Protein 2ARR (pdb70)

Sequence (372 aa):
DLCCVANTLFALNNLFKHLAKASPTQNLLFLLSPWSISSSTMAMVYMGSRGSTEDQMASSVLQFNEVKIHSSFRSLSSSSAINASTGNYLLESVNKLFGEKSASFREEYIRLCQKYYSSEPQAVDFLECAEEARKKINSWVKTQTKGKIPNLLPEGSVDGDTRMVLVNAVVYFKGKWKTPFEKKLFPFRRVNSAQRTPVQMMYLREKLNIGYIEDLKAQILELPYAGDVSMFLLLPDADVSTGLELLESEITYDKLNKWTSKMAEDEVEVYIPQFKLEEEHYELRSILRSMGMEDAFNKGRANFSGMSERNDLFLSSEVFHQAMVDVNEEGTTGRTGHGGPQFVADHPFLFLIMMHKITNCCILFFGRFSSPTEAAAGMGGVMTGR

B-factor: mean 25.98, std 7.97, range [14.58, 66.04]

InterPro domains:
  IPR000215 Serpin family [PTHR11461] (7-415)
  IPR015556 Plasminogen activator inhibitor-2 [cd19562] (2-415)
  IPR023795 Serpin, conserved site [PS00284] (388-398)
  IPR023796 Serpin domain [PF00079] (7-415)
  IPR023796 Serpin domain [SM00093] (13-415)
  IPR036186 Serpin superfamily [SSF56574] (3-415)
  IPR042178 Serpin superfamily, domain 1 [G3DSA:3.30.497.10] (11-364)
  IPR042185 Serpin superfamily, domain 2 [G3DSA:2.30.39.10] (208-410)

Foldseek 3Di:
DLAVLLVQLVLLLLLLVCVVVVAAKDKAFSLFVLLLLVLLLLLFDDPLNVLSCVNSRVVVPVPLVSQQVVQCLQCDDDVQKHKHKAKAKEFAPPDDWDPVSVVSCCVRRVHDYYYDHLQPPVVVVQQVVLCVLCVVAVNPRRRQQDPPNGHNPDGMDIGMHMYIDFFFQAFWAFDFDWFDLFLVDTDTFTKTKDWAWWWKDAQVQQQWIWTWTDTGPQKIKIKTGHPDHRGQNRPSNSVRDGPVSVCVRPLPTDIDGEIEIDGFDKDKDKDKCPVSSVVSRSPQQQPQVRTASCSTPVVRRDHDPIDIGMDMDGDHGGGVDDDDDDPDHYHHNSGKIKMFMARNVSRHTRMIIIHRDD/DDDDDDDDDDDDDD

Structure (mmCIF, N/CA/C/O backbone):
data_2ARR
#
_entry.id   2ARR
#
_cell.length_a   91.952
_cell.length_b   103.802
_cell.length_c   41.406
_cell.angle_alpha   90.00
_cell.angle_beta   90.00
_cell.angle_gamma   90.00
#
_symmetry.space_group_name_H-M   'P 21 21 2'
#
loop_
_entity.id
_entity.type
_entity.pdbx_description
1 polymer 'Plasminogen activator inhibitor-2'
2 polymer '14-mer from Plasminogen activator inhibitor-2'
3 water water
#
loop_
_atom_site.group_PDB
_atom_site.id
_atom_site.type_symbol
_atom_site.label_atom_id
_atom_site.label_alt_id
_atom_site.label_comp_id
_atom_site.label_asym_id
_atom_site.label_entity_id
_atom_site.label_seq_id
_atom_site.pdbx_PDB_ins_code
_atom_site.Cartn_x
_atom_site.Cartn_y
_atom_site.Cartn_z
_atom_site.occupancy
_atom_site.B_iso_or_equiv
_atom_site.auth_seq_id
_atom_site.auth_comp_id
_atom_site.auth_asym_id
_atom_site.auth_atom_id
_atom_site.pdbx_PDB_model_num
ATOM 1 N N . ASP A 1 3 ? 16.495 17.919 -4.801 1.00 37.47 3 ASP A N 1
ATOM 2 C CA . ASP A 1 3 ? 17.350 17.529 -3.639 1.00 36.43 3 ASP A CA 1
ATOM 3 C C . ASP A 1 3 ? 18.177 18.748 -3.215 1.00 35.88 3 ASP A C 1
ATOM 4 O O . ASP A 1 3 ? 19.111 19.191 -3.913 1.00 37.76 3 ASP A O 1
ATOM 9 N N . LEU A 1 4 ? 17.849 19.337 -2.076 1.00 34.28 4 LEU A N 1
ATOM 10 C CA . LEU A 1 4 ? 18.494 20.615 -1.761 1.00 32.12 4 LEU A CA 1
ATOM 11 C C . LEU A 1 4 ? 19.968 20.506 -1.254 1.00 30.56 4 LEU A C 1
ATOM 12 O O . LEU A 1 4 ? 20.563 21.510 -0.926 1.00 31.07 4 LEU A O 1
ATOM 17 N N A CYS A 1 5 ? 20.518 19.286 -1.198 0.50 27.36 5 CYS A N 1
ATOM 18 N N B CYS A 1 5 ? 20.508 19.292 -1.283 0.50 29.35 5 CYS A N 1
ATOM 19 C CA A CYS A 1 5 ? 21.941 19.029 -0.803 0.50 26.11 5 CYS A CA 1
ATOM 20 C CA B CYS A 1 5 ? 21.864 18.985 -0.803 0.50 27.53 5 CYS A CA 1
ATOM 21 C C A CYS A 1 5 ? 22.713 18.268 -1.901 0.50 24.82 5 CYS A C 1
ATOM 22 C C B CYS A 1 5 ? 22.760 18.404 -1.902 0.50 25.70 5 CYS A C 1
ATOM 23 O O A CYS A 1 5 ? 23.676 17.508 -1.632 0.50 25.46 5 CYS A O 1
ATOM 24 O O B CYS A 1 5 ? 23.889 17.993 -1.635 0.50 26.00 5 CYS A O 1
ATOM 29 N N . VAL A 1 6 ? 22.265 18.440 -3.139 1.00 24.30 6 VAL A N 1
ATOM 30 C CA . VAL A 1 6 ? 22.895 17.760 -4.265 1.00 24.39 6 VAL A CA 1
ATOM 31 C C . VAL A 1 6 ? 24.347 18.183 -4.497 1.00 22.24 6 VAL A C 1
ATOM 32 O O . VAL A 1 6 ? 25.189 17.324 -4.731 1.00 22.64 6 VAL A O 1
ATOM 36 N N . ALA A 1 7 ? 24.656 19.475 -4.481 1.00 21.94 7 ALA A N 1
ATOM 37 C CA . ALA A 1 7 ? 26.067 19.905 -4.713 1.00 20.95 7 ALA A CA 1
ATOM 38 C C . ALA A 1 7 ? 26.976 19.238 -3.687 1.00 19.77 7 ALA A C 1
ATOM 39 O O . ALA A 1 7 ? 28.063 18.732 -4.002 1.00 20.42 7 ALA A O 1
ATOM 41 N N . ASN A 1 8 ? 26.539 19.246 -2.427 1.00 20.29 8 ASN A N 1
ATOM 42 C CA . ASN A 1 8 ? 27.354 18.695 -1.372 1.00 19.60 8 ASN A CA 1
ATOM 43 C C . ASN A 1 8 ? 27.630 17.213 -1.532 1.00 19.06 8 ASN A C 1
ATOM 44 O O . ASN A 1 8 ? 28.724 16.730 -1.242 1.00 18.13 8 ASN A O 1
ATOM 49 N N . THR A 1 9 ? 26.599 16.475 -1.986 1.00 20.20 9 THR A N 1
ATOM 50 C CA . THR A 1 9 ? 26.754 15.064 -2.245 1.00 20.00 9 THR A CA 1
ATOM 51 C C . THR A 1 9 ? 27.661 14.780 -3.465 1.00 18.84 9 THR A C 1
ATOM 52 O O . THR A 1 9 ? 28.528 13.923 -3.423 1.00 19.74 9 THR A O 1
ATOM 56 N N . LEU A 1 10 ? 27.455 15.549 -4.509 1.00 18.71 10 LEU A N 1
ATOM 57 C CA . LEU A 1 10 ? 28.338 15.407 -5.662 1.00 17.73 10 LEU A CA 1
ATOM 58 C C . LEU A 1 10 ? 29.817 15.616 -5.292 1.00 18.04 10 LEU A C 1
ATOM 59 O O . LEU A 1 10 ? 30.724 14.869 -5.675 1.00 18.66 10 LEU A O 1
ATOM 64 N N . PHE A 1 11 ? 30.075 16.685 -4.544 1.00 16.86 11 PHE A N 1
ATOM 65 C CA . PHE A 1 11 ? 31.432 16.974 -4.049 1.00 16.89 11 PHE A CA 1
ATOM 66 C C . PHE A 1 11 ? 31.945 15.829 -3.144 1.00 17.78 11 PHE A C 1
ATOM 67 O O . PHE A 1 11 ? 33.072 15.435 -3.245 1.00 18.03 11 PHE A O 1
ATOM 75 N N . ALA A 1 12 ? 31.093 15.403 -2.232 1.00 17.82 12 ALA A N 1
ATOM 76 C CA . ALA A 1 12 ? 31.433 14.310 -1.313 1.00 18.23 12 ALA A CA 1
ATOM 77 C C . ALA A 1 12 ? 31.978 13.078 -2.063 1.00 16.95 12 ALA A C 1
ATOM 78 O O . ALA A 1 12 ? 33.006 12.536 -1.737 1.00 17.25 12 ALA A O 1
ATOM 80 N N . LEU A 1 13 ? 31.219 12.653 -3.049 1.00 16.87 13 LEU A N 1
ATOM 81 C CA . LEU A 1 13 ? 31.621 11.485 -3.827 1.00 18.25 13 LEU A CA 1
ATOM 82 C C . LEU A 1 13 ? 32.905 11.725 -4.630 1.00 18.51 13 LEU A C 1
ATOM 83 O O . LEU A 1 13 ? 33.756 10.835 -4.740 1.00 18.93 13 LEU A O 1
ATOM 88 N N A ASN A 1 14 ? 33.070 12.921 -5.185 0.50 17.36 14 ASN A N 1
ATOM 89 N N B ASN A 1 14 ? 33.070 12.915 -5.220 0.50 17.67 14 ASN A N 1
ATOM 90 C CA A ASN A 1 14 ? 34.260 13.179 -5.974 0.50 17.90 14 ASN A CA 1
ATOM 91 C CA B ASN A 1 14 ? 34.305 13.177 -5.971 0.50 18.37 14 ASN A CA 1
ATOM 92 C C A ASN A 1 14 ? 35.500 13.303 -5.068 0.50 17.81 14 ASN A C 1
ATOM 93 C C B ASN A 1 14 ? 35.487 13.210 -5.021 0.50 18.07 14 ASN A C 1
ATOM 94 O O A ASN A 1 14 ? 36.610 12.869 -5.388 0.50 19.04 14 ASN A O 1
ATOM 95 O O B ASN A 1 14 ? 36.531 12.606 -5.260 0.50 18.86 14 ASN A O 1
ATOM 104 N N . LEU A 1 15 ? 35.291 13.882 -3.890 1.00 17.89 15 LEU A N 1
ATOM 105 C CA . LEU A 1 15 ? 36.318 13.936 -2.902 1.00 18.66 15 LEU A CA 1
ATOM 106 C C . LEU A 1 15 ? 36.722 12.519 -2.418 1.00 19.05 15 LEU A C 1
ATOM 107 O O . LEU A 1 15 ? 37.881 12.221 -2.291 1.00 18.33 15 LEU A O 1
ATOM 112 N N . PHE A 1 16 ? 35.733 11.700 -2.162 1.00 19.93 16 PHE A N 1
ATOM 113 C CA . PHE A 1 16 ? 35.990 10.328 -1.729 1.00 20.37 16 PHE A CA 1
ATOM 114 C C . PHE A 1 16 ? 36.801 9.583 -2.765 1.00 20.41 16 PHE A C 1
ATOM 115 O O . PHE A 1 16 ? 37.754 8.923 -2.418 1.00 21.30 16 PHE A O 1
ATOM 123 N N . LYS A 1 17 ? 36.480 9.776 -4.048 1.00 20.78 17 LYS A N 1
ATOM 124 C CA . LYS A 1 17 ? 37.229 9.087 -5.091 1.00 22.99 17 LYS A CA 1
ATOM 125 C C . LYS A 1 17 ? 38.654 9.554 -5.180 1.00 23.57 17 LYS A C 1
ATOM 126 O O . LYS A 1 17 ? 39.558 8.747 -5.404 1.00 24.28 17 LYS A O 1
ATOM 132 N N . HIS A 1 18 ? 38.874 10.849 -5.007 1.00 22.93 18 HIS A N 1
ATOM 133 C CA . HIS A 1 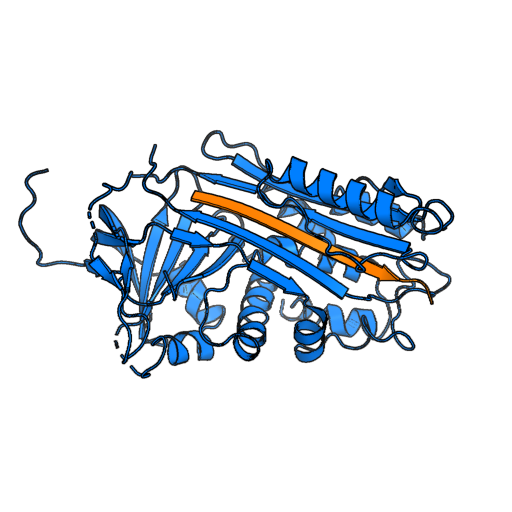18 ? 40.228 11.387 -5.094 1.00 24.21 18 HIS A CA 1
ATOM 134 C C . HIS A 1 18 ? 41.035 10.988 -3.900 1.00 26.27 18 HIS A C 1
ATOM 135 O O . HIS A 1 18 ? 42.215 10.666 -4.021 1.00 28.26 18 HIS A O 1
ATOM 142 N N . LEU A 1 19 ? 40.391 10.962 -2.741 1.00 25.79 19 LEU A N 1
ATOM 143 C CA . LEU A 1 19 ? 41.043 10.574 -1.523 1.00 26.97 19 LEU A CA 1
ATOM 144 C C . LEU A 1 19 ? 41.430 9.098 -1.571 1.00 27.05 19 LEU A C 1
ATOM 145 O O . LEU A 1 19 ? 42.532 8.741 -1.184 1.00 27.50 19 LEU A O 1
ATOM 150 N N . ALA A 1 20 ? 40.571 8.267 -2.168 1.00 26.62 20 ALA A N 1
ATOM 151 C CA . ALA A 1 20 ? 40.845 6.846 -2.364 1.00 27.64 20 ALA A CA 1
ATOM 152 C C . ALA A 1 20 ? 42.077 6.601 -3.259 1.00 27.53 20 ALA A C 1
ATOM 153 O O . ALA A 1 20 ? 42.698 5.538 -3.131 1.00 28.57 20 ALA A O 1
ATOM 155 N N . LYS A 1 21 ? 42.485 7.552 -4.094 1.00 28.66 21 LYS A N 1
ATOM 156 C CA . LYS A 1 21 ? 43.746 7.370 -4.821 1.00 27.61 21 LYS A CA 1
ATOM 157 C C . LYS A 1 21 ? 44.905 7.418 -3.828 1.00 27.36 21 LYS A C 1
ATOM 158 O O . LYS A 1 21 ? 45.877 6.670 -3.964 1.00 26.17 21 LYS A O 1
ATOM 164 N N . ALA A 1 22 ? 44.803 8.303 -2.842 1.00 25.66 22 ALA A N 1
ATOM 165 C CA . ALA A 1 22 ? 45.818 8.451 -1.850 1.00 25.07 22 ALA A CA 1
ATOM 166 C C . ALA A 1 22 ? 45.752 7.285 -0.914 1.00 24.66 22 ALA A C 1
ATOM 167 O O . ALA A 1 22 ? 46.762 6.878 -0.396 1.00 22.56 22 ALA A O 1
ATOM 169 N N . SER A 1 23 ? 44.542 6.776 -0.662 1.00 24.19 23 SER A N 1
ATOM 170 C CA . SER A 1 23 ? 44.360 5.722 0.323 1.00 24.20 23 SER A CA 1
ATOM 171 C C . SER A 1 23 ? 43.367 4.670 -0.189 1.00 23.84 23 SER A C 1
ATOM 172 O O . SER A 1 23 ? 42.173 4.748 0.066 1.00 24.28 23 SER A O 1
ATOM 175 N N . PRO A 1 24 ? 43.857 3.766 -1.009 1.00 24.23 24 PRO A N 1
ATOM 176 C CA . PRO A 1 24 ? 42.970 2.860 -1.735 1.00 25.22 24 PRO A CA 1
ATOM 177 C C . PRO A 1 24 ? 42.330 1.746 -0.929 1.00 25.74 24 PRO A C 1
ATOM 178 O O . PRO A 1 24 ? 41.359 1.161 -1.433 1.00 25.90 24 PRO A O 1
ATOM 182 N N . THR A 1 25 ? 42.865 1.382 0.230 1.00 24.05 25 THR A N 1
ATOM 183 C CA . THR A 1 25 ? 42.364 0.204 0.937 1.00 24.51 25 THR A CA 1
ATOM 184 C C . THR A 1 25 ? 42.098 0.307 2.440 1.00 23.71 25 THR A C 1
ATOM 185 O O . THR A 1 25 ? 41.225 -0.426 2.983 1.00 25.99 25 THR A O 1
ATOM 189 N N . GLN A 1 26 ? 42.780 1.209 3.144 1.00 22.29 26 GLN A N 1
ATOM 190 C CA . GLN A 1 26 ? 42.646 1.306 4.585 1.00 21.86 26 GLN A CA 1
ATOM 191 C C . GLN A 1 26 ? 41.310 1.954 4.986 1.00 18.60 26 GLN A C 1
ATOM 192 O O . GLN A 1 26 ? 40.595 2.469 4.147 1.00 19.39 26 GLN A O 1
ATOM 198 N N . ASN A 1 27 ? 40.971 1.898 6.267 1.00 18.43 27 ASN A N 1
ATOM 199 C CA . ASN A 1 27 ? 39.745 2.571 6.736 1.00 18.97 27 ASN A CA 1
ATOM 200 C C . ASN A 1 27 ? 39.810 4.065 6.330 1.00 18.33 27 ASN A C 1
ATOM 201 O O . ASN A 1 27 ? 40.864 4.683 6.341 1.00 18.15 27 ASN A O 1
ATOM 206 N N A LEU A 1 28 ? 38.646 4.628 6.058 0.50 17.59 28 LEU A N 1
ATOM 207 N N B LEU A 1 28 ? 38.655 4.591 5.921 0.50 17.60 28 LEU A N 1
ATOM 208 C CA A LEU A 1 28 ? 38.536 5.985 5.572 0.50 17.67 28 LEU A CA 1
ATOM 209 C CA B LEU A 1 28 ? 38.468 6.008 5.618 0.50 17.64 28 LEU A CA 1
ATOM 210 C C A LEU A 1 28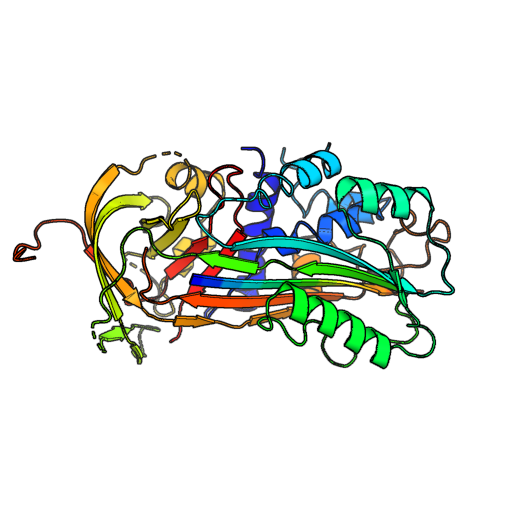 ? 37.250 6.543 6.191 0.50 17.08 28 LEU A C 1
ATOM 211 C C B LEU A 1 28 ? 37.244 6.500 6.340 0.50 16.96 28 LEU A C 1
ATOM 212 O O A LEU A 1 28 ? 36.219 5.856 6.170 0.50 16.83 28 LEU A O 1
ATOM 213 O O B LEU A 1 28 ? 36.238 5.777 6.489 0.50 16.61 28 LEU A O 1
ATOM 222 N N . PHE A 1 29 ? 37.320 7.754 6.779 1.00 16.90 29 PHE A N 1
ATOM 223 C CA . PHE A 1 29 ? 36.167 8.345 7.432 1.00 16.42 29 PHE A CA 1
ATOM 224 C C . PHE A 1 29 ? 36.214 9.848 7.379 1.00 16.45 29 PHE A C 1
ATOM 225 O O . PHE A 1 29 ? 37.216 10.436 7.722 1.00 17.89 29 PHE A O 1
ATOM 233 N N A LEU A 1 30 ? 35.128 10.464 6.935 0.50 16.26 30 LEU A N 1
ATOM 234 N N B LEU A 1 30 ? 35.129 10.432 6.843 0.50 16.19 30 LEU A N 1
ATOM 235 C CA A LEU A 1 30 ? 35.098 11.907 6.846 0.50 16.04 30 LEU A CA 1
ATOM 236 C CA B LEU A 1 30 ? 35.004 11.870 6.559 0.50 16.13 30 LEU A CA 1
ATOM 237 C C A LEU A 1 30 ? 33.649 12.413 6.975 0.50 15.17 30 LEU A C 1
ATOM 238 C C B LEU A 1 30 ? 33.632 12.397 6.987 0.50 15.18 30 LEU A C 1
ATOM 239 O O A LEU A 1 30 ? 32.688 11.648 6.909 0.50 14.89 30 LEU A O 1
ATOM 240 O O B LEU A 1 30 ? 32.686 11.621 7.107 0.50 15.05 30 LEU A O 1
ATOM 249 N N . SER A 1 31 ? 33.535 13.726 7.106 1.00 15.75 31 SER A N 1
ATOM 250 C CA . SER A 1 31 ? 32.244 14.408 7.154 1.00 15.35 31 SER A CA 1
ATOM 251 C C . SER A 1 31 ? 32.174 15.350 5.992 1.00 15.60 31 SER A C 1
ATOM 252 O O . SER A 1 31 ? 32.772 16.433 6.035 1.00 15.83 31 SER A O 1
ATOM 255 N N . PRO A 1 32 ? 31.497 14.920 4.930 1.00 17.87 32 PRO A N 1
ATOM 256 C CA . PRO A 1 32 ? 31.414 15.811 3.797 1.00 19.76 32 PRO A CA 1
ATOM 257 C C . PRO A 1 32 ? 30.720 17.137 4.160 1.00 18.33 32 PRO A C 1
ATOM 258 O O . PRO A 1 32 ? 31.152 18.191 3.659 1.00 18.08 32 PRO A O 1
ATOM 262 N N . TRP A 1 33 ? 29.700 17.079 5.016 1.00 18.64 33 TRP A N 1
ATOM 263 C CA . TRP A 1 33 ? 28.981 18.280 5.469 1.00 18.26 33 TRP A CA 1
ATOM 264 C C . TRP A 1 33 ? 29.991 19.288 6.084 1.00 16.22 33 TRP A C 1
ATOM 265 O O . TRP A 1 33 ? 30.002 20.480 5.777 1.00 16.88 33 TRP A O 1
ATOM 276 N N . SER A 1 34 ? 30.851 18.814 6.964 1.00 15.99 34 SER A N 1
ATOM 277 C CA . SER A 1 34 ? 31.820 19.689 7.622 1.00 15.39 34 SER A CA 1
ATOM 278 C C . SER A 1 34 ? 32.777 20.334 6.616 1.00 15.29 34 SER A C 1
ATOM 279 O O . SER A 1 34 ? 33.089 21.543 6.673 1.00 15.18 34 SER A O 1
ATOM 282 N N . ILE A 1 35 ? 33.247 19.496 5.684 1.00 15.80 35 ILE A N 1
ATOM 283 C CA . ILE A 1 35 ? 34.157 19.986 4.660 1.00 16.49 35 ILE A CA 1
ATOM 284 C C . ILE A 1 35 ? 33.540 21.052 3.822 1.00 15.81 35 ILE A C 1
ATOM 285 O O . ILE A 1 35 ? 34.115 22.103 3.580 1.00 16.37 35 ILE A O 1
ATOM 290 N N . SER A 1 36 ? 32.374 20.754 3.321 1.00 14.64 36 SER A N 1
ATOM 291 C CA . SER A 1 36 ? 31.616 21.676 2.438 1.00 15.79 36 SER A CA 1
ATOM 292 C C . SER A 1 36 ? 31.315 22.994 3.146 1.00 16.63 36 SER A C 1
ATOM 293 O O . SER A 1 36 ? 31.446 24.051 2.536 1.00 17.05 36 SER A O 1
ATOM 296 N N A SER A 1 37 ? 30.995 22.946 4.435 0.50 16.73 37 SER A N 1
ATOM 297 N N B SER A 1 37 ? 30.982 22.940 4.435 0.50 16.68 37 SER A N 1
ATOM 298 C CA A SER A 1 37 ? 30.657 24.185 5.158 0.50 16.89 37 SER A CA 1
ATOM 299 C CA B SER A 1 37 ? 30.682 24.176 5.192 0.50 16.80 37 SER A CA 1
ATOM 300 C C A SER A 1 37 ? 31.856 25.092 5.286 0.50 16.58 37 SER A C 1
ATOM 301 C C B SER A 1 37 ? 31.866 25.083 5.243 0.50 16.54 37 SER A C 1
ATOM 302 O O A SER A 1 37 ? 31.759 26.300 5.074 0.50 16.28 37 SER A O 1
ATOM 303 O O B SER A 1 37 ? 31.767 26.275 4.951 0.50 16.61 37 SER A O 1
ATOM 308 N N . THR A 1 38 ? 33.006 24.535 5.648 1.00 15.79 38 THR A N 1
ATOM 309 C CA . THR A 1 38 ? 34.195 25.335 5.778 1.00 16.35 38 THR A CA 1
ATOM 310 C C . THR A 1 38 ? 34.581 25.861 4.407 1.00 15.80 38 THR A C 1
ATOM 311 O O . THR A 1 38 ? 34.898 27.007 4.243 1.00 16.39 38 THR A O 1
ATOM 315 N N . MET A 1 39 ? 34.574 24.991 3.404 1.00 15.41 39 MET A N 1
ATOM 316 C CA . MET A 1 39 ? 34.978 25.440 2.061 1.00 15.62 39 MET A CA 1
ATOM 317 C C . MET A 1 39 ? 34.042 26.512 1.455 1.00 15.36 39 MET A C 1
ATOM 318 O O . MET A 1 39 ? 34.501 27.381 0.694 1.00 15.40 39 MET A O 1
ATOM 323 N N . ALA A 1 40 ? 32.763 26.472 1.809 1.00 14.65 40 ALA A N 1
ATOM 324 C CA . ALA A 1 40 ? 31.812 27.543 1.371 1.00 15.74 40 ALA A CA 1
ATOM 325 C C . ALA A 1 40 ? 32.200 28.875 2.015 1.00 17.64 40 ALA A C 1
ATOM 326 O O . ALA A 1 40 ? 32.163 29.921 1.349 1.00 16.20 40 ALA A O 1
ATOM 328 N N . MET A 1 41 ? 32.606 28.856 3.277 1.00 15.38 41 MET A N 1
ATOM 329 C CA . MET A 1 41 ? 33.076 30.102 3.941 1.00 16.38 41 MET A CA 1
ATOM 330 C C . MET A 1 41 ? 34.334 30.647 3.239 1.00 15.91 41 MET A C 1
ATOM 331 O O . MET A 1 41 ? 34.515 31.848 3.064 1.00 17.11 41 MET A O 1
ATOM 336 N N . VAL A 1 42 ? 35.272 29.762 2.862 1.00 15.21 42 VAL A N 1
ATOM 337 C CA . VAL A 1 42 ? 36.449 30.134 2.122 1.00 16.26 42 VAL A CA 1
ATOM 338 C C . VAL A 1 42 ? 36.057 30.700 0.736 1.00 15.16 42 VAL A C 1
ATOM 339 O O . VAL A 1 42 ? 36.561 31.748 0.284 1.00 16.46 42 VAL A O 1
ATOM 343 N N . TYR A 1 43 ? 35.141 30.017 0.086 1.00 15.28 43 TYR A N 1
ATOM 344 C CA . TYR A 1 43 ? 34.634 30.468 -1.211 1.00 16.08 43 TYR A CA 1
ATOM 345 C C . TYR A 1 43 ? 34.068 31.872 -1.179 1.00 16.77 43 TYR A C 1
ATOM 346 O O . TYR A 1 43 ? 34.249 32.675 -2.104 1.00 17.60 43 TYR A O 1
ATOM 355 N N . MET A 1 44 ? 33.359 32.185 -0.109 1.00 16.17 44 MET A N 1
ATOM 356 C CA . MET A 1 44 ? 32.749 33.505 0.042 1.00 17.28 44 MET A CA 1
ATOM 357 C C . MET A 1 44 ? 33.824 34.599 -0.069 1.00 16.92 44 MET A C 1
ATOM 358 O O . MET A 1 44 ? 33.534 35.723 -0.534 1.00 20.13 44 MET A O 1
ATOM 363 N N . GLY A 1 45 ? 35.062 34.291 0.317 1.00 16.29 45 GLY A N 1
ATOM 364 C CA . GLY A 1 45 ? 36.197 35.219 0.255 1.00 15.71 45 GLY A CA 1
ATOM 365 C C . GLY A 1 45 ? 36.952 35.286 -1.062 1.00 16.41 45 GLY A C 1
ATOM 366 O O . GLY A 1 45 ? 37.791 36.153 -1.247 1.00 18.06 45 GLY A O 1
ATOM 367 N N . SER A 1 46 ? 36.710 34.312 -1.919 1.00 16.13 46 SER A N 1
ATOM 368 C CA . SER A 1 46 ? 37.475 34.159 -3.187 1.00 15.39 46 SER A CA 1
ATOM 369 C C . SER A 1 46 ? 36.938 35.023 -4.286 1.00 15.82 46 SER A C 1
ATOM 370 O O . SER A 1 46 ? 35.713 35.279 -4.344 1.00 17.10 46 SER A O 1
ATOM 373 N N . ARG A 1 47 ? 37.848 35.386 -5.202 1.00 16.70 47 ARG A N 1
ATOM 374 C CA . ARG A 1 47 ? 37.428 36.113 -6.372 1.00 17.74 47 ARG A CA 1
ATOM 375 C C . ARG A 1 47 ? 38.199 35.601 -7.578 1.00 18.22 47 ARG A C 1
ATOM 376 O O . ARG A 1 47 ? 39.084 34.753 -7.460 1.00 18.49 47 ARG A O 1
ATOM 384 N N . GLY A 1 48 ? 37.879 36.113 -8.737 1.00 20.22 48 GLY A N 1
ATOM 385 C CA . GLY A 1 48 ? 38.634 35.744 -9.938 1.00 19.52 48 GLY A CA 1
ATOM 386 C C . GLY A 1 48 ? 38.678 34.242 -10.228 1.00 20.11 48 GLY A C 1
ATOM 387 O O . GLY A 1 48 ? 37.701 33.519 -10.010 1.00 19.79 48 GLY A O 1
ATOM 388 N N . SER A 1 49 ? 39.806 33.797 -10.790 1.00 21.41 49 SER A N 1
ATOM 389 C CA . SER A 1 49 ? 39.963 32.405 -11.152 1.00 20.67 49 SER A CA 1
ATOM 390 C C . SER A 1 49 ? 39.907 31.481 -9.923 1.00 21.11 49 SER A C 1
ATOM 391 O O . SER A 1 49 ? 39.466 30.319 -10.011 1.00 21.44 49 SER A O 1
ATOM 394 N N . THR A 1 50 ? 40.300 32.021 -8.765 1.00 20.21 50 THR A N 1
ATOM 395 C CA . THR A 1 50 ? 40.243 31.223 -7.512 1.00 18.81 50 THR A CA 1
ATOM 396 C C . THR A 1 50 ? 38.777 30.838 -7.255 1.00 18.33 50 THR A C 1
ATOM 397 O O . THR A 1 50 ? 38.417 29.678 -6.997 1.00 17.17 50 THR A O 1
ATOM 401 N N . GLU A 1 51 ? 37.910 31.837 -7.336 1.00 17.56 51 GLU A N 1
ATOM 402 C CA . GLU A 1 51 ? 36.482 31.667 -7.142 1.00 16.78 51 GLU A CA 1
ATOM 403 C C . GLU A 1 51 ? 35.882 30.705 -8.181 1.00 16.81 51 GLU A C 1
ATOM 404 O O . GLU A 1 51 ? 35.084 29.843 -7.879 1.00 17.34 51 GLU A O 1
ATOM 410 N N . ASP A 1 52 ? 36.237 30.920 -9.454 1.00 16.74 52 ASP A N 1
ATOM 411 C CA . ASP A 1 52 ? 35.623 30.150 -10.494 1.00 19.06 52 ASP A CA 1
ATOM 412 C C . ASP A 1 52 ? 35.975 28.678 -10.283 1.00 18.23 52 ASP A C 1
ATOM 413 O O . ASP A 1 52 ? 35.108 27.830 -10.396 1.00 19.54 52 ASP A O 1
ATOM 418 N N . GLN A 1 53 ? 37.236 28.413 -9.924 1.00 17.54 53 GLN A N 1
ATOM 419 C CA . GLN A 1 53 ? 37.638 26.991 -9.686 1.00 18.01 53 GLN A CA 1
ATOM 420 C C . GLN A 1 53 ? 36.945 26.399 -8.470 1.00 18.52 53 GLN A C 1
ATOM 421 O O . GLN A 1 53 ? 36.516 25.239 -8.431 1.00 18.81 53 GLN A O 1
ATOM 427 N N . MET A 1 54 ? 36.869 27.196 -7.410 1.00 17.86 54 MET A N 1
ATOM 428 C CA . MET A 1 54 ? 36.215 26.670 -6.230 1.00 17.03 54 MET A CA 1
ATOM 429 C C . MET A 1 54 ? 34.749 26.292 -6.493 1.00 16.47 54 MET A C 1
ATOM 430 O O . MET A 1 54 ? 34.238 25.260 -6.031 1.00 17.55 54 MET A O 1
ATOM 435 N N . ALA A 1 55 ? 33.980 27.142 -7.194 1.00 17.06 55 ALA A N 1
ATOM 436 C CA . ALA A 1 55 ? 32.602 26.844 -7.512 1.00 18.04 55 ALA A CA 1
ATOM 437 C C . ALA A 1 55 ? 32.466 25.571 -8.314 1.00 18.38 55 ALA A C 1
ATOM 438 O O . ALA A 1 55 ? 31.554 24.788 -8.093 1.00 19.63 55 ALA A O 1
ATOM 440 N N A SER A 1 56 ? 33.423 25.353 -9.208 0.50 19.09 56 SER A N 1
ATOM 441 N N B SER A 1 56 ? 33.393 25.331 -9.244 0.50 18.76 56 SER A N 1
ATOM 442 C CA A SER A 1 56 ? 33.431 24.138 -9.991 0.50 19.62 56 SER A CA 1
ATOM 443 C CA B SER A 1 56 ? 33.338 24.069 -9.981 0.50 19.02 56 SER A CA 1
ATOM 444 C C A SER A 1 56 ? 33.643 22.903 -9.112 0.50 18.50 56 SER A C 1
ATOM 445 C C B SER A 1 56 ? 33.584 22.889 -9.052 0.50 18.05 56 SER A C 1
ATOM 446 O O A SER A 1 56 ? 32.917 21.933 -9.202 0.50 19.10 56 SER A O 1
ATOM 447 O O B SER A 1 56 ? 32.807 21.941 -9.046 0.50 18.96 56 SER A O 1
ATOM 452 N N . VAL A 1 57 ? 34.667 22.956 -8.270 1.00 18.04 57 VAL A N 1
ATOM 453 C CA . VAL A 1 57 ? 35.053 21.808 -7.460 1.00 17.77 57 VAL A CA 1
ATOM 454 C C . VAL A 1 57 ? 33.994 21.469 -6.425 1.00 17.07 57 VAL A C 1
ATOM 455 O O . VAL A 1 57 ? 33.697 20.293 -6.184 1.00 17.65 57 VAL A O 1
ATOM 459 N N . LEU A 1 58 ? 33.434 22.514 -5.816 1.00 17.14 58 LEU A N 1
ATOM 460 C CA . LEU A 1 58 ? 32.404 22.320 -4.772 1.00 17.52 58 LEU A CA 1
ATOM 461 C C . LEU A 1 58 ? 31.040 21.958 -5.289 1.00 18.83 58 LEU A C 1
ATOM 462 O O . LEU A 1 58 ? 30.150 21.651 -4.523 1.00 18.93 58 LEU A O 1
ATOM 467 N N . GLN A 1 59 ? 30.892 21.980 -6.622 1.00 18.26 59 GLN A N 1
ATOM 468 C CA . GLN A 1 59 ? 29.719 21.491 -7.386 1.00 20.97 59 GLN A CA 1
ATOM 469 C C . GLN A 1 59 ? 28.530 22.444 -7.351 1.00 22.88 59 GLN A C 1
ATOM 470 O O . GLN A 1 59 ? 27.402 22.059 -7.660 1.00 24.96 59 GLN A O 1
ATOM 476 N N . PHE A 1 60 ? 28.844 23.711 -7.120 1.00 23.56 60 PHE A N 1
ATOM 477 C CA . PHE A 1 60 ? 27.832 24.756 -7.165 1.00 26.84 60 PHE A CA 1
ATOM 478 C C . PHE A 1 60 ? 27.325 24.963 -8.615 1.00 29.23 60 PHE A C 1
ATOM 479 O O . PHE A 1 60 ? 26.134 25.134 -8.820 1.00 31.05 60 PHE A O 1
ATOM 487 N N . ASN A 1 61 ? 28.190 24.818 -9.612 1.00 31.56 61 ASN A N 1
ATOM 488 C CA . ASN A 1 61 ? 27.776 24.955 -11.025 1.00 34.00 61 ASN A CA 1
ATOM 489 C C . ASN A 1 61 ? 26.986 23.756 -11.578 1.00 36.75 61 ASN A C 1
ATOM 490 O O . ASN A 1 61 ? 26.333 23.866 -12.630 1.00 38.02 61 ASN A O 1
ATOM 495 N N . GLU A 1 62 ? 27.087 22.605 -10.913 1.00 39.20 62 GLU A N 1
ATOM 496 C CA . GLU A 1 62 ? 26.367 21.401 -11.354 1.00 41.09 62 GLU A CA 1
ATOM 497 C C . GLU A 1 62 ? 24.852 21.494 -11.220 1.00 42.89 62 GLU A C 1
ATOM 498 O O . GLU A 1 62 ? 24.130 20.784 -11.927 1.00 43.51 62 GLU A O 1
ATOM 504 N N . VAL A 1 63 ? 24.388 22.333 -10.301 1.00 44.72 63 VAL A N 1
ATOM 505 C CA . VAL A 1 63 ? 22.972 22.714 -10.198 1.00 45.32 63 VAL A CA 1
ATOM 506 C C . VAL A 1 63 ? 22.750 24.151 -10.704 1.00 46.96 63 VAL A C 1
ATOM 507 O O . VAL A 1 63 ? 23.649 24.777 -11.287 1.00 48.00 63 VAL A O 1
ATOM 511 N N . LYS A 1 69 ? 22.467 32.228 -4.250 1.00 33.66 102 LYS A N 1
ATOM 512 C CA . LYS A 1 69 ? 21.719 31.541 -3.240 1.00 32.96 102 LYS A CA 1
ATOM 513 C C . LYS A 1 69 ? 22.509 30.387 -2.588 1.00 31.33 102 LYS A C 1
ATOM 514 O O . LYS A 1 69 ? 21.940 29.620 -1.836 1.00 32.45 102 LYS A O 1
ATOM 520 N N . ILE A 1 70 ? 23.813 30.305 -2.858 1.00 29.74 103 ILE A N 1
ATOM 521 C CA . ILE A 1 70 ? 24.662 29.294 -2.239 1.00 28.57 103 ILE A CA 1
ATOM 522 C C . ILE A 1 70 ? 24.678 29.508 -0.727 1.00 25.62 103 ILE A C 1
ATOM 523 O O . ILE A 1 70 ? 24.410 28.596 0.072 1.00 25.01 103 ILE A O 1
ATOM 528 N N . HIS A 1 71 ? 25.010 30.719 -0.323 1.00 23.64 104 HIS A N 1
ATOM 529 C CA . HIS A 1 71 ? 25.213 30.972 1.111 1.00 23.79 104 HIS A CA 1
ATOM 530 C C . HIS A 1 71 ? 23.910 30.913 1.857 1.00 23.48 104 HIS A C 1
ATOM 531 O O . HIS A 1 71 ? 23.840 30.380 2.964 1.00 21.34 104 HIS A O 1
ATOM 538 N N . SER A 1 72 ? 22.836 31.405 1.245 1.00 24.21 105 SER A N 1
ATOM 539 C CA . SER A 1 72 ? 21.532 31.215 1.891 1.00 24.97 105 SER A CA 1
ATOM 540 C C . SER A 1 72 ? 21.122 29.721 1.984 1.00 25.04 105 SER A C 1
ATOM 541 O O . SER A 1 72 ? 20.452 29.320 2.928 1.00 26.07 105 SER A O 1
ATOM 544 N N . SER A 1 73 ? 21.545 28.890 1.034 1.00 26.73 106 SER A N 1
ATOM 545 C CA . SER A 1 73 ? 21.237 27.462 1.089 1.00 25.54 106 SER A CA 1
ATOM 546 C C . SER A 1 73 ? 21.987 26.810 2.236 1.00 25.69 106 SER A C 1
ATOM 547 O O . SER A 1 73 ? 21.436 26.003 2.960 1.00 24.19 106 SER A O 1
ATOM 550 N N . PHE A 1 74 ? 23.247 27.177 2.425 1.00 23.34 107 PHE A N 1
ATOM 551 C CA . PHE A 1 74 ? 23.978 26.668 3.593 1.00 22.60 107 PHE A CA 1
ATOM 552 C C . PHE A 1 74 ? 23.308 27.080 4.887 1.00 22.42 107 PHE A C 1
ATOM 553 O O . PHE A 1 74 ? 23.158 26.273 5.772 1.00 22.69 107 PHE A O 1
ATOM 561 N N . ARG A 1 75 ? 22.886 28.340 4.990 1.00 22.99 108 ARG A N 1
ATOM 562 C CA . ARG A 1 75 ? 22.167 28.797 6.185 1.00 23.12 108 ARG A CA 1
ATOM 563 C C . ARG A 1 75 ? 20.908 27.974 6.471 1.00 22.65 108 ARG A C 1
ATOM 564 O O . ARG A 1 75 ? 20.711 27.508 7.583 1.00 21.55 108 ARG A O 1
ATOM 572 N N . SER A 1 76 ? 20.112 27.695 5.458 1.00 24.06 109 SER A N 1
ATOM 573 C CA . SER A 1 76 ? 18.884 26.891 5.692 1.00 25.44 109 SER A CA 1
ATOM 574 C C . SER A 1 76 ? 19.179 25.438 5.981 1.00 25.51 109 SER A C 1
ATOM 575 O O . SER A 1 76 ? 18.512 24.839 6.825 1.00 26.33 109 SER A O 1
ATOM 578 N N . LEU A 1 77 ? 20.179 24.870 5.314 1.00 23.41 110 LEU A N 1
ATOM 579 C CA . LEU A 1 77 ? 20.516 23.477 5.544 1.00 23.43 110 LEU A CA 1
ATOM 580 C C . LEU A 1 77 ? 21.038 23.358 6.961 1.00 22.22 110 LEU A C 1
ATOM 581 O O . LEU A 1 77 ? 20.674 22.436 7.680 1.00 22.60 110 LEU A O 1
ATOM 586 N N A SER A 1 78 ? 21.882 24.287 7.380 0.50 22.10 111 SER A N 1
ATOM 587 N N B SER A 1 78 ? 21.856 24.324 7.377 0.50 21.92 111 SER A N 1
ATOM 588 C CA A SER A 1 78 ? 22.443 24.190 8.709 0.50 22.86 111 SER A CA 1
ATOM 589 C CA B SER A 1 78 ? 22.454 24.340 8.714 0.50 22.51 111 SER A CA 1
ATOM 590 C C A SER A 1 78 ? 21.323 24.289 9.725 0.50 22.95 111 SER A C 1
ATOM 591 C C B SER A 1 78 ? 21.406 24.444 9.804 0.50 22.71 111 SER A C 1
ATOM 592 O O A SER A 1 78 ? 21.267 23.530 10.683 0.50 23.29 111 SER A O 1
ATOM 593 O O B SER A 1 78 ? 21.555 23.891 10.894 0.50 22.65 111 SER A O 1
ATOM 598 N N A SER A 1 79 ? 20.428 25.249 9.527 0.50 23.49 112 SER A N 1
ATOM 599 N N B SER A 1 79 ? 20.375 25.236 9.539 0.50 22.98 112 SER A N 1
ATOM 600 C CA A SER A 1 79 ? 19.301 25.371 10.451 0.50 23.99 112 SER A CA 1
ATOM 601 C CA B SER A 1 79 ? 19.273 25.357 10.495 0.50 23.23 112 SER A CA 1
ATOM 602 C C A SER A 1 79 ? 18.571 24.041 10.651 0.50 23.77 112 SER A C 1
ATOM 603 C C B SER A 1 79 ? 18.518 24.041 10.659 0.50 23.40 112 SER A C 1
ATOM 604 O O A SER A 1 79 ? 18.263 23.665 11.791 0.50 23.34 112 SER A O 1
ATOM 605 O O B SER A 1 79 ? 18.144 23.669 11.783 0.50 23.03 112 SER A O 1
ATOM 610 N N . ALA A 1 80 ? 18.289 23.358 9.544 1.00 23.28 113 ALA A N 1
ATOM 611 C CA . ALA A 1 80 ? 17.605 22.045 9.550 1.00 24.19 113 ALA A CA 1
ATOM 612 C C . ALA A 1 80 ? 18.463 21.001 10.284 1.00 24.32 113 ALA A C 1
ATOM 613 O O . ALA A 1 80 ? 17.976 20.276 11.148 1.00 24.27 113 ALA A O 1
ATOM 615 N N . ILE A 1 81 ? 19.753 20.980 10.012 1.00 24.18 114 ILE A N 1
ATOM 616 C CA . ILE A 1 81 ? 20.614 20.021 10.708 1.00 24.24 114 ILE A CA 1
ATOM 617 C C . ILE A 1 81 ? 20.698 20.277 12.221 1.00 24.87 114 ILE A C 1
ATOM 618 O O . ILE A 1 81 ? 20.762 19.345 13.033 1.00 25.64 114 ILE A O 1
ATOM 623 N N . ASN A 1 82 ? 20.644 21.542 12.606 1.00 24.01 115 ASN A N 1
ATOM 624 C CA . ASN A 1 82 ? 20.729 21.914 14.018 1.00 24.74 115 ASN A CA 1
ATOM 625 C C . ASN A 1 82 ? 19.414 21.897 14.794 1.00 26.25 115 ASN A C 1
ATOM 626 O O . ASN A 1 82 ? 19.447 22.102 15.994 1.00 26.58 115 ASN A O 1
ATOM 631 N N . ALA A 1 83 ? 18.306 21.645 14.108 1.00 28.03 116 ALA A N 1
ATOM 632 C CA . ALA A 1 83 ? 16.993 21.716 14.775 1.00 30.24 116 ALA A CA 1
ATOM 633 C C . ALA A 1 83 ? 16.926 20.778 15.992 1.00 32.26 116 ALA A C 1
ATOM 634 O O . ALA A 1 83 ? 17.342 19.623 15.926 1.00 33.80 116 ALA A O 1
ATOM 636 N N . SER A 1 84 ? 16.437 21.279 17.132 1.00 34.02 117 SER A N 1
ATOM 637 C CA . SER A 1 84 ? 16.313 20.435 18.344 1.00 34.88 117 SER A CA 1
ATOM 638 C C . SER A 1 84 ? 15.322 19.295 18.110 1.00 35.11 117 SER A C 1
ATOM 639 O O . SER A 1 84 ? 14.268 19.500 17.490 1.00 33.79 117 SER A O 1
ATOM 642 N N . THR A 1 85 ? 15.668 18.074 18.521 1.00 35.85 118 THR A N 1
ATOM 643 C CA . THR A 1 85 ? 14.766 16.943 18.224 1.00 36.12 118 THR A CA 1
ATOM 644 C C . THR A 1 85 ? 14.311 16.046 19.367 1.00 35.99 118 THR A C 1
ATOM 645 O O . THR A 1 85 ? 13.246 15.418 19.261 1.00 37.62 118 THR A O 1
ATOM 649 N N . GLY A 1 86 ? 15.104 15.927 20.416 1.00 35.20 119 GLY A N 1
ATOM 650 C CA . GLY A 1 86 ? 14.857 14.891 21.423 1.00 34.04 119 GLY A CA 1
ATOM 651 C C . GLY A 1 86 ? 15.322 13.491 21.042 1.00 33.22 119 GLY A C 1
ATOM 652 O O . GLY A 1 86 ? 15.613 12.679 21.914 1.00 33.39 119 GLY A O 1
ATOM 653 N N . ASN A 1 87 ? 15.416 13.200 19.747 1.00 31.11 120 ASN A N 1
ATOM 654 C CA . ASN A 1 87 ? 15.777 11.840 19.280 1.00 30.04 120 ASN A CA 1
ATOM 655 C C . ASN A 1 87 ? 17.292 11.528 19.246 1.00 29.71 120 ASN A C 1
ATOM 656 O O . ASN A 1 87 ? 17.707 10.372 19.251 1.00 28.78 120 ASN A O 1
ATOM 661 N N . TYR A 1 88 ? 18.103 12.571 19.172 1.00 28.08 121 TYR A N 1
ATOM 662 C CA . TYR A 1 88 ? 19.549 12.448 19.066 1.00 26.74 121 TYR A CA 1
ATOM 663 C C . TYR A 1 88 ? 20.141 13.813 19.279 1.00 26.10 121 TYR A C 1
ATOM 664 O O . TYR A 1 88 ? 19.408 14.801 19.299 1.00 26.08 121 TYR A O 1
ATOM 673 N N . LEU A 1 89 ? 21.461 13.849 19.464 1.00 23.74 122 LEU A N 1
ATOM 674 C CA . LEU A 1 89 ? 22.258 15.046 19.563 1.00 23.83 122 LEU A CA 1
ATOM 675 C C . LEU A 1 89 ? 22.902 15.268 18.193 1.00 22.31 122 LEU A C 1
ATOM 676 O O . LEU A 1 89 ? 23.478 14.328 17.646 1.00 20.66 122 LEU A O 1
ATOM 681 N N . LEU A 1 90 ? 22.732 16.459 17.628 1.00 22.65 123 LEU A N 1
ATOM 682 C CA . LEU A 1 90 ? 23.321 16.789 16.324 1.00 22.76 123 LEU A CA 1
ATOM 683 C C . LEU A 1 90 ? 23.560 18.285 16.280 1.00 23.04 123 LEU A C 1
ATOM 684 O O . LEU A 1 90 ? 22.596 19.064 16.367 1.00 22.82 123 LEU A O 1
ATOM 689 N N . GLU A 1 91 ? 24.817 18.682 16.144 1.00 21.59 124 GLU A N 1
ATOM 690 C CA . GLU A 1 91 ? 25.190 20.061 16.171 1.00 23.23 124 GLU A CA 1
ATOM 691 C C . GLU A 1 91 ? 26.256 20.270 15.114 1.00 23.30 124 GLU A C 1
ATOM 692 O O . GLU A 1 91 ? 27.177 19.444 15.005 1.00 23.28 124 GLU A O 1
ATOM 698 N N . SER A 1 92 ? 26.087 21.355 14.362 1.00 20.79 125 SER A N 1
ATOM 699 C CA . SER A 1 92 ? 27.089 21.851 13.437 1.00 19.82 125 SER A CA 1
ATOM 700 C C . SER A 1 92 ? 27.322 23.321 13.765 1.00 19.57 125 SER A C 1
ATOM 701 O O . SER A 1 92 ? 26.372 24.111 13.895 1.00 20.81 125 SER A O 1
ATOM 704 N N . VAL A 1 93 ? 28.583 23.698 13.923 1.00 18.76 126 VAL A N 1
ATOM 705 C CA . VAL A 1 93 ? 28.929 25.043 14.297 1.00 18.52 126 VAL A CA 1
ATOM 706 C C . VAL A 1 93 ? 30.158 25.486 13.530 1.00 19.06 126 VAL A C 1
ATOM 707 O O . VAL A 1 93 ? 31.133 24.757 13.485 1.00 16.76 126 VAL A O 1
ATOM 711 N N . ASN A 1 94 ? 30.068 26.677 12.935 1.00 18.85 127 ASN A N 1
ATOM 712 C CA . ASN A 1 94 ? 31.192 27.335 12.262 1.00 18.15 127 ASN A CA 1
ATOM 713 C C . ASN A 1 94 ? 31.841 28.384 13.148 1.00 19.29 127 ASN A C 1
ATOM 714 O O . ASN A 1 94 ? 31.160 28.972 13.995 1.00 19.82 127 ASN A O 1
ATOM 719 N N . LYS A 1 95 ? 33.107 28.692 12.882 1.00 19.92 128 LYS A N 1
ATOM 720 C CA . LYS A 1 95 ? 33.834 29.686 13.643 1.00 19.92 128 LYS A C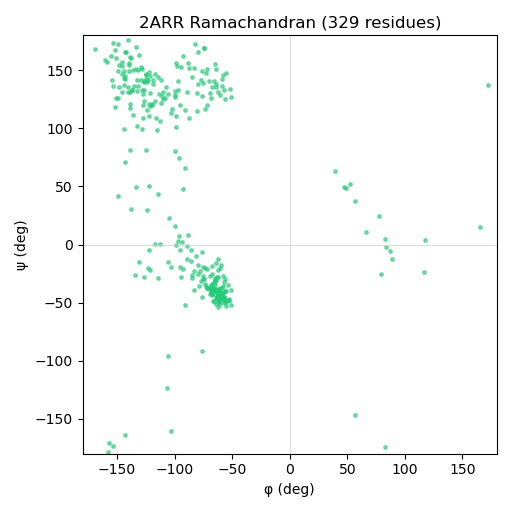A 1
ATOM 721 C C . LYS A 1 95 ? 34.938 30.262 12.791 1.00 20.35 128 LYS A C 1
ATOM 722 O O . LYS A 1 95 ? 35.589 29.552 12.024 1.00 19.80 128 LYS A O 1
ATOM 728 N N . LEU A 1 96 ? 35.163 31.562 12.931 1.00 20.52 129 LEU A N 1
ATOM 729 C CA . LEU A 1 96 ? 36.238 32.290 12.246 1.00 20.29 129 LEU A CA 1
ATOM 730 C C . LEU A 1 96 ? 37.190 32.843 13.295 1.00 21.81 129 LEU A C 1
ATOM 731 O O . LEU A 1 96 ? 36.717 33.537 14.202 1.00 22.54 129 LEU A O 1
ATOM 736 N N . PHE A 1 97 ? 38.465 32.510 13.217 1.00 20.88 130 PHE A N 1
ATOM 737 C CA . PHE A 1 97 ? 39.533 33.079 14.063 1.00 21.64 130 PHE A CA 1
ATOM 738 C C . PHE A 1 97 ? 40.447 33.931 13.212 1.00 22.54 130 PHE A C 1
ATOM 739 O O . PHE A 1 97 ? 41.033 33.445 12.211 1.00 22.84 130 PHE A O 1
ATOM 747 N N . GLY A 1 98 ? 40.584 35.208 13.544 1.00 21.58 131 GLY A N 1
ATOM 748 C CA . GLY A 1 98 ? 41.350 36.102 12.705 1.00 22.68 131 GLY A CA 1
ATOM 749 C C . GLY A 1 98 ? 42.465 36.825 13.435 1.00 23.61 131 GLY A C 1
ATOM 750 O O . GLY A 1 98 ? 42.312 37.185 14.599 1.00 25.82 131 GLY A O 1
ATOM 751 N N . GLU A 1 99 ? 43.552 37.081 12.717 1.00 23.91 132 GLU A N 1
ATOM 752 C CA . GLU A 1 99 ? 44.675 37.863 13.294 1.00 25.22 132 GLU A CA 1
ATOM 753 C C . GLU A 1 99 ? 44.153 39.210 13.786 1.00 26.10 132 GLU A C 1
ATOM 754 O O . GLU A 1 99 ? 43.546 39.972 13.016 1.00 26.06 132 GLU A O 1
ATOM 760 N N . LYS A 1 100 ? 44.414 39.500 15.069 1.00 28.33 133 LYS A N 1
ATOM 761 C CA . LYS A 1 100 ? 43.879 40.702 15.702 1.00 29.82 133 LYS A CA 1
ATOM 762 C C . LYS A 1 100 ? 44.348 42.033 15.095 1.00 30.65 133 LYS A C 1
ATOM 763 O O . LYS A 1 100 ? 43.597 43.004 15.090 1.00 32.18 133 LYS A O 1
ATOM 769 N N . SER A 1 101 ? 45.532 42.054 14.507 1.00 31.09 134 SER A N 1
ATOM 770 C CA . SER A 1 101 ? 46.051 43.256 13.848 1.00 31.97 134 SER A CA 1
ATOM 771 C C . SER A 1 101 ? 45.661 43.365 12.382 1.00 32.83 134 SER A C 1
ATOM 772 O O . SER A 1 101 ? 46.042 44.331 11.689 1.00 33.86 134 SER A O 1
ATOM 775 N N . ALA A 1 102 ? 44.933 42.370 11.872 1.00 32.63 135 ALA A N 1
ATOM 776 C CA . ALA A 1 102 ? 44.561 42.372 10.454 1.00 32.98 135 ALA A CA 1
ATOM 777 C C . ALA A 1 102 ? 43.269 43.131 10.285 1.00 33.57 135 ALA A C 1
ATOM 778 O O . ALA A 1 102 ? 42.446 43.163 11.213 1.00 35.78 135 ALA A O 1
ATOM 780 N N . SER A 1 103 ? 43.067 43.721 9.119 1.00 33.79 136 SER A N 1
ATOM 781 C CA . SER A 1 103 ? 41.779 44.355 8.800 1.00 33.03 136 SER A CA 1
ATOM 782 C C . SER A 1 103 ? 41.139 43.625 7.631 1.00 31.72 136 SER A C 1
ATOM 783 O O . SER A 1 103 ? 41.630 43.704 6.507 1.00 33.55 136 SER A O 1
ATOM 786 N N . PHE A 1 104 ? 40.074 42.895 7.916 1.00 28.90 137 PHE A N 1
ATOM 787 C CA . PHE A 1 104 ? 39.374 42.168 6.865 1.00 26.97 137 PHE A CA 1
ATOM 788 C C . PHE A 1 104 ? 38.237 43.027 6.314 1.00 25.79 137 PHE A C 1
ATOM 789 O O . PHE A 1 104 ? 37.833 44.008 6.945 1.00 25.94 137 PHE A O 1
ATOM 797 N N . ARG A 1 105 ? 37.738 42.680 5.141 1.00 24.28 138 ARG A N 1
ATOM 798 C CA . ARG A 1 105 ? 36.631 43.392 4.512 1.00 23.87 138 ARG A CA 1
ATOM 799 C C . ARG A 1 105 ? 35.415 43.322 5.412 1.00 24.41 138 ARG A C 1
ATOM 800 O O . ARG A 1 105 ? 34.975 42.264 5.875 1.00 22.94 138 ARG A O 1
ATOM 808 N N . GLU A 1 106 ? 34.810 44.468 5.695 1.00 24.12 139 GLU A N 1
ATOM 809 C CA . GLU A 1 106 ? 33.655 44.442 6.582 1.00 24.37 139 GLU A CA 1
ATOM 810 C C . GLU A 1 106 ? 32.501 43.587 6.049 1.00 22.02 139 GLU A C 1
ATOM 811 O O . GLU A 1 106 ? 31.851 42.906 6.838 1.00 22.10 139 GLU A O 1
ATOM 817 N N . GLU A 1 107 ? 32.212 43.643 4.745 1.00 21.99 140 GLU A N 1
ATOM 818 C CA . GLU A 1 107 ? 31.175 42.830 4.107 1.00 20.74 140 GLU A CA 1
ATOM 819 C C . GLU A 1 107 ? 31.461 41.343 4.299 1.00 19.89 140 GLU A C 1
ATOM 820 O O . GLU A 1 107 ? 30.518 40.574 4.476 1.00 19.87 140 GLU A O 1
ATOM 826 N N . TYR A 1 108 ? 32.736 40.937 4.251 1.00 20.15 141 TYR A N 1
ATOM 827 C CA . TYR A 1 108 ? 33.041 39.516 4.428 1.00 20.40 141 TYR A CA 1
ATOM 828 C C . TYR A 1 108 ? 32.695 39.046 5.835 1.00 20.86 141 TYR A C 1
ATOM 829 O O . TYR A 1 108 ? 32.024 38.040 6.024 1.00 21.91 141 TYR A O 1
ATOM 838 N N . ILE A 1 109 ? 33.141 39.794 6.850 1.00 20.57 142 ILE A N 1
ATOM 839 C CA . ILE A 1 109 ? 32.871 39.429 8.238 1.00 20.69 142 ILE A CA 1
ATOM 840 C C . ILE A 1 109 ? 31.376 39.439 8.484 1.00 20.37 142 ILE A C 1
ATOM 841 O O . ILE A 1 109 ? 30.841 38.519 9.050 1.00 20.95 142 ILE A O 1
ATOM 846 N N . ARG A 1 110 ? 30.673 40.440 7.953 1.00 19.53 143 ARG A N 1
ATOM 847 C CA . ARG A 1 110 ? 29.230 40.512 8.108 1.00 20.77 143 ARG A CA 1
ATOM 848 C C . ARG A 1 110 ? 28.499 39.340 7.499 1.00 20.13 143 ARG A C 1
ATOM 849 O O . ARG A 1 110 ? 27.608 38.737 8.107 1.00 20.47 143 ARG A O 1
ATOM 857 N N . LEU A 1 111 ? 28.846 39.031 6.252 1.00 20.87 144 LEU A N 1
ATOM 858 C CA . LEU A 1 111 ? 28.097 38.008 5.539 1.00 20.57 144 LEU A CA 1
ATOM 859 C C . LEU A 1 111 ? 28.456 36.610 6.027 1.00 19.60 144 LEU A C 1
ATOM 860 O O . LEU A 1 111 ? 27.611 35.713 6.019 1.00 20.55 144 LEU A O 1
ATOM 865 N N . CYS A 1 112 ? 29.674 36.435 6.489 1.00 19.98 145 CYS A N 1
ATOM 866 C CA . CYS A 1 112 ? 30.082 35.147 7.009 1.00 21.06 145 CYS A CA 1
ATOM 867 C C . CYS A 1 112 ? 29.312 34.901 8.318 1.00 21.26 145 CYS A C 1
ATOM 868 O O . CYS A 1 112 ? 28.822 33.803 8.571 1.00 22.55 145 CYS A O 1
ATOM 871 N N . GLN A 1 113 ? 29.146 35.926 9.151 1.00 21.04 146 GLN A N 1
ATOM 872 C CA . GLN A 1 113 ? 28.294 35.821 10.333 1.00 21.70 146 GLN A CA 1
ATOM 873 C C . GLN A 1 113 ? 26.835 35.567 9.953 1.00 20.67 146 GLN A C 1
ATOM 874 O O . GLN A 1 113 ? 26.167 34.726 10.517 1.00 21.64 146 GLN A O 1
ATOM 880 N N . LYS A 1 114 ? 26.330 36.331 8.978 1.00 21.22 147 LYS A N 1
ATOM 881 C CA . LYS A 1 114 ? 24.942 36.178 8.550 1.00 22.31 147 LYS A CA 1
ATOM 882 C C . LYS A 1 114 ? 24.587 34.763 8.075 1.00 21.77 147 LYS A C 1
ATOM 883 O O . LYS A 1 114 ? 23.589 34.164 8.491 1.00 24.21 147 LYS A O 1
ATOM 889 N N . TYR A 1 115 ? 25.426 34.215 7.190 1.00 20.53 148 TYR A N 1
ATOM 890 C CA . TYR A 1 115 ? 25.084 32.950 6.573 1.00 20.08 148 TYR A CA 1
ATOM 891 C C . TYR A 1 115 ? 25.680 31.701 7.261 1.00 19.75 148 TYR A C 1
ATOM 892 O O . TYR A 1 115 ? 25.151 30.594 7.071 1.00 22.34 148 TYR A O 1
ATOM 901 N N . TYR A 1 116 ? 26.722 31.878 8.057 1.00 18.28 149 TYR A N 1
ATOM 902 C CA . TYR A 1 116 ? 27.409 30.750 8.684 1.00 19.37 149 TYR A CA 1
ATOM 903 C C . TYR A 1 116 ? 27.426 30.850 10.191 1.00 19.38 149 TYR A C 1
ATOM 904 O O . TYR A 1 116 ? 27.853 29.915 10.879 1.00 18.30 149 TYR A O 1
ATOM 913 N N . SER A 1 117 ? 26.928 31.964 10.753 1.00 20.38 150 SER A N 1
ATOM 914 C CA . SER A 1 117 ? 26.942 32.114 12.208 1.00 20.87 150 SER A CA 1
ATOM 915 C C . SER A 1 117 ? 28.319 31.800 12.849 1.00 20.79 150 SER A C 1
ATOM 916 O O . SER A 1 117 ? 28.419 31.121 13.848 1.00 21.84 150 SER A O 1
ATOM 919 N N . SER A 1 118 ? 29.368 32.381 12.292 1.00 19.55 151 SER A N 1
ATOM 920 C CA . SER A 1 118 ? 30.737 32.019 12.638 1.00 21.27 151 SER A CA 1
ATOM 921 C C . SER A 1 118 ? 31.417 32.829 13.725 1.00 22.73 151 SER A C 1
ATOM 922 O O . SER A 1 118 ? 32.574 32.628 14.026 1.00 22.14 151 SER A O 1
ATOM 925 N N . GLU A 1 119 ? 30.675 33.773 14.295 1.00 22.65 152 GLU A N 1
ATOM 926 C CA . GLU A 1 119 ? 31.083 34.525 15.479 1.00 24.78 152 GLU A CA 1
ATOM 927 C C . GLU A 1 119 ? 32.567 34.881 15.449 1.00 23.44 152 GLU A C 1
ATOM 928 O O . GLU A 1 119 ? 33.344 34.415 16.274 1.00 24.90 152 GLU A O 1
ATOM 934 N N . PRO A 1 120 ? 32.954 35.691 14.448 1.00 24.76 153 PRO A N 1
ATOM 935 C CA . PRO A 1 120 ? 34.349 36.045 14.173 1.00 25.99 153 PRO A CA 1
ATOM 936 C C . PRO A 1 120 ? 35.059 36.542 15.415 1.00 27.40 153 PRO A C 1
ATOM 937 O O . PRO A 1 120 ? 34.536 37.436 16.100 1.00 27.51 153 PRO A O 1
ATOM 941 N N . GLN A 1 121 ? 36.194 35.934 15.726 1.00 26.86 154 GLN A N 1
ATOM 942 C CA . GLN A 1 121 ? 36.967 36.193 16.936 1.00 27.52 154 GLN A CA 1
ATOM 943 C C . GLN A 1 121 ? 38.413 36.521 16.643 1.00 28.27 154 GLN A C 1
ATOM 944 O O . GLN A 1 121 ? 39.093 35.805 15.896 1.00 27.81 154 GLN A O 1
ATOM 950 N N . ALA A 1 122 ? 38.918 37.590 17.280 1.00 28.07 155 ALA A N 1
ATOM 951 C CA . ALA A 1 122 ? 40.331 37.930 17.129 1.00 28.08 155 ALA A CA 1
ATOM 952 C C . ALA A 1 122 ? 41.252 37.086 17.998 1.00 28.61 155 ALA A C 1
ATOM 953 O O . ALA A 1 122 ? 40.977 36.767 19.175 1.00 28.35 155 ALA A O 1
ATOM 955 N N . VAL A 1 123 ? 42.363 36.693 17.391 1.00 27.35 156 VAL A N 1
ATOM 956 C CA . VAL A 1 123 ? 43.446 35.970 18.060 1.00 27.63 156 VAL A CA 1
ATOM 957 C C . VAL A 1 123 ? 44.804 36.517 17.571 1.00 27.49 156 VAL A C 1
ATOM 958 O O . VAL A 1 123 ? 44.876 37.143 16.501 1.00 26.83 156 VAL A O 1
ATOM 962 N N . ASP A 1 124 ? 45.880 36.257 18.329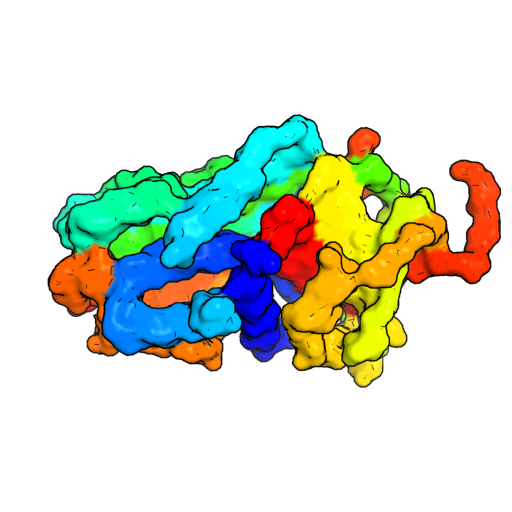 1.00 28.00 157 ASP A N 1
ATOM 963 C CA . ASP A 1 124 ? 47.220 36.776 18.034 1.00 27.85 157 ASP A CA 1
ATOM 964 C C . ASP A 1 124 ? 48.063 35.710 17.347 1.00 27.70 157 ASP A C 1
ATOM 965 O O . ASP A 1 124 ? 48.871 34.990 17.971 1.00 28.88 157 ASP A O 1
ATOM 970 N N . PHE A 1 125 ? 47.852 35.551 16.049 1.00 27.14 158 PHE A N 1
ATOM 971 C CA . PHE A 1 125 ? 48.698 34.655 15.289 1.00 27.13 158 PHE A CA 1
ATOM 972 C C . PHE A 1 125 ? 50.074 35.275 15.103 1.00 27.36 158 PHE A C 1
ATOM 973 O O . PHE A 1 125 ? 51.072 34.582 15.088 1.00 29.05 158 PHE A O 1
ATOM 981 N N . LEU A 1 126 ? 50.099 36.585 14.946 1.00 28.85 159 LEU A N 1
ATOM 982 C CA . LEU A 1 126 ? 51.323 37.302 14.582 1.00 30.35 159 LEU A CA 1
ATOM 983 C C . LEU A 1 126 ? 52.481 37.043 15.542 1.00 31.03 159 LEU A C 1
ATOM 984 O O . LEU A 1 126 ? 53.625 36.913 15.100 1.00 32.34 159 LEU A O 1
ATOM 989 N N . GLU A 1 127 ? 52.156 36.981 16.831 1.00 32.07 160 GLU A N 1
ATOM 990 C CA . GLU A 1 127 ? 53.137 36.855 17.919 1.00 33.20 160 GLU A CA 1
ATOM 991 C C . GLU A 1 127 ? 52.948 35.620 18.792 1.00 32.46 160 GLU A C 1
ATOM 992 O O . GLU A 1 127 ? 53.918 35.142 19.417 1.00 33.65 160 GLU A O 1
ATOM 998 N N . CYS A 1 128 ? 51.731 35.060 18.804 1.00 31.09 161 CYS A N 1
ATOM 999 C CA . CYS A 1 128 ? 51.374 33.991 19.710 1.00 30.82 161 CYS A CA 1
ATOM 1000 C C . CYS A 1 128 ? 50.654 32.863 18.963 1.00 29.84 161 CYS A C 1
ATOM 1001 O O . CYS A 1 128 ? 49.648 32.380 19.420 1.00 28.74 161 CYS A O 1
ATOM 1004 N N . ALA A 1 129 ? 51.247 32.423 17.861 1.00 28.88 162 ALA A N 1
ATOM 1005 C CA . ALA A 1 129 ? 50.611 31.428 16.974 1.00 29.22 162 ALA A CA 1
ATOM 1006 C C . ALA A 1 129 ? 50.333 30.108 17.669 1.00 28.43 162 ALA A C 1
ATOM 1007 O O . ALA A 1 129 ? 49.301 29.429 17.454 1.00 27.46 162 ALA A O 1
ATOM 1009 N N . GLU A 1 130 ? 51.281 29.655 18.458 1.00 28.63 163 GLU A N 1
ATOM 1010 C CA . GLU A 1 130 ? 51.105 28.396 19.095 1.00 29.31 163 GLU A CA 1
ATOM 1011 C C . GLU A 1 130 ? 49.995 28.453 20.160 1.00 29.11 163 GLU A C 1
ATOM 1012 O O . GLU A 1 130 ? 49.232 27.486 20.337 1.00 28.38 163 GLU A O 1
ATOM 1018 N N . GLU A 1 131 ? 49.868 29.583 20.855 1.00 29.78 164 GLU A N 1
ATOM 1019 C CA . GLU A 1 131 ? 48.749 29.752 21.799 1.00 29.77 164 GLU A CA 1
ATOM 1020 C C . GLU A 1 131 ? 47.412 29.780 21.023 1.00 27.76 164 GLU A C 1
ATOM 1021 O O . GLU A 1 131 ? 46.419 29.208 21.460 1.00 26.40 164 GLU A O 1
ATOM 1027 N N . ALA A 1 132 ? 47.420 30.445 19.878 1.00 26.18 165 ALA A N 1
ATOM 1028 C CA . ALA A 1 132 ? 46.225 30.501 18.998 1.00 24.99 165 ALA A CA 1
ATOM 1029 C C . ALA A 1 132 ? 45.843 29.090 18.539 1.00 25.03 165 ALA A C 1
ATOM 1030 O O . ALA A 1 132 ? 44.682 28.701 18.624 1.00 24.79 165 ALA A O 1
ATOM 1032 N N . ARG A 1 133 ? 46.809 28.308 18.074 1.00 23.95 166 ARG A N 1
ATOM 1033 C CA . ARG A 1 133 ? 46.530 26.922 17.697 1.00 24.19 166 ARG A CA 1
ATOM 1034 C C . ARG A 1 133 ? 45.853 26.160 18.794 1.00 25.65 166 ARG A C 1
ATOM 1035 O O . ARG A 1 133 ? 44.879 25.411 18.616 1.00 26.00 166 ARG A O 1
ATOM 1043 N N . LYS A 1 134 ? 46.406 26.312 19.986 1.00 27.36 167 LYS A N 1
ATOM 1044 C CA . LYS A 1 134 ? 45.815 25.643 21.155 1.00 28.33 167 LYS A CA 1
ATOM 1045 C C . LYS A 1 134 ? 44.412 26.093 21.481 1.00 26.60 167 LYS A C 1
ATOM 1046 O O . LYS A 1 134 ? 43.566 25.256 21.836 1.00 26.04 167 LYS A O 1
ATOM 1052 N N . LYS A 1 135 ? 44.163 27.394 21.349 1.00 25.37 168 LYS A N 1
ATOM 1053 C CA . LYS A 1 135 ? 42.850 27.986 21.578 1.00 27.12 168 LYS A CA 1
ATOM 1054 C C . LYS A 1 135 ? 41.821 27.429 20.560 1.00 24.05 168 LYS A C 1
ATOM 1055 O O . LYS A 1 135 ? 40.728 26.993 20.933 1.00 23.90 168 LYS A O 1
ATOM 1061 N N . ILE A 1 136 ? 42.232 27.382 19.293 1.00 23.23 169 ILE A N 1
ATOM 1062 C CA . ILE A 1 136 ? 41.344 26.828 18.236 1.00 22.66 169 ILE A CA 1
ATOM 1063 C C . ILE A 1 136 ? 41.028 25.359 18.478 1.00 21.07 169 ILE A C 1
ATOM 1064 O O . ILE A 1 136 ? 39.874 24.921 18.448 1.00 20.74 169 ILE A O 1
ATOM 1069 N N . ASN A 1 137 ? 42.069 24.569 18.735 1.00 20.66 170 ASN A N 1
ATOM 1070 C CA . ASN A 1 137 ? 41.924 23.153 19.026 1.00 21.59 170 ASN A CA 1
ATOM 1071 C C . ASN A 1 137 ? 40.999 22.902 20.216 1.00 22.04 170 ASN A C 1
ATOM 1072 O O . ASN A 1 137 ? 40.176 21.978 20.226 1.00 22.27 170 ASN A O 1
ATOM 1077 N N . SER A 1 138 ? 41.151 23.746 21.233 1.00 23.75 171 SER A N 1
ATOM 1078 C CA . SER A 1 138 ? 40.320 23.631 22.422 1.00 23.91 171 SER A CA 1
ATOM 1079 C C . SER A 1 138 ? 38.838 23.908 22.139 1.00 22.69 171 SER A C 1
ATOM 1080 O O . SER A 1 138 ? 37.931 23.241 22.666 1.00 23.04 171 SER A O 1
ATOM 1083 N N . TRP A 1 139 ? 38.577 24.886 21.265 1.00 20.97 172 TRP A N 1
ATOM 1084 C CA . TRP A 1 139 ? 37.209 25.238 20.847 1.00 21.40 172 TRP A CA 1
ATOM 1085 C C . TRP A 1 139 ? 36.598 24.042 20.108 1.00 20.30 172 TRP A C 1
ATOM 1086 O O . TRP A 1 139 ? 35.489 23.601 20.380 1.00 19.55 172 TRP A O 1
ATOM 1097 N N . VAL A 1 140 ? 37.371 23.457 19.203 1.00 20.73 173 VAL A N 1
ATOM 1098 C CA . VAL A 1 140 ? 36.845 22.301 18.493 1.00 20.35 173 VAL A CA 1
ATOM 1099 C C . VAL A 1 140 ? 36.643 21.107 19.413 1.00 20.46 173 VAL A C 1
ATOM 1100 O O . VAL A 1 140 ? 35.667 20.397 19.303 1.00 19.88 173 VAL A O 1
ATOM 1104 N N . LYS A 1 141 ? 37.575 20.916 20.360 1.00 20.81 174 LYS A N 1
ATOM 1105 C CA . LYS A 1 141 ? 37.403 19.855 21.312 1.00 22.46 174 LYS A CA 1
ATOM 1106 C C . LYS A 1 141 ? 36.081 20.015 22.061 1.00 22.94 174 LYS A C 1
ATOM 1107 O O . LYS A 1 141 ? 35.316 19.073 22.202 1.00 22.11 174 LYS A O 1
ATOM 1113 N N . THR A 1 142 ? 35.816 21.215 22.549 1.00 22.83 175 THR A N 1
ATOM 1114 C CA . THR A 1 142 ? 34.567 21.473 23.258 1.00 22.76 175 THR A CA 1
ATOM 1115 C C . THR A 1 142 ? 33.324 21.201 22.422 1.00 21.97 175 THR A C 1
ATOM 1116 O O . THR A 1 142 ? 32.399 20.559 22.847 1.00 22.45 175 THR A O 1
ATOM 1120 N N . GLN A 1 143 ? 33.346 21.636 21.155 1.00 20.62 176 GLN A N 1
ATOM 1121 C CA . GLN A 1 143 ? 32.172 21.496 20.316 1.00 21.00 176 GLN A CA 1
ATOM 1122 C C . GLN A 1 143 ? 31.911 20.042 19.975 1.00 20.54 176 GLN A C 1
ATOM 1123 O O . GLN A 1 143 ? 30.771 19.666 19.705 1.00 22.49 176 GLN A O 1
ATOM 1129 N N . THR A 1 144 ? 32.957 19.229 19.965 1.00 20.34 177 THR A N 1
ATOM 1130 C CA . THR A 1 144 ? 32.854 17.796 19.667 1.00 21.10 177 THR A CA 1
ATOM 1131 C C . THR A 1 144 ? 32.851 16.894 20.908 1.00 22.24 177 THR A C 1
ATOM 1132 O O . THR A 1 144 ? 33.018 15.689 20.793 1.00 21.96 177 THR A O 1
ATOM 1136 N N . LYS A 1 145 ? 32.609 17.513 22.076 1.00 22.49 178 LYS A N 1
ATOM 1137 C CA . LYS A 1 145 ? 32.439 16.752 23.331 1.00 23.85 178 LYS A CA 1
ATOM 1138 C C . LYS A 1 145 ? 33.663 15.888 23.588 1.00 23.92 178 LYS A C 1
ATOM 1139 O O . LYS A 1 145 ? 33.534 14.752 24.068 1.00 26.12 178 LYS A O 1
ATOM 1145 N N . GLY A 1 146 ? 34.826 16.453 23.253 1.00 22.56 179 GLY A N 1
ATOM 1146 C CA . GLY A 1 146 ? 36.145 15.869 23.435 1.00 23.63 179 GLY A CA 1
ATOM 1147 C C . GLY A 1 146 ? 36.634 14.918 22.368 1.00 23.89 179 GLY A C 1
ATOM 1148 O O . GLY A 1 146 ? 37.734 14.408 22.463 1.00 24.86 179 GLY A O 1
ATOM 1149 N N . LYS A 1 147 ? 35.789 14.664 21.374 1.00 23.15 180 LYS A N 1
ATOM 1150 C CA . LYS A 1 147 ? 36.088 13.612 20.408 1.00 22.58 180 LYS A CA 1
ATOM 1151 C C . LYS A 1 147 ? 37.134 13.993 19.330 1.00 22.18 180 LYS A C 1
ATOM 1152 O O . LYS A 1 147 ? 37.779 13.097 18.741 1.00 23.74 180 LYS A O 1
ATOM 1158 N N . ILE A 1 148 ? 37.293 15.288 19.080 1.00 22.05 181 ILE A N 1
ATOM 1159 C CA . ILE A 1 148 ? 38.273 15.834 18.109 1.00 21.34 181 ILE A CA 1
ATOM 1160 C C . ILE A 1 148 ? 39.130 16.842 18.883 1.00 22.53 181 ILE A C 1
ATOM 1161 O O . ILE A 1 148 ? 38.891 18.040 18.876 1.00 21.58 181 ILE A O 1
ATOM 1166 N N . PRO A 1 149 ? 40.114 16.326 19.602 1.00 23.27 182 PRO A N 1
ATOM 1167 C CA . PRO A 1 149 ? 40.891 17.194 20.506 1.00 24.05 182 PRO A CA 1
ATOM 1168 C C . PRO A 1 149 ? 41.997 18.078 19.926 1.00 25.60 182 PRO A C 1
ATOM 1169 O O . PRO A 1 149 ? 42.344 19.098 20.519 1.00 27.35 182 PRO A O 1
ATOM 1173 N N . ASN A 1 150 ? 42.568 17.707 18.787 1.00 25.03 183 ASN A N 1
ATOM 1174 C CA . ASN A 1 150 ? 43.691 18.433 18.240 1.00 25.42 183 ASN A CA 1
ATOM 1175 C C . ASN A 1 150 ? 43.571 18.466 16.719 1.00 23.63 183 ASN A C 1
ATOM 1176 O O . ASN A 1 150 ? 44.316 17.834 15.962 1.00 25.29 183 ASN A O 1
ATOM 1181 N N . LEU A 1 151 ? 42.601 19.234 16.258 1.00 22.61 184 LEU A N 1
ATOM 1182 C CA . LEU A 1 151 ? 42.365 19.376 14.834 1.00 21.45 184 LEU A CA 1
ATOM 1183 C C . LEU A 1 151 ? 43.574 19.841 14.065 1.00 21.46 184 LEU A C 1
ATOM 1184 O O . LEU A 1 151 ? 43.927 19.281 13.020 1.00 22.15 184 LEU A O 1
ATOM 1189 N N . LEU A 1 152 ? 44.159 20.948 14.512 1.00 21.05 185 LEU A N 1
ATOM 1190 C CA . LEU A 1 152 ? 45.290 21.550 13.841 1.00 21.52 185 LEU A CA 1
ATOM 1191 C C . LEU A 1 152 ? 46.618 21.003 14.385 1.00 23.23 185 LEU A C 1
ATOM 1192 O O . LEU A 1 152 ? 46.904 21.213 15.564 1.00 23.68 185 LEU A O 1
ATOM 1197 N N . PRO A 1 153 ? 47.397 20.309 13.543 1.00 23.85 186 PRO A N 1
ATOM 1198 C CA . PRO A 1 153 ? 48.637 19.709 14.051 1.00 24.92 186 PRO A CA 1
ATOM 1199 C C . PRO A 1 153 ? 49.719 20.747 14.286 1.00 25.10 186 PRO A C 1
ATOM 1200 O O . PRO A 1 153 ? 49.647 21.873 13.843 1.00 24.94 186 PRO A O 1
ATOM 1204 N N . GLU A 1 154 ? 50.790 20.334 14.954 1.00 28.29 187 GLU A N 1
ATOM 1205 C CA . GLU A 1 154 ? 51.952 21.199 15.097 1.00 29.68 187 GLU A CA 1
ATOM 1206 C C . GLU A 1 154 ? 52.435 21.732 13.780 1.00 28.91 187 GLU A C 1
ATOM 1207 O O . GLU A 1 154 ? 52.542 20.985 12.796 1.00 29.63 187 GLU A O 1
ATOM 1213 N N . GLY A 1 155 ? 52.699 23.028 13.761 1.00 28.37 188 GLY A N 1
ATOM 1214 C CA . GLY A 1 155 ? 53.228 23.696 12.581 1.00 27.58 188 GLY A CA 1
ATOM 1215 C C . GLY A 1 155 ? 52.244 24.196 11.559 1.00 27.19 188 GLY A C 1
ATOM 1216 O O . GLY A 1 155 ? 52.657 24.875 10.565 1.00 28.85 188 GLY A O 1
ATOM 1217 N N . SER A 1 156 ? 50.961 23.873 11.778 1.00 25.71 189 SER A N 1
ATOM 1218 C CA . SER A 1 156 ? 49.878 24.280 10.854 1.00 25.00 189 SER A CA 1
ATOM 1219 C C . SER A 1 156 ? 49.542 25.753 10.886 1.00 24.67 189 SER A C 1
ATOM 1220 O O . SER A 1 156 ? 48.948 26.267 9.945 1.00 24.37 189 SER A O 1
ATOM 1223 N N . VAL A 1 157 ? 49.906 26.420 11.971 1.00 25.44 190 VAL A N 1
ATOM 1224 C CA . VAL A 1 157 ? 49.674 27.848 12.160 1.00 25.34 190 VAL A CA 1
ATOM 1225 C C . VAL A 1 157 ? 51.015 28.482 12.466 1.00 26.27 190 VAL A C 1
ATOM 1226 O O . VAL A 1 157 ? 51.882 27.847 13.085 1.00 27.45 190 VAL A O 1
ATOM 1230 N N . ASP A 1 158 ? 51.224 29.695 12.012 1.00 25.46 191 ASP A N 1
ATOM 1231 C CA . ASP A 1 158 ? 52.489 30.376 12.298 1.00 25.77 191 ASP A CA 1
ATOM 1232 C C . ASP A 1 158 ? 52.258 31.876 12.272 1.00 25.70 191 ASP A C 1
ATOM 1233 O O . ASP A 1 158 ? 51.124 32.336 12.145 1.00 25.75 191 ASP A O 1
ATOM 1238 N N . GLY A 1 159 ? 53.337 32.657 12.382 1.00 25.60 192 GLY A N 1
ATOM 1239 C CA . GLY A 1 159 ? 53.216 34.095 12.416 1.00 25.03 192 GLY A CA 1
ATOM 1240 C C . GLY A 1 159 ? 52.583 34.754 11.214 1.00 25.41 192 GLY A C 1
ATOM 1241 O O . GLY A 1 159 ? 52.192 35.891 11.290 1.00 25.34 192 GLY A O 1
ATOM 1242 N N . ASP A 1 160 ? 52.518 34.033 10.100 1.00 25.00 193 ASP A N 1
ATOM 1243 C CA . ASP A 1 160 ? 51.946 34.529 8.873 1.00 24.87 193 ASP A CA 1
ATOM 1244 C C . ASP A 1 160 ? 50.475 34.116 8.727 1.00 23.60 193 ASP A C 1
ATOM 1245 O O . ASP A 1 160 ? 49.788 34.590 7.829 1.00 22.35 193 ASP A O 1
ATOM 1250 N N . THR A 1 161 ? 49.965 33.308 9.640 1.00 22.83 194 THR A N 1
ATOM 1251 C CA . THR A 1 161 ? 48.557 32.909 9.546 1.00 22.03 194 THR A CA 1
ATOM 1252 C C . THR A 1 161 ? 47.701 34.147 9.788 1.00 21.73 194 THR A C 1
ATOM 1253 O O . THR A 1 161 ? 47.997 34.963 10.697 1.00 20.99 194 THR A O 1
ATOM 1257 N N . ARG A 1 162 ? 46.674 34.341 8.968 1.00 21.49 195 ARG A N 1
ATOM 1258 C CA . ARG A 1 162 ? 45.773 35.475 9.150 1.00 20.82 195 ARG A CA 1
ATOM 1259 C C . ARG A 1 162 ? 44.325 35.129 9.525 1.00 20.86 195 ARG A C 1
ATOM 1260 O O . ARG A 1 162 ? 43.640 35.918 10.170 1.00 21.43 195 ARG A O 1
ATOM 1268 N N . MET A 1 163 ? 43.831 33.971 9.115 1.00 19.11 196 MET A N 1
ATOM 1269 C CA . MET A 1 163 ? 42.475 33.573 9.405 1.00 20.38 196 MET A CA 1
ATOM 1270 C C . MET A 1 163 ? 42.426 32.071 9.403 1.00 19.66 196 MET A C 1
ATOM 1271 O O . MET A 1 163 ? 43.075 31.439 8.554 1.00 20.01 196 MET A O 1
ATOM 1276 N N . VAL A 1 164 ? 41.746 31.480 10.375 1.00 18.64 197 VAL A N 1
ATOM 1277 C CA . VAL A 1 164 ? 41.430 30.047 10.351 1.00 18.30 197 VAL A CA 1
ATOM 1278 C C . VAL A 1 164 ? 39.913 29.912 10.375 1.00 18.53 197 VAL A C 1
ATOM 1279 O O . VAL A 1 164 ? 39.274 30.479 11.266 1.00 17.72 197 VAL A O 1
ATOM 1283 N N . LEU A 1 165 ? 39.350 29.274 9.350 1.00 17.73 198 LEU A N 1
ATOM 1284 C CA . LEU A 1 165 ? 37.943 29.002 9.219 1.00 16.44 198 LEU A CA 1
ATOM 1285 C C . LEU A 1 165 ? 37.681 27.560 9.639 1.00 17.29 198 LEU A C 1
ATOM 1286 O O . LEU A 1 165 ? 38.329 26.654 9.132 1.00 16.45 198 LEU A O 1
ATOM 1291 N N . VAL A 1 166 ? 36.708 27.367 10.538 1.00 16.09 199 VAL A N 1
ATOM 1292 C CA . VAL A 1 166 ? 36.499 26.126 11.183 1.00 17.11 199 VAL A CA 1
ATOM 1293 C C . VAL A 1 166 ? 35.046 25.729 11.162 1.00 15.89 199 VAL A C 1
ATOM 1294 O O . VAL A 1 166 ? 34.141 26.556 11.335 1.00 17.35 199 VAL A O 1
ATOM 1298 N N . ASN A 1 167 ? 34.801 24.439 10.968 1.00 15.19 200 ASN A N 1
ATOM 1299 C CA . ASN A 1 167 ? 33.504 23.802 11.250 1.00 15.82 200 ASN A CA 1
ATOM 1300 C C . ASN A 1 167 ? 33.717 22.667 12.206 1.00 16.86 200 ASN A C 1
ATOM 1301 O O . ASN A 1 167 ? 34.698 21.916 12.057 1.00 17.21 200 ASN A O 1
ATOM 1306 N N . ALA A 1 168 ? 32.816 22.488 13.167 1.00 16.48 201 ALA A N 1
ATOM 1307 C CA . ALA A 1 168 ? 32.766 21.275 13.977 1.00 16.97 201 ALA A CA 1
ATOM 1308 C C . ALA A 1 168 ? 31.380 20.681 13.872 1.00 17.64 201 ALA A C 1
ATOM 1309 O O . ALA A 1 168 ? 30.371 21.406 13.876 1.00 17.81 201 ALA A O 1
ATOM 1311 N N A VAL A 1 169 ? 31.326 19.349 13.829 0.50 17.56 202 VAL A N 1
ATOM 1312 N N B VAL A 1 169 ? 31.299 19.355 13.827 0.50 17.40 202 VAL A N 1
ATOM 1313 C CA A VAL A 1 169 ? 30.077 18.593 13.804 0.50 17.90 202 VAL A CA 1
ATOM 1314 C CA B VAL A 1 169 ? 30.010 18.675 13.836 0.50 17.47 202 VAL A CA 1
ATOM 1315 C C A VAL A 1 169 ? 30.132 17.565 14.897 0.50 18.26 202 VAL A C 1
ATOM 1316 C C B VAL A 1 169 ? 30.068 17.486 14.793 0.50 18.08 202 VAL A C 1
ATOM 1317 O O A VAL A 1 169 ? 31.207 17.010 15.125 0.50 16.68 202 VAL A O 1
ATOM 1318 O O B VAL A 1 169 ? 31.059 16.754 14.845 0.50 16.05 202 VAL A O 1
ATOM 1325 N N . TYR A 1 170 ? 28.981 17.309 15.537 1.00 18.13 203 TYR A N 1
ATOM 1326 C CA . TYR A 1 170 ? 28.882 16.259 16.543 1.00 18.37 203 TYR A CA 1
ATOM 1327 C C . TYR A 1 170 ? 27.568 15.590 16.397 1.00 17.75 203 TYR A C 1
ATOM 1328 O O . TYR A 1 170 ? 26.532 16.281 16.290 1.00 18.72 203 TYR A O 1
ATOM 1337 N N . PHE A 1 171 ? 27.564 14.252 16.424 1.00 18.24 204 PHE A N 1
ATOM 1338 C CA . PHE A 1 171 ? 26.334 13.477 16.354 1.00 18.45 204 PHE A CA 1
ATOM 1339 C C . PHE A 1 171 ? 26.379 12.324 17.373 1.00 19.56 204 PHE A C 1
ATOM 1340 O O . PHE A 1 171 ? 27.354 11.635 17.466 1.00 18.54 204 PHE A O 1
ATOM 1348 N N . LYS A 1 172 ? 25.295 12.157 18.139 1.00 20.95 205 LYS A N 1
ATOM 1349 C CA . LYS A 1 172 ? 25.144 10.967 18.940 1.00 22.11 205 LYS A CA 1
ATOM 1350 C C . LYS A 1 172 ? 23.711 10.506 18.853 1.00 22.74 205 LYS A C 1
ATOM 1351 O O . LYS A 1 172 ? 22.789 11.217 19.255 1.00 22.03 205 LYS A O 1
ATOM 1357 N N . GLY A 1 173 ? 23.533 9.311 18.318 1.00 23.26 206 GLY A N 1
ATOM 1358 C CA . GLY A 1 173 ? 22.213 8.727 18.129 1.00 23.70 206 GLY A CA 1
ATOM 1359 C C . GLY A 1 173 ? 22.171 7.302 18.665 1.00 23.81 206 GLY A C 1
ATOM 1360 O O . GLY A 1 173 ? 23.213 6.646 18.870 1.00 23.83 206 GLY A O 1
ATOM 1361 N N . LYS A 1 174 ? 20.956 6.829 18.850 1.00 24.23 207 LYS A N 1
ATOM 1362 C CA . LYS A 1 174 ? 20.738 5.454 19.272 1.00 25.35 207 LYS A CA 1
ATOM 1363 C C . LYS A 1 174 ? 19.995 4.781 18.158 1.00 23.70 207 LYS A C 1
ATOM 1364 O O . LYS A 1 174 ? 19.162 5.404 17.489 1.00 24.17 207 LYS A O 1
ATOM 1370 N N . TRP A 1 175 ? 20.249 3.495 17.967 1.00 23.82 208 TRP A N 1
ATOM 1371 C CA . TRP A 1 175 ? 19.531 2.794 16.939 1.00 23.35 208 TRP A CA 1
ATOM 1372 C C . TRP A 1 175 ? 18.034 2.737 17.253 1.00 25.01 208 TRP A C 1
ATOM 1373 O O . TRP A 1 175 ? 17.657 2.669 18.413 1.00 24.29 208 TRP A O 1
ATOM 1384 N N . LYS A 1 176 ? 17.198 2.675 16.227 1.00 25.38 209 LYS A N 1
ATOM 1385 C CA . LYS A 1 176 ? 15.749 2.526 16.442 1.00 26.33 209 LYS A CA 1
ATOM 1386 C C . LYS A 1 176 ? 15.496 1.205 17.172 1.00 26.85 209 LYS A C 1
ATOM 1387 O O . LYS A 1 176 ? 14.609 1.132 18.027 1.00 26.76 209 LYS A O 1
ATOM 1393 N N . THR A 1 177 ? 16.258 0.177 16.798 1.00 25.01 210 THR A N 1
ATOM 1394 C CA . THR A 1 177 ? 16.202 -1.156 17.407 1.00 25.38 210 THR A CA 1
ATOM 1395 C C . THR A 1 177 ? 17.619 -1.497 17.816 1.00 25.83 210 THR A C 1
ATOM 1396 O O . THR A 1 177 ? 18.534 -1.477 16.994 1.00 25.76 210 THR A O 1
ATOM 1400 N N . PRO A 1 178 ? 17.849 -1.812 19.097 1.00 26.05 211 PRO A N 1
ATOM 1401 C CA . PRO A 1 178 ? 19.184 -2.167 19.498 1.00 26.44 211 PRO A CA 1
ATOM 1402 C C . PRO A 1 178 ? 19.696 -3.443 18.863 1.00 26.12 211 PRO A C 1
ATOM 1403 O O . PRO A 1 178 ? 18.919 -4.335 18.520 1.00 26.00 211 PRO A O 1
ATOM 1407 N N . PHE A 1 179 ? 21.017 -3.545 18.779 1.00 27.34 212 PHE A N 1
ATOM 1408 C CA . PHE A 1 179 ? 21.683 -4.791 18.406 1.00 28.33 212 PHE A CA 1
ATOM 1409 C C . PHE A 1 179 ? 21.941 -5.613 19.663 1.00 28.50 212 PHE A C 1
ATOM 1410 O O . PHE A 1 179 ? 22.049 -5.049 20.776 1.00 27.93 212 PHE A O 1
ATOM 1418 N N . GLU A 1 180 ? 22.061 -6.916 19.457 1.00 31.10 213 GLU A N 1
ATOM 1419 C CA . GLU A 1 180 ? 22.661 -7.830 20.433 1.00 33.78 213 GLU A CA 1
ATOM 1420 C C . GLU A 1 180 ? 24.170 -7.906 20.164 1.00 34.45 213 GLU A C 1
ATOM 1421 O O . GLU A 1 180 ? 24.584 -8.139 19.027 1.00 33.36 213 GLU A O 1
ATOM 1427 N N . LYS A 1 181 ? 24.987 -7.755 21.198 1.00 37.01 214 LYS A N 1
ATOM 1428 C CA . LYS A 1 181 ? 26.420 -7.959 21.062 1.00 38.53 214 LYS A CA 1
ATOM 1429 C C . LYS A 1 181 ? 26.650 -9.468 21.123 1.00 40.32 214 LYS A C 1
ATOM 1430 O O . LYS A 1 181 ? 26.378 -10.107 22.156 1.00 40.76 214 LYS A O 1
ATOM 1436 N N . LYS A 1 182 ? 27.120 -10.035 20.008 1.00 41.75 215 LYS A N 1
ATOM 1437 C CA . LYS A 1 182 ? 27.037 -11.484 19.729 1.00 41.87 215 LYS A CA 1
ATOM 1438 C C . LYS A 1 182 ? 28.065 -12.315 20.508 1.00 42.53 215 LYS A C 1
ATOM 1439 O O . LYS A 1 182 ? 29.125 -11.827 20.895 1.00 42.21 215 LYS A O 1
ATOM 1445 N N . LEU A 1 186 ? 33.259 -13.637 18.513 1.00 40.16 219 LEU A N 1
ATOM 1446 C CA . LEU A 1 186 ? 34.032 -13.057 17.394 1.00 38.04 219 LEU A CA 1
ATOM 1447 C C . LEU A 1 186 ? 33.928 -13.846 16.089 1.00 37.60 219 LEU A C 1
ATOM 1448 O O . LEU A 1 186 ? 33.952 -15.077 16.074 1.00 39.20 219 LEU A O 1
ATOM 1453 N N . PHE A 1 187 ? 33.850 -13.131 14.980 1.00 35.03 220 PHE A N 1
ATOM 1454 C CA . PHE A 1 187 ? 33.656 -13.728 13.687 1.00 34.04 220 PHE A CA 1
ATOM 1455 C C . PHE A 1 187 ? 34.859 -13.266 12.850 1.00 31.72 220 PHE A C 1
ATOM 1456 O O . PHE A 1 187 ? 35.362 -12.150 13.055 1.00 29.56 220 PHE A O 1
ATOM 1464 N N . PRO A 1 188 ? 35.308 -14.107 11.895 1.00 30.54 221 PRO A N 1
ATOM 1465 C CA . PRO A 1 188 ? 36.340 -13.662 10.960 1.00 28.56 221 PRO A CA 1
ATOM 1466 C C . PRO A 1 188 ? 35.827 -12.587 9.984 1.00 26.42 221 PRO A C 1
ATOM 1467 O O . PRO A 1 188 ? 34.763 -12.751 9.382 1.00 25.99 221 PRO A O 1
ATOM 1471 N N . PHE A 1 189 ? 36.592 -11.515 9.879 1.00 23.60 222 PHE A N 1
ATOM 1472 C CA . PHE A 1 189 ? 36.325 -10.472 8.894 1.00 23.22 222 PHE A CA 1
ATOM 1473 C C . PHE A 1 189 ? 37.359 -10.627 7.779 1.00 22.69 222 PHE A C 1
ATOM 1474 O O . PHE A 1 189 ? 38.536 -10.662 8.069 1.00 23.87 222 PHE A O 1
ATOM 1482 N N A ARG A 1 190 ? 36.929 -10.701 6.510 0.50 22.55 223 ARG A N 1
ATOM 1483 N N B ARG A 1 190 ? 36.918 -10.751 6.533 0.50 22.39 223 ARG A N 1
ATOM 1484 C CA A ARG A 1 190 ? 37.841 -10.923 5.360 0.50 22.85 223 ARG A CA 1
ATOM 1485 C CA B ARG A 1 190 ? 37.890 -10.853 5.480 0.50 22.47 223 ARG A CA 1
ATOM 1486 C C A ARG A 1 190 ? 38.459 -9.595 4.866 0.50 22.74 223 ARG A C 1
ATOM 1487 C C B ARG A 1 190 ? 38.380 -9.464 5.148 0.50 22.72 223 ARG A C 1
ATOM 1488 O O A ARG A 1 190 ? 37.856 -8.912 4.018 0.50 21.94 223 ARG A O 1
ATOM 1489 O O B ARG A 1 190 ? 37.620 -8.609 4.725 0.50 22.83 223 ARG A O 1
ATOM 1504 N N . VAL A 1 191 ? 39.658 -9.240 5.346 1.00 22.02 224 VAL A N 1
ATOM 1505 C CA . VAL A 1 191 ? 40.278 -7.966 5.010 1.00 21.03 224 VAL A CA 1
ATOM 1506 C C . VAL A 1 191 ? 40.700 -7.972 3.531 1.00 22.07 224 VAL A C 1
ATOM 1507 O O . VAL A 1 191 ? 40.503 -7.014 2.785 1.00 20.94 224 VAL A O 1
ATOM 1511 N N . ASN A 1 192 ? 41.332 -9.048 3.111 1.00 19.61 225 ASN A N 1
ATOM 1512 C CA . ASN A 1 192 ? 41.718 -9.197 1.729 1.00 19.41 225 ASN A CA 1
ATOM 1513 C C . ASN A 1 192 ? 41.902 -10.677 1.469 1.00 19.46 225 ASN A C 1
ATOM 1514 O O . ASN A 1 192 ? 41.642 -11.485 2.321 1.00 18.89 225 ASN A O 1
ATOM 1519 N N . SER A 1 193 ? 42.281 -11.041 0.262 1.00 20.28 226 SER A N 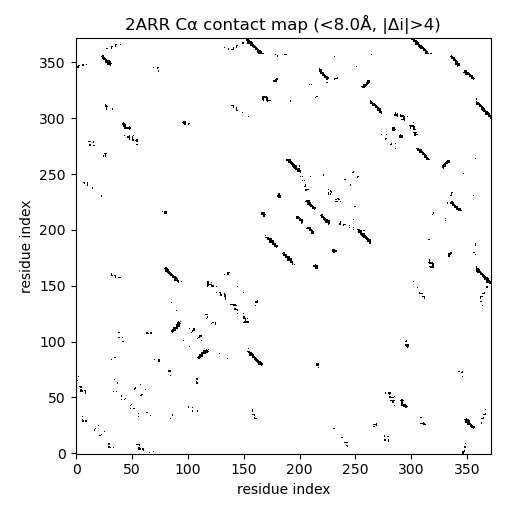1
ATOM 1520 C CA . SER A 1 193 ? 42.352 -12.459 -0.089 1.00 20.49 226 SER A CA 1
ATOM 1521 C C . SER A 1 193 ? 43.357 -13.279 0.716 1.00 21.68 226 SER A C 1
ATOM 1522 O O . SER A 1 193 ? 43.322 -14.514 0.649 1.00 22.47 226 SER A O 1
ATOM 1525 N N . ALA A 1 194 ? 44.227 -12.606 1.453 1.00 20.82 227 ALA A N 1
ATOM 1526 C CA . ALA A 1 194 ? 45.307 -13.269 2.230 1.00 19.69 227 ALA A CA 1
ATOM 1527 C C . ALA A 1 194 ? 45.152 -13.038 3.738 1.00 20.31 227 ALA A C 1
ATOM 1528 O O . ALA A 1 194 ? 45.971 -13.513 4.525 1.00 19.55 227 ALA A O 1
ATOM 1530 N N . GLN A 1 195 ? 44.114 -12.310 4.181 1.00 19.63 228 GLN A N 1
ATOM 1531 C CA . GLN A 1 195 ? 43.989 -11.955 5.584 1.00 20.02 228 GLN A CA 1
ATOM 1532 C C . GLN A 1 195 ? 42.541 -11.910 6.088 1.00 20.98 228 GLN A C 1
ATOM 1533 O O . GLN A 1 195 ? 41.666 -11.329 5.457 1.00 20.23 228 GLN A O 1
ATOM 1539 N N . ARG A 1 196 ? 42.327 -12.570 7.210 1.00 20.73 229 ARG A N 1
ATOM 1540 C CA . ARG A 1 196 ? 41.113 -12.512 7.994 1.00 23.28 229 ARG A CA 1
ATOM 1541 C C . ARG A 1 196 ? 41.504 -12.083 9.378 1.00 24.78 229 ARG A C 1
ATOM 1542 O O . ARG A 1 196 ? 42.580 -12.474 9.906 1.00 25.00 229 ARG A O 1
ATOM 1550 N N . THR A 1 197 ? 40.669 -11.247 9.976 1.00 24.04 230 THR A N 1
ATOM 1551 C CA . THR A 1 197 ? 40.879 -10.779 11.322 1.00 25.09 230 THR A CA 1
ATOM 1552 C C . THR A 1 197 ? 39.590 -10.922 12.143 1.00 25.82 230 THR A C 1
ATOM 1553 O O . THR A 1 197 ? 38.498 -10.602 11.661 1.00 25.44 230 THR A O 1
ATOM 1557 N N . PRO A 1 198 ? 39.694 -11.399 13.377 1.00 26.34 231 PRO A N 1
ATOM 1558 C CA . PRO A 1 198 ? 38.474 -11.530 14.147 1.00 26.83 231 PRO A CA 1
ATOM 1559 C C . PRO A 1 198 ? 37.890 -10.171 14.558 1.00 27.51 231 PRO A C 1
ATOM 1560 O O . PRO A 1 198 ? 38.636 -9.244 14.857 1.00 28.34 231 PRO A O 1
ATOM 1564 N N . VAL A 1 199 ? 36.562 -10.055 14.500 1.00 27.60 232 VAL A N 1
ATOM 1565 C CA . VAL A 1 199 ? 35.862 -8.868 14.985 1.00 28.29 232 VAL A CA 1
ATOM 1566 C C . VAL A 1 199 ? 34.653 -9.249 15.778 1.00 27.41 232 VAL A C 1
ATOM 1567 O O . VAL A 1 199 ? 34.016 -10.279 15.498 1.00 27.03 232 VAL A O 1
ATOM 1571 N N . GLN A 1 200 ? 34.332 -8.383 16.728 1.00 26.85 233 GLN A N 1
ATOM 1572 C CA . GLN A 1 200 ? 33.106 -8.479 17.473 1.00 27.58 233 GLN A CA 1
ATOM 1573 C C . GLN A 1 200 ? 31.938 -8.082 16.564 1.00 27.59 233 GLN A C 1
ATOM 1574 O O . GLN A 1 200 ? 31.852 -6.940 16.095 1.00 27.72 233 GLN A O 1
ATOM 1580 N N . MET A 1 201 ? 31.025 -8.999 16.373 1.00 26.86 234 MET A N 1
ATOM 1581 C CA . MET A 1 201 ? 29.836 -8.724 15.597 1.00 26.80 234 MET A CA 1
ATOM 1582 C C . MET A 1 201 ? 28.640 -8.375 16.455 1.00 27.02 234 MET A C 1
ATOM 1583 O O . MET A 1 201 ? 28.546 -8.764 17.625 1.00 27.40 234 MET A O 1
ATOM 1588 N N . MET A 1 202 ? 27.731 -7.620 15.857 1.00 24.75 235 MET A N 1
ATOM 1589 C CA . MET A 1 202 ? 26.459 -7.260 16.458 1.00 25.93 235 MET A CA 1
ATOM 1590 C C . MET A 1 202 ? 25.369 -7.822 15.554 1.00 25.67 235 MET A C 1
ATOM 1591 O O . MET A 1 202 ? 25.480 -7.764 14.338 1.00 26.13 235 MET A O 1
ATOM 1596 N N . TYR A 1 203 ? 24.271 -8.341 16.126 1.00 25.46 236 TYR A N 1
ATOM 1597 C CA . TYR A 1 203 ? 23.195 -9.012 15.389 1.00 25.61 236 TYR A CA 1
ATOM 1598 C C . TYR A 1 203 ? 21.856 -8.375 15.725 1.00 25.17 236 TYR A C 1
ATOM 1599 O O . TYR A 1 203 ? 21.574 -7.963 16.879 1.00 25.60 236 TYR A O 1
ATOM 1608 N N . LEU A 1 204 ? 21.064 -8.258 14.684 1.00 25.59 237 LEU A N 1
ATOM 1609 C CA . LEU A 1 204 ? 19.719 -7.714 14.761 1.00 27.04 237 LEU A CA 1
ATOM 1610 C C . LEU A 1 204 ? 18.896 -8.492 13.780 1.00 25.87 237 LEU A C 1
ATOM 1611 O O . LEU A 1 204 ? 19.329 -8.772 12.652 1.00 25.54 237 LEU A O 1
ATOM 1616 N N . ARG A 1 205 ? 17.677 -8.875 14.166 1.00 26.15 238 ARG A N 1
ATOM 1617 C CA . ARG A 1 205 ? 16.733 -9.354 13.168 1.00 25.22 238 ARG A CA 1
ATOM 1618 C C . ARG A 1 205 ? 15.541 -8.407 13.242 1.00 25.82 238 ARG A C 1
ATOM 1619 O O . ARG A 1 205 ? 14.970 -8.243 14.328 1.00 25.50 238 ARG A O 1
ATOM 1627 N N . GLU A 1 206 ? 15.221 -7.727 12.141 1.00 24.50 239 GLU A N 1
ATOM 1628 C CA . GLU A 1 206 ? 14.245 -6.633 12.184 1.00 24.21 239 GLU A CA 1
ATOM 1629 C C . GLU A 1 206 ? 13.672 -6.324 10.812 1.00 22.62 239 GLU A C 1
ATOM 1630 O O . GLU A 1 206 ? 14.278 -6.623 9.789 1.00 23.21 239 GLU A O 1
ATOM 1636 N N . LYS A 1 207 ? 12.507 -5.689 10.779 1.00 23.27 240 LYS A N 1
ATOM 1637 C CA . LYS A 1 207 ? 11.934 -5.172 9.520 1.00 23.87 240 LYS A CA 1
ATOM 1638 C C . LYS A 1 207 ? 12.740 -3.928 9.105 1.00 23.39 240 LYS A C 1
ATOM 1639 O O . LYS A 1 207 ? 12.762 -2.937 9.823 1.00 24.18 240 LYS A O 1
ATOM 1645 N N . LEU A 1 208 ? 13.412 -4.021 7.960 1.00 22.53 241 LEU A N 1
ATOM 1646 C CA . LEU A 1 208 ? 14.352 -2.984 7.526 1.00 21.58 241 LEU A CA 1
ATOM 1647 C C . LEU A 1 208 ? 14.286 -2.883 6.013 1.00 21.64 241 LEU A C 1
ATOM 1648 O O . LEU A 1 208 ? 13.939 -3.849 5.320 1.00 21.01 241 LEU A O 1
ATOM 1653 N N . ASN A 1 209 ? 14.624 -1.703 5.478 1.00 20.72 242 ASN A N 1
ATOM 1654 C CA . ASN A 1 209 ? 14.754 -1.513 4.054 1.00 19.93 242 ASN A CA 1
ATOM 1655 C C . ASN A 1 209 ? 16.060 -2.112 3.538 1.00 21.35 242 ASN A C 1
ATOM 1656 O O . ASN A 1 209 ? 17.138 -1.793 4.043 1.00 19.79 242 ASN A O 1
ATOM 1661 N N . ILE A 1 210 ? 15.956 -2.950 2.516 1.00 22.00 243 ILE A N 1
ATOM 1662 C CA . ILE A 1 210 ? 17.119 -3.629 1.940 1.00 22.29 243 ILE A CA 1
ATOM 1663 C C . ILE A 1 210 ? 16.937 -3.743 0.427 1.00 22.90 243 ILE A C 1
ATOM 1664 O O . ILE A 1 210 ? 15.802 -3.896 -0.077 1.00 25.16 243 ILE A O 1
ATOM 1669 N N . GLY A 1 211 ? 18.018 -3.607 -0.319 1.00 21.59 244 GLY A N 1
ATOM 1670 C CA . GLY A 1 211 ? 17.931 -3.621 -1.754 1.00 20.84 244 GLY A CA 1
ATOM 1671 C C . GLY A 1 211 ? 19.254 -4.016 -2.352 1.00 20.00 244 GLY A C 1
ATOM 1672 O O . GLY A 1 211 ? 20.187 -4.367 -1.632 1.00 20.78 244 GLY A O 1
ATOM 1673 N N . TYR A 1 212 ? 19.364 -3.884 -3.652 1.00 20.31 245 TYR A N 1
ATOM 1674 C CA . TYR A 1 212 ? 20.559 -4.310 -4.347 1.00 20.95 245 TYR A CA 1
ATOM 1675 C C . TYR A 1 212 ? 20.740 -3.428 -5.539 1.00 22.18 245 TYR A C 1
ATOM 1676 O O . TYR A 1 212 ? 19.824 -3.274 -6.333 1.00 22.33 245 TYR A O 1
ATOM 1685 N N . ILE A 1 213 ? 21.914 -2.833 -5.630 1.00 21.08 246 ILE A N 1
ATOM 1686 C CA . ILE A 1 213 ? 22.220 -1.904 -6.698 1.00 22.14 246 ILE A CA 1
ATOM 1687 C C . ILE A 1 213 ? 22.996 -2.657 -7.753 1.00 23.52 246 ILE A C 1
ATOM 1688 O O . ILE A 1 213 ? 24.173 -2.926 -7.602 1.00 23.00 246 ILE A O 1
ATOM 1693 N N . GLU A 1 214 ? 22.305 -3.034 -8.830 1.00 25.32 247 GLU A N 1
ATOM 1694 C CA . GLU A 1 214 ? 22.927 -3.898 -9.818 1.00 27.27 247 GLU A CA 1
ATOM 1695 C C . GLU A 1 214 ? 24.167 -3.278 -10.453 1.00 27.32 247 GLU A C 1
ATOM 1696 O O . GLU A 1 214 ? 25.166 -3.941 -10.618 1.00 29.32 247 GLU A O 1
ATOM 1702 N N . ASP A 1 215 ? 24.082 -1.992 -10.747 1.00 28.89 248 ASP A N 1
ATOM 1703 C CA . ASP A 1 215 ? 25.160 -1.234 -11.414 1.00 29.38 248 ASP A CA 1
ATOM 1704 C C . ASP A 1 215 ? 26.463 -1.282 -10.620 1.00 29.50 248 ASP A C 1
ATOM 1705 O O . ASP A 1 215 ? 27.552 -1.146 -11.190 1.00 31.03 248 ASP A O 1
ATOM 1710 N N . LEU A 1 216 ? 26.329 -1.460 -9.311 1.00 27.00 249 LEU A N 1
ATOM 1711 C CA . LEU A 1 216 ? 27.445 -1.431 -8.367 1.00 25.78 249 LEU A CA 1
ATOM 1712 C C . LEU A 1 216 ? 27.718 -2.793 -7.735 1.00 25.55 249 LEU A C 1
ATOM 1713 O O . LEU A 1 216 ? 28.642 -2.938 -6.913 1.00 24.51 249 LEU A O 1
ATOM 1718 N N . LYS A 1 217 ? 26.933 -3.793 -8.126 1.00 23.97 250 LYS A N 1
ATOM 1719 C CA . LYS A 1 217 ? 27.032 -5.134 -7.627 1.00 23.62 250 LYS A CA 1
ATOM 1720 C C . LYS A 1 217 ? 27.124 -5.149 -6.093 1.00 21.50 250 LYS A C 1
ATOM 1721 O O . LYS A 1 217 ? 27.977 -5.804 -5.515 1.00 21.97 250 LYS A O 1
ATOM 1727 N N . ALA A 1 218 ? 26.222 -4.438 -5.441 1.00 20.20 251 ALA A N 1
ATOM 1728 C CA . ALA A 1 218 ? 26.285 -4.314 -4.007 1.00 19.85 251 ALA A CA 1
ATOM 1729 C C . ALA A 1 218 ? 24.903 -4.307 -3.359 1.00 18.93 251 ALA A C 1
ATOM 1730 O O . ALA A 1 218 ? 23.949 -3.674 -3.882 1.00 19.80 251 ALA A O 1
ATOM 1732 N N . GLN A 1 219 ? 24.805 -4.936 -2.195 1.00 18.95 252 GLN A N 1
ATOM 1733 C CA . GLN A 1 219 ? 23.652 -4.796 -1.345 1.00 19.48 252 GLN A CA 1
ATOM 1734 C C . GLN A 1 219 ? 23.627 -3.429 -0.679 1.00 18.93 252 GLN A C 1
ATOM 1735 O O . GLN A 1 219 ? 24.694 -2.876 -0.317 1.00 19.07 252 GLN A O 1
ATOM 1741 N N . ILE A 1 220 ? 22.414 -2.916 -0.448 1.00 17.86 253 ILE A N 1
ATOM 1742 C CA . ILE A 1 220 ? 22.272 -1.713 0.334 1.00 18.44 253 ILE A CA 1
ATOM 1743 C C . ILE A 1 220 ? 21.265 -1.937 1.436 1.00 17.73 253 ILE A C 1
ATOM 1744 O O . ILE A 1 220 ? 20.241 -2.559 1.218 1.00 18.04 253 ILE A O 1
ATOM 1749 N N . LEU A 1 221 ? 21.623 -1.523 2.656 1.00 17.19 254 LEU A N 1
ATOM 1750 C CA . LEU A 1 221 ? 20.810 -1.646 3.848 1.00 18.65 254 LEU A CA 1
ATOM 1751 C C . LEU A 1 221 ? 20.676 -0.280 4.511 1.00 19.37 254 LEU A C 1
ATOM 1752 O O . LEU A 1 221 ? 21.663 0.469 4.623 1.00 18.09 254 LEU A O 1
ATOM 1757 N N . GLU A 1 222 ? 19.464 0.006 5.006 1.00 17.80 255 GLU A N 1
ATOM 1758 C CA . GLU A 1 222 ? 19.258 1.199 5.827 1.00 18.52 255 GLU A CA 1
ATOM 1759 C C . GLU A 1 222 ? 19.046 0.774 7.251 1.00 18.56 255 GLU A C 1
ATOM 1760 O O . GLU A 1 222 ? 18.168 -0.059 7.530 1.00 20.22 255 GLU A O 1
ATOM 1766 N N . LEU A 1 223 ? 19.834 1.327 8.159 1.00 18.82 256 LEU A N 1
ATOM 1767 C CA . LEU A 1 223 ? 19.670 1.156 9.614 1.00 19.19 256 LEU A CA 1
ATOM 1768 C C . LEU A 1 223 ? 19.256 2.498 10.213 1.00 19.46 256 LEU A C 1
ATOM 1769 O O . LEU A 1 223 ? 20.063 3.418 10.309 1.00 19.68 256 LEU A O 1
ATOM 1774 N N . PRO A 1 224 ? 17.975 2.646 10.601 1.00 20.53 257 PRO A N 1
ATOM 1775 C CA . PRO A 1 224 ? 17.553 3.921 11.151 1.00 20.56 257 PRO A CA 1
ATOM 1776 C C . PRO A 1 224 ? 17.996 4.138 12.579 1.00 21.70 257 PRO A C 1
ATOM 1777 O O . PRO A 1 224 ? 18.006 3.187 13.380 1.00 21.46 257 PRO A O 1
ATOM 1781 N N . TYR A 1 225 ? 18.374 5.358 12.897 1.00 19.87 258 TYR A N 1
ATOM 1782 C CA . TYR A 1 225 ? 18.458 5.797 14.274 1.00 20.98 258 TYR A CA 1
ATOM 1783 C C . TYR A 1 225 ? 17.048 6.190 14.704 1.00 23.18 258 TYR A C 1
ATOM 1784 O O . TYR A 1 225 ? 16.148 6.302 13.879 1.00 23.42 258 TYR A O 1
ATOM 1793 N N . ALA A 1 226 ? 16.866 6.476 15.989 1.00 24.01 259 ALA A N 1
ATOM 1794 C CA . ALA A 1 226 ? 15.650 7.145 16.406 1.00 24.83 259 ALA A CA 1
ATOM 1795 C C . ALA A 1 226 ? 15.660 8.506 15.749 1.00 25.62 259 ALA A C 1
ATOM 1796 O O . ALA A 1 226 ? 16.697 9.144 15.701 1.00 26.02 259 ALA A O 1
ATOM 1798 N N . GLY A 1 227 ? 14.522 8.966 15.237 1.00 25.81 260 GLY A N 1
ATOM 1799 C CA . GLY A 1 227 ? 14.492 10.212 14.510 1.00 26.07 260 GLY A CA 1
ATOM 1800 C C . GLY A 1 227 ? 14.906 10.042 13.052 1.00 26.13 260 GLY A C 1
ATOM 1801 O O . GLY A 1 227 ? 15.134 8.923 12.556 1.00 26.70 260 GLY A O 1
ATOM 1802 N N . ASP A 1 228 ? 15.013 11.168 12.360 1.00 24.82 261 ASP A N 1
ATOM 1803 C CA . ASP A 1 228 ? 15.159 11.185 10.930 1.00 25.45 261 ASP A CA 1
ATOM 1804 C C . ASP A 1 228 ? 16.623 11.213 10.445 1.00 23.75 261 ASP A C 1
ATOM 1805 O O . ASP A 1 228 ? 17.034 12.050 9.596 1.00 24.74 261 ASP A O 1
ATOM 1810 N N . VAL A 1 229 ? 17.413 10.328 11.042 1.00 21.94 262 VAL A N 1
ATOM 1811 C CA . VAL A 1 229 ? 18.790 10.106 10.600 1.00 21.62 262 VAL A CA 1
ATOM 1812 C C . VAL A 1 229 ? 18.933 8.590 10.427 1.00 20.93 262 VAL A C 1
ATOM 1813 O O . VAL A 1 229 ? 18.386 7.813 11.217 1.00 21.13 262 VAL A O 1
ATOM 1817 N N . SER A 1 230 ? 19.650 8.158 9.392 1.00 20.40 263 SER A N 1
ATOM 1818 C CA . SER A 1 230 ? 19.899 6.731 9.213 1.00 19.74 263 SER A CA 1
ATOM 1819 C C . SER A 1 230 ? 21.352 6.529 8.785 1.00 18.88 263 SER A C 1
ATOM 1820 O O . SER A 1 230 ? 21.931 7.407 8.119 1.00 17.81 263 SER A O 1
ATOM 1823 N N . MET A 1 231 ? 21.843 5.304 8.979 1.00 17.70 264 MET A N 1
ATOM 1824 C CA . MET A 1 231 ? 23.046 4.811 8.324 1.00 17.07 264 MET A CA 1
ATOM 1825 C C . MET A 1 231 ? 22.636 3.954 7.134 1.00 17.76 264 MET A C 1
ATOM 1826 O O . MET A 1 231 ? 21.802 3.081 7.285 1.00 19.93 264 MET A O 1
ATOM 1831 N N . PHE A 1 232 ? 23.246 4.204 5.982 1.00 18.32 265 PHE A N 1
ATOM 1832 C CA . PHE A 1 232 ? 23.156 3.307 4.840 1.00 17.38 265 PHE A CA 1
ATOM 1833 C C . PHE A 1 232 ? 24.494 2.582 4.665 1.00 17.82 265 PHE A C 1
ATOM 1834 O O . PHE A 1 232 ? 25.544 3.219 4.789 1.00 17.08 265 PHE A O 1
ATOM 1842 N N . LEU A 1 233 ? 24.411 1.264 4.424 1.00 18.31 266 LEU A N 1
ATOM 1843 C CA . LEU A 1 233 ? 25.630 0.460 4.219 1.00 17.13 266 LEU A CA 1
ATOM 1844 C C . LEU A 1 233 ? 25.614 -0.148 2.872 1.00 16.20 266 LEU A C 1
ATOM 1845 O O . LEU A 1 233 ? 24.545 -0.606 2.403 1.00 17.15 266 LEU A O 1
ATOM 1850 N N . LEU A 1 234 ? 26.759 -0.143 2.183 1.00 17.87 267 LEU A N 1
ATOM 1851 C CA . LEU A 1 234 ? 26.842 -0.652 0.825 1.00 17.88 267 LEU A CA 1
ATOM 1852 C C . LEU A 1 234 ? 27.879 -1.778 0.857 1.00 18.85 267 LEU A C 1
ATOM 1853 O O . LEU A 1 234 ? 29.050 -1.525 1.185 1.00 17.30 267 LEU A O 1
ATOM 1858 N N . LEU A 1 235 ? 27.438 -2.993 0.510 1.00 18.27 268 LEU A N 1
ATOM 1859 C CA . LEU A 1 235 ? 28.230 -4.216 0.721 1.00 19.44 268 LEU A CA 1
ATOM 1860 C C . LEU A 1 235 ? 28.344 -5.011 -0.575 1.00 19.43 268 LEU A C 1
ATOM 1861 O O . LEU A 1 235 ? 27.356 -5.574 -1.027 1.00 18.78 268 LEU A O 1
ATOM 1866 N N . PRO A 1 236 ? 29.539 -5.039 -1.193 1.00 20.04 269 PRO A N 1
ATOM 1867 C CA . PRO A 1 236 ? 29.715 -5.807 -2.452 1.00 23.17 269 PRO A CA 1
ATOM 1868 C C . PRO A 1 236 ? 29.312 -7.267 -2.288 1.00 24.79 269 PRO A C 1
ATOM 1869 O O . PRO A 1 236 ? 29.475 -7.861 -1.206 1.00 25.73 269 PRO A O 1
ATOM 1873 N N . ASP A 1 237 ? 28.790 -7.859 -3.356 1.00 29.07 270 ASP A N 1
ATOM 1874 C CA . ASP A 1 237 ? 28.638 -9.311 -3.328 1.00 31.51 270 ASP A CA 1
ATOM 1875 C C . ASP A 1 237 ? 29.388 -9.925 -4.486 1.00 34.13 270 ASP A C 1
ATOM 1876 O O . ASP A 1 237 ? 29.950 -11.009 -4.303 1.00 38.44 270 ASP A O 1
ATOM 1881 N N . ALA A 1 240 ? 35.191 -9.213 -6.516 1.00 36.59 273 ALA A N 1
ATOM 1882 C CA . ALA A 1 240 ? 35.851 -9.295 -7.816 1.00 36.54 273 ALA A CA 1
ATOM 1883 C C . ALA A 1 240 ? 37.232 -8.682 -7.806 1.00 36.25 273 ALA A C 1
ATOM 1884 O O . ALA A 1 240 ? 37.815 -8.410 -8.875 1.00 36.82 273 ALA A O 1
ATOM 1886 N N . ASP A 1 241 ? 37.772 -8.453 -6.614 1.00 35.02 274 ASP A N 1
ATOM 1887 C CA . ASP A 1 241 ? 39.178 -8.107 -6.506 1.00 33.97 274 ASP A CA 1
ATOM 1888 C C . ASP A 1 241 ? 39.755 -8.832 -5.298 1.00 33.51 274 ASP A C 1
ATOM 1889 O O . ASP A 1 241 ? 38.994 -9.233 -4.383 1.00 34.41 274 ASP A O 1
ATOM 1894 N N . VAL A 1 242 ? 41.077 -9.034 -5.317 1.00 31.14 275 VAL A N 1
ATOM 1895 C CA . VAL A 1 242 ? 41.796 -9.844 -4.288 1.00 29.42 275 VAL A CA 1
ATOM 1896 C C . VAL A 1 242 ? 42.229 -8.992 -3.097 1.00 27.78 275 VAL A C 1
ATOM 1897 O O . VAL A 1 242 ? 43.002 -9.413 -2.209 1.00 23.24 275 VAL A O 1
ATOM 1901 N N . SER A 1 243 ? 41.752 -7.766 -3.124 1.00 25.65 276 SER A N 1
ATOM 1902 C CA . SER A 1 243 ? 42.084 -6.754 -2.155 1.00 24.82 276 SER A CA 1
ATOM 1903 C C . SER A 1 243 ? 40.845 -6.620 -1.299 1.00 24.38 276 SER A C 1
ATOM 1904 O O . SER A 1 243 ? 40.353 -7.623 -0.765 1.00 24.00 276 SER A O 1
ATOM 1907 N N . THR A 1 244 ? 40.298 -5.420 -1.207 1.00 22.58 277 THR A N 1
ATOM 1908 C CA . THR A 1 244 ? 39.159 -5.148 -0.315 1.00 22.30 277 THR A CA 1
ATOM 1909 C C . THR A 1 244 ? 37.809 -5.596 -0.885 1.00 22.85 277 THR A C 1
ATOM 1910 O O . THR A 1 244 ? 36.839 -5.625 -0.139 1.00 24.06 277 THR A O 1
ATOM 1914 N N . GLY A 1 245 ? 37.749 -5.826 -2.191 1.00 22.83 278 GLY A N 1
ATOM 1915 C CA . GLY A 1 245 ? 36.500 -6.187 -2.869 1.00 22.73 278 GLY A CA 1
ATOM 1916 C C . GLY A 1 245 ? 35.615 -4.993 -3.218 1.00 22.57 278 GLY A C 1
ATOM 1917 O O . GLY A 1 245 ? 34.506 -5.135 -3.812 1.00 23.47 278 GLY A O 1
ATOM 1918 N N . LEU A 1 246 ? 36.146 -3.816 -2.942 1.00 21.96 279 LEU A N 1
ATOM 1919 C CA . LEU A 1 246 ? 35.416 -2.548 -3.168 1.00 20.69 279 LEU A CA 1
ATOM 1920 C C . LEU A 1 246 ? 35.736 -1.798 -4.429 1.00 21.86 279 LEU A C 1
ATOM 1921 O O . LEU A 1 246 ? 35.216 -0.693 -4.640 1.00 21.55 279 LEU A O 1
ATOM 1926 N N . GLU A 1 247 ? 36.658 -2.323 -5.241 1.00 22.90 280 GLU A N 1
ATOM 1927 C CA . GLU A 1 247 ? 37.156 -1.537 -6.365 1.00 25.99 280 GLU A CA 1
ATOM 1928 C C . GLU A 1 247 ? 36.041 -1.125 -7.339 1.00 25.61 280 GLU A C 1
ATOM 1929 O O . GLU A 1 247 ? 35.964 0.047 -7.778 1.00 26.24 280 GLU A O 1
ATOM 1935 N N . LEU A 1 248 ? 35.164 -2.079 -7.642 1.00 26.54 281 LEU A N 1
ATOM 1936 C CA . LEU A 1 248 ? 34.036 -1.814 -8.545 1.00 26.60 281 LEU A CA 1
ATOM 1937 C C . LEU A 1 248 ? 33.082 -0.789 -7.953 1.00 25.60 281 LEU A C 1
ATOM 1938 O O . LEU A 1 248 ? 32.736 0.198 -8.562 1.00 25.40 281 LEU A O 1
ATOM 1943 N N . LEU A 1 249 ? 32.665 -1.010 -6.716 1.00 23.69 282 LEU A N 1
ATOM 1944 C CA . LEU A 1 249 ? 31.774 -0.105 -6.052 1.00 23.24 282 LEU A CA 1
ATOM 1945 C C . LEU A 1 249 ? 32.356 1.315 -6.015 1.00 22.96 282 LEU A C 1
ATOM 1946 O O . LEU A 1 249 ? 31.658 2.265 -6.324 1.00 23.84 282 LEU A O 1
ATOM 1951 N N . GLU A 1 250 ? 33.606 1.462 -5.579 1.00 22.14 283 GLU A N 1
ATOM 1952 C CA . GLU A 1 250 ? 34.222 2.778 -5.459 1.00 24.45 283 GLU A CA 1
ATOM 1953 C C . GLU A 1 250 ? 34.396 3.455 -6.805 1.00 26.37 283 GLU A C 1
ATOM 1954 O O . GLU A 1 250 ? 34.176 4.657 -6.884 1.00 29.51 283 GLU A O 1
ATOM 1960 N N . SER A 1 251 ? 34.725 2.696 -7.845 1.00 27.65 284 SER A N 1
ATOM 1961 C CA . SER A 1 251 ? 34.960 3.340 -9.136 1.00 28.48 284 SER A CA 1
ATOM 1962 C C . SER A 1 251 ? 33.670 3.796 -9.820 1.00 28.58 284 SER A C 1
ATOM 1963 O O . SER A 1 251 ? 33.691 4.812 -10.549 1.00 29.90 284 SER A O 1
ATOM 1966 N N . GLU A 1 252 ? 32.562 3.096 -9.571 1.00 26.68 285 GLU A N 1
ATOM 1967 C CA . GLU A 1 252 ? 31.339 3.266 -10.376 1.00 27.20 285 GLU A CA 1
ATOM 1968 C C . GLU A 1 252 ? 30.235 4.046 -9.645 1.00 26.34 285 GLU A C 1
ATOM 1969 O O . GLU A 1 252 ? 29.267 4.515 -10.268 1.00 26.40 285 GLU A O 1
ATOM 1975 N N . ILE A 1 253 ? 30.356 4.201 -8.327 1.00 24.31 286 ILE A N 1
ATOM 1976 C CA . ILE A 1 253 ? 29.365 4.940 -7.572 1.00 24.15 286 ILE A CA 1
ATOM 1977 C C . ILE A 1 253 ? 29.266 6.381 -8.102 1.00 23.75 286 ILE A C 1
ATOM 1978 O O . ILE A 1 253 ? 30.289 7.041 -8.442 1.00 23.83 286 ILE A O 1
ATOM 1983 N N . THR A 1 254 ? 28.027 6.837 -8.227 1.00 23.49 287 THR A N 1
ATOM 1984 C CA . THR A 1 254 ? 27.721 8.204 -8.613 1.00 23.62 287 THR A CA 1
ATOM 1985 C C . THR A 1 254 ? 26.501 8.660 -7.840 1.00 23.61 287 THR A C 1
ATOM 1986 O O . THR A 1 254 ? 25.736 7.845 -7.281 1.00 23.63 287 THR A O 1
ATOM 1990 N N . TYR A 1 255 ? 26.271 9.968 -7.851 1.00 24.01 288 TYR A N 1
ATOM 1991 C CA . TYR A 1 255 ? 25.104 10.530 -7.221 1.00 25.55 288 TYR A CA 1
ATOM 1992 C C . TYR A 1 255 ? 23.804 9.889 -7.704 1.00 26.17 288 TYR A C 1
ATOM 1993 O O . TYR A 1 255 ? 22.961 9.526 -6.898 1.00 27.60 288 TYR A O 1
ATOM 2002 N N . ASP A 1 256 ? 23.670 9.758 -9.020 1.00 26.99 289 ASP A N 1
ATOM 2003 C CA . ASP A 1 256 ? 22.432 9.244 -9.615 1.00 28.48 289 ASP A CA 1
ATOM 2004 C C . ASP A 1 256 ? 22.178 7.828 -9.095 1.00 28.52 289 ASP A C 1
ATOM 2005 O O . ASP A 1 256 ? 21.046 7.497 -8.658 1.00 29.29 289 ASP A O 1
ATOM 2010 N N . LYS A 1 257 ? 23.237 7.012 -9.089 1.00 27.58 290 LYS A N 1
ATOM 2011 C CA . LYS A 1 257 ? 23.136 5.595 -8.715 1.00 28.08 290 LYS A CA 1
ATOM 2012 C C . LYS A 1 257 ? 22.845 5.425 -7.240 1.00 27.06 290 LYS A C 1
ATOM 2013 O O . LYS A 1 257 ? 22.062 4.556 -6.856 1.00 28.56 290 LYS A O 1
ATOM 2019 N N . LEU A 1 258 ? 23.444 6.252 -6.393 1.00 26.27 291 LEU A N 1
ATOM 2020 C CA . LEU A 1 258 ? 23.203 6.176 -4.962 1.00 26.40 291 LEU A CA 1
ATOM 2021 C C . LEU A 1 258 ? 21.868 6.763 -4.539 1.00 26.56 291 LEU A C 1
ATOM 2022 O O . LEU A 1 258 ? 21.135 6.158 -3.728 1.00 25.98 291 LEU A O 1
ATOM 2027 N N . ASN A 1 259 ? 21.545 7.945 -5.072 1.00 26.12 292 ASN A N 1
ATOM 2028 C CA . ASN A 1 259 ? 20.399 8.674 -4.607 1.00 26.49 292 ASN A CA 1
ATOM 2029 C C . ASN A 1 259 ? 19.095 7.954 -4.914 1.00 25.81 292 ASN A C 1
ATOM 2030 O O . ASN A 1 259 ? 18.165 8.053 -4.132 1.00 26.06 292 ASN A O 1
ATOM 2035 N N . LYS A 1 260 ? 19.060 7.228 -6.031 1.00 25.72 293 LYS A N 1
ATOM 2036 C CA . LYS A 1 260 ? 17.929 6.376 -6.401 1.00 26.96 293 LYS A CA 1
ATOM 2037 C C . LYS A 1 260 ? 17.560 5.450 -5.243 1.00 26.37 293 LYS A C 1
ATOM 2038 O O . LYS A 1 260 ? 16.380 5.209 -4.949 1.00 28.13 293 LYS A O 1
ATOM 2044 N N . TRP A 1 261 ? 18.587 4.949 -4.566 1.00 24.68 294 TRP A N 1
ATOM 2045 C CA . TRP A 1 261 ? 18.390 3.951 -3.506 1.00 24.81 294 TRP A CA 1
ATOM 2046 C C . TRP A 1 261 ? 18.290 4.508 -2.091 1.00 25.55 294 TRP A C 1
ATOM 2047 O O . TRP A 1 261 ? 17.627 3.920 -1.244 1.00 26.62 294 TRP A O 1
ATOM 2058 N N . THR A 1 262 ? 18.909 5.648 -1.810 1.00 24.46 295 THR A N 1
ATOM 2059 C CA . THR A 1 262 ? 18.829 6.204 -0.464 1.00 26.01 295 THR A CA 1
ATOM 2060 C C . THR A 1 262 ? 17.572 7.033 -0.271 1.00 28.23 295 THR A C 1
ATOM 2061 O O . THR A 1 262 ? 17.081 7.216 0.842 1.00 29.74 295 THR A O 1
ATOM 2065 N N . SER A 1 263 ? 17.057 7.566 -1.362 1.00 30.14 296 SER A N 1
ATOM 2066 C CA . SER A 1 263 ? 16.157 8.674 -1.206 1.00 32.56 296 SER A CA 1
ATOM 2067 C C . SER A 1 263 ? 14.981 8.495 -2.159 1.00 33.19 296 SER A C 1
ATOM 2068 O O . SER A 1 263 ? 14.214 9.443 -2.291 1.00 37.77 296 SER A O 1
ATOM 2071 N N . LYS A 1 266 ? 13.108 2.999 -3.618 1.00 41.44 299 LYS A N 1
ATOM 2072 C CA . LYS A 1 266 ? 13.482 1.785 -4.355 1.00 42.17 299 LYS A CA 1
ATOM 2073 C C . LYS A 1 266 ? 13.616 0.622 -3.408 1.00 42.01 299 LYS A C 1
ATOM 2074 O O . LYS A 1 266 ? 13.539 -0.539 -3.831 1.00 43.17 299 LYS A O 1
ATOM 2080 N N . MET A 1 267 ? 13.876 0.909 -2.133 1.00 40.61 300 MET A N 1
ATOM 2081 C CA . MET A 1 267 ? 13.974 -0.189 -1.188 1.00 39.23 300 MET A CA 1
ATOM 2082 C C . MET A 1 267 ? 12.601 -0.596 -0.653 1.00 36.50 300 MET A C 1
ATOM 2083 O O . MET A 1 267 ? 11.704 0.222 -0.391 1.00 37.30 300 MET A O 1
ATOM 2088 N N . ALA A 1 268 ? 12.476 -1.890 -0.441 1.00 33.08 301 ALA A N 1
ATOM 2089 C CA . ALA A 1 268 ? 11.305 -2.453 0.148 1.00 30.03 301 ALA A CA 1
ATOM 2090 C C . ALA A 1 268 ? 11.692 -3.048 1.499 1.00 29.03 301 ALA A C 1
ATOM 2091 O O . ALA A 1 268 ? 12.786 -3.601 1.645 1.00 30.17 301 ALA A O 1
ATOM 2093 N N . GLU A 1 269 ? 10.801 -2.945 2.473 1.00 26.90 302 GLU A N 1
ATOM 2094 C CA . GLU A 1 269 ? 11.029 -3.490 3.790 1.00 25.49 302 GLU A CA 1
ATOM 2095 C C . GLU A 1 269 ? 10.870 -5.009 3.822 1.00 24.43 302 GLU A C 1
ATOM 2096 O O . GLU A 1 269 ? 9.960 -5.527 3.196 1.00 25.80 302 GLU A O 1
ATOM 2102 N N . ASP A 1 270 ? 11.752 -5.672 4.545 1.00 22.92 303 ASP A N 1
ATOM 2103 C CA . ASP A 1 270 ? 11.661 -7.132 4.768 1.00 22.16 303 ASP A CA 1
ATOM 2104 C C . ASP A 1 270 ? 12.239 -7.437 6.108 1.00 23.47 303 ASP A C 1
ATOM 2105 O O . ASP A 1 270 ? 12.768 -6.541 6.788 1.00 23.30 303 ASP A O 1
ATOM 2110 N N . GLU A 1 271 ? 12.111 -8.680 6.575 1.00 22.66 304 GLU A N 1
ATOM 2111 C CA . GLU A 1 271 ? 12.650 -9.043 7.840 1.00 25.37 304 GLU A CA 1
ATOM 2112 C C . GLU A 1 271 ? 14.097 -9.468 7.608 1.00 25.52 304 GLU A C 1
ATOM 2113 O O . GLU A 1 271 ? 14.336 -10.523 7.023 1.00 28.22 304 GLU A O 1
ATOM 2119 N N . VAL A 1 272 ? 15.066 -8.673 8.035 1.00 23.09 305 VAL A N 1
ATOM 2120 C CA . VAL A 1 272 ? 16.472 -8.968 7.679 1.00 23.63 305 VAL A CA 1
ATOM 2121 C C . VAL A 1 272 ? 17.204 -9.363 8.914 1.00 23.45 305 VAL A C 1
ATOM 2122 O O . VAL A 1 272 ? 16.992 -8.772 9.966 1.00 24.55 305 VAL A O 1
ATOM 2126 N N . GLU A 1 273 ? 18.106 -10.349 8.756 1.00 23.86 306 GLU A N 1
ATOM 2127 C CA . GLU A 1 273 ? 19.066 -10.691 9.771 1.00 25.39 306 GLU A CA 1
ATOM 2128 C C . GLU A 1 273 ? 20.346 -9.921 9.391 1.00 22.74 306 GLU A C 1
ATOM 2129 O O . GLU A 1 273 ? 20.911 -10.145 8.313 1.00 25.55 306 GLU A O 1
ATOM 2135 N N . VAL A 1 274 ? 20.774 -9.072 10.296 1.00 23.37 307 VAL A N 1
ATOM 2136 C CA . VAL A 1 274 ? 21.919 -8.170 10.092 1.00 22.76 307 VAL A CA 1
ATOM 2137 C C . VAL A 1 274 ? 23.044 -8.549 11.008 1.00 22.35 307 VAL A C 1
ATOM 2138 O O . VAL A 1 274 ? 22.842 -8.680 12.219 1.00 21.93 307 VAL A O 1
ATOM 2142 N N . TYR A 1 275 ? 24.250 -8.696 10.453 1.00 22.07 308 TYR A N 1
ATOM 2143 C CA . TYR A 1 275 ? 25.455 -8.828 11.238 1.00 22.74 308 TYR A CA 1
ATOM 2144 C C . TYR A 1 275 ? 26.405 -7.726 10.790 1.00 21.23 308 TYR A C 1
ATOM 2145 O O . TYR A 1 275 ? 26.816 -7.688 9.645 1.00 21.39 308 TYR A O 1
ATOM 2154 N N . ILE A 1 276 ? 26.712 -6.822 11.679 1.00 20.61 309 ILE A N 1
ATOM 2155 C CA . ILE A 1 276 ? 27.738 -5.808 11.395 1.00 21.41 309 ILE A CA 1
ATOM 2156 C C . ILE A 1 276 ? 28.771 -5.748 12.520 1.00 20.62 309 ILE A C 1
ATOM 2157 O O . ILE A 1 276 ? 28.468 -6.063 13.690 1.00 21.38 309 ILE A O 1
ATOM 2162 N N . PRO A 1 277 ? 29.988 -5.344 12.221 1.00 19.76 310 PRO A N 1
ATOM 2163 C CA . PRO A 1 277 ? 30.963 -5.209 13.294 1.00 21.87 310 PRO A CA 1
ATOM 2164 C C . PRO A 1 277 ? 30.735 -4.042 14.216 1.00 22.27 310 PRO A C 1
ATOM 2165 O O . PRO A 1 277 ? 30.154 -3.025 13.854 1.00 21.30 310 PRO A O 1
ATOM 2169 N N . GLN A 1 278 ? 31.159 -4.213 15.454 1.00 23.38 311 GLN A N 1
ATOM 2170 C CA . GLN A 1 278 ? 31.325 -3.091 16.316 1.00 24.68 311 GLN A CA 1
ATOM 2171 C C . GLN A 1 278 ? 32.648 -2.534 15.895 1.00 23.91 311 GLN A C 1
ATOM 2172 O O . GLN A 1 278 ? 33.631 -3.294 15.800 1.00 24.79 311 GLN A O 1
ATOM 2178 N N . PHE A 1 279 ? 32.679 -1.218 15.643 1.00 22.82 312 PHE A N 1
ATOM 2179 C CA . PHE A 1 279 ? 33.933 -0.572 15.255 1.00 22.58 312 PHE A CA 1
ATOM 2180 C C . PHE A 1 279 ? 34.040 0.897 15.649 1.00 21.41 312 PHE A C 1
ATOM 2181 O O . PHE A 1 279 ? 33.051 1.554 15.930 1.00 20.73 312 PHE A O 1
ATOM 2189 N N . LYS A 1 280 ? 35.274 1.380 15.686 1.00 23.01 313 LYS A N 1
ATOM 2190 C CA . LYS A 1 280 ? 35.550 2.781 15.961 1.00 23.53 313 LYS A CA 1
ATOM 2191 C C . LYS A 1 280 ? 36.663 3.212 15.015 1.00 23.68 313 LYS A C 1
ATOM 2192 O O . LYS A 1 280 ? 37.654 2.511 14.868 1.00 24.28 313 LYS A O 1
ATOM 2198 N N . LEU A 1 281 ? 36.497 4.336 14.326 1.00 21.57 314 LEU A N 1
ATOM 2199 C CA . LEU A 1 281 ? 37.518 4.875 13.453 1.00 21.98 314 LEU A CA 1
ATOM 2200 C C . LEU A 1 281 ? 37.871 6.261 13.884 1.00 21.57 314 LEU A C 1
ATOM 2201 O O . LEU A 1 281 ? 37.053 6.994 14.451 1.00 19.96 314 LEU A O 1
ATOM 2206 N N A GLU A 1 282 ? 39.098 6.673 13.582 0.50 21.40 315 GLU A N 1
ATOM 2207 N N B GLU A 1 282 ? 39.106 6.630 13.611 0.50 21.72 315 GLU A N 1
ATOM 2208 C CA A GLU A 1 282 ? 39.574 8.030 13.860 0.50 22.14 315 GLU A CA 1
ATOM 2209 C CA B GLU A 1 282 ? 39.554 7.983 13.764 0.50 22.29 315 GLU A CA 1
ATOM 2210 C C A GLU A 1 282 ? 40.633 8.384 12.814 0.50 21.54 315 GLU A C 1
ATOM 2211 C C B GLU A 1 282 ? 40.529 8.204 12.637 0.50 21.54 315 GLU A C 1
ATOM 2212 O O A GLU A 1 282 ? 41.748 7.875 12.874 0.50 19.95 315 GLU A O 1
ATOM 2213 O O B GLU A 1 282 ? 41.460 7.415 12.451 0.50 19.91 315 GLU A O 1
ATOM 2224 N N . GLU A 1 283 ? 40.278 9.248 11.860 1.00 21.38 316 GLU A N 1
ATOM 2225 C CA . GLU A 1 283 ? 41.151 9.556 10.735 1.00 20.90 316 GLU A CA 1
ATOM 2226 C C . GLU A 1 283 ? 41.430 11.038 10.601 1.00 19.54 316 GLU A C 1
ATOM 2227 O O . GLU A 1 283 ? 40.555 11.845 10.867 1.00 20.91 316 GLU A O 1
ATOM 2233 N N . HIS A 1 284 ? 42.660 11.364 10.220 1.00 18.89 317 HIS A N 1
ATOM 2234 C CA . HIS A 1 284 ? 43.142 12.724 10.028 1.00 19.98 317 HIS A CA 1
ATOM 2235 C C . HIS A 1 284 ? 43.624 12.907 8.603 1.00 19.40 317 HIS A C 1
ATOM 2236 O O . HIS A 1 284 ? 44.420 12.131 8.128 1.00 17.00 317 HIS A O 1
ATOM 2243 N N . TYR A 1 285 ? 43.180 13.970 7.929 1.00 17.66 318 TYR A N 1
ATOM 2244 C CA . TYR A 1 285 ? 43.562 14.271 6.544 1.00 17.49 318 TYR A CA 1
ATOM 2245 C C . TYR A 1 285 ? 44.065 15.694 6.402 1.00 18.51 318 TYR A C 1
ATOM 2246 O O . TYR A 1 285 ? 43.672 16.609 7.138 1.00 17.90 318 TYR A O 1
ATOM 2255 N N . GLU A 1 286 ? 44.924 15.879 5.452 1.00 16.66 319 GLU A N 1
ATOM 2256 C CA . GLU A 1 286 ? 45.407 17.177 5.005 1.00 17.26 319 GLU A CA 1
ATOM 2257 C C . GLU A 1 286 ? 45.065 17.240 3.553 1.00 18.31 319 GLU A C 1
ATOM 2258 O O . GLU A 1 286 ? 45.619 16.486 2.740 1.00 16.92 319 GLU A O 1
ATOM 2264 N N . LEU A 1 287 ? 44.110 18.097 3.203 1.00 17.41 320 LEU A N 1
ATOM 2265 C CA . LEU A 1 287 ? 43.457 17.982 1.875 1.00 17.95 320 LEU A CA 1
ATOM 2266 C C . LEU A 1 287 ? 43.951 18.842 0.754 1.00 18.52 320 LEU A C 1
ATOM 2267 O O . LEU A 1 287 ? 43.392 18.764 -0.338 1.00 18.89 320 LEU A O 1
ATOM 2272 N N . ARG A 1 288 ? 44.965 19.613 0.964 1.00 18.48 321 ARG A N 1
ATOM 2273 C CA . ARG A 1 288 ? 45.477 20.454 -0.143 1.00 19.03 321 ARG A CA 1
ATOM 2274 C C . ARG A 1 288 ? 45.771 19.641 -1.416 1.00 19.51 321 ARG A C 1
ATOM 2275 O O . ARG A 1 288 ? 45.422 20.048 -2.530 1.00 19.61 321 ARG A O 1
ATOM 2283 N N . SER A 1 289 ? 46.472 18.545 -1.248 1.00 19.65 322 SER A N 1
ATOM 2284 C CA . SER A 1 289 ? 46.858 17.738 -2.451 1.00 20.55 322 SER A CA 1
ATOM 2285 C C . SER A 1 289 ? 45.622 17.236 -3.188 1.00 18.74 322 SER A C 1
ATOM 2286 O O . SER A 1 289 ? 45.548 17.225 -4.466 1.00 20.99 322 SER A O 1
ATOM 2289 N N . ILE A 1 290 ? 44.643 16.783 -2.402 1.00 19.92 323 ILE A N 1
ATOM 2290 C CA . ILE A 1 290 ? 43.425 16.199 -2.932 1.00 19.68 323 ILE A CA 1
ATOM 2291 C C . ILE A 1 290 ? 42.638 17.284 -3.666 1.00 19.32 323 ILE A C 1
ATOM 2292 O O . ILE A 1 290 ? 42.232 17.111 -4.815 1.00 21.33 323 ILE A O 1
ATOM 2297 N N . LEU A 1 291 ? 42.472 18.429 -3.017 1.00 18.78 324 LEU A N 1
ATOM 2298 C CA . LEU A 1 291 ? 41.671 19.489 -3.618 1.00 17.92 324 LEU A CA 1
ATOM 2299 C C . LEU A 1 291 ? 42.334 20.065 -4.853 1.00 18.55 324 LEU A C 1
ATOM 2300 O O . LEU A 1 291 ? 41.641 20.353 -5.821 1.00 19.25 324 LEU A O 1
ATOM 2305 N N . ARG A 1 292 ? 43.649 20.200 -4.825 1.00 17.59 325 ARG A N 1
ATOM 2306 C CA . ARG A 1 292 ? 44.406 20.604 -6.059 1.00 20.16 325 ARG A CA 1
ATOM 2307 C C . ARG A 1 292 ? 44.153 19.617 -7.192 1.00 21.05 325 ARG A C 1
ATOM 2308 O O . ARG A 1 292 ? 43.786 20.025 -8.323 1.00 22.10 325 ARG A O 1
ATOM 2316 N N . SER A 1 293 ? 44.231 18.326 -6.871 1.00 20.10 326 SER A N 1
ATOM 2317 C CA . SER A 1 293 ? 43.927 17.263 -7.836 1.00 22.47 326 SER A CA 1
ATOM 2318 C C . SER A 1 293 ? 42.511 17.337 -8.440 1.00 23.07 326 SER A C 1
ATOM 2319 O O . SER A 1 293 ? 42.287 17.012 -9.626 1.00 25.20 326 SER A O 1
ATOM 2322 N N . MET A 1 294 ? 41.551 17.817 -7.662 1.00 20.52 327 MET A N 1
ATOM 2323 C CA . MET A 1 294 ? 40.173 17.953 -8.080 1.00 20.94 327 MET A CA 1
ATOM 2324 C C . MET A 1 294 ? 39.907 19.207 -8.892 1.00 19.62 327 MET A C 1
ATOM 2325 O O . MET A 1 294 ? 38.850 19.358 -9.483 1.00 22.16 327 MET A O 1
ATOM 2330 N N . GLY A 1 295 ? 40.885 20.089 -8.927 1.00 19.96 328 GLY A N 1
ATOM 2331 C CA . GLY A 1 295 ? 40.791 21.299 -9.743 1.00 19.54 328 GLY A CA 1
ATOM 2332 C C . GLY A 1 295 ? 40.825 22.613 -9.023 1.00 21.19 328 GLY A C 1
ATOM 2333 O O . GLY A 1 295 ? 40.710 23.657 -9.650 1.00 21.29 328 GLY A O 1
ATOM 2334 N N . MET A 1 296 ? 41.027 22.568 -7.704 1.00 20.55 329 MET A N 1
ATOM 2335 C CA . MET A 1 296 ? 41.063 23.755 -6.899 1.00 21.03 329 MET A CA 1
ATOM 2336 C C . MET A 1 296 ? 42.514 24.156 -6.727 1.00 22.28 329 MET A C 1
ATOM 2337 O O . MET A 1 296 ? 43.164 23.922 -5.666 1.00 24.89 329 MET A O 1
ATOM 2342 N N . GLU A 1 297 ? 43.085 24.711 -7.798 1.00 22.69 330 GLU A N 1
ATOM 2343 C CA . GLU A 1 297 ? 44.509 24.992 -7.839 1.00 23.50 330 GLU A CA 1
ATOM 2344 C C . GLU A 1 297 ? 44.900 26.384 -7.351 1.00 22.16 330 GLU A C 1
ATOM 2345 O O . GLU A 1 297 ? 45.773 26.514 -6.512 1.00 21.68 330 GLU A O 1
ATOM 2351 N N . ASP A 1 298 ? 44.273 27.421 -7.880 1.00 20.90 331 ASP A N 1
ATOM 2352 C CA . ASP A 1 298 ? 44.749 28.775 -7.577 1.00 21.00 331 ASP A CA 1
ATOM 2353 C C . ASP A 1 298 ? 44.587 29.136 -6.079 1.00 19.24 331 ASP A C 1
ATOM 2354 O O . ASP A 1 298 ? 45.374 29.902 -5.568 1.00 20.67 331 ASP A O 1
ATOM 2359 N N . ALA A 1 299 ? 43.610 28.556 -5.399 1.00 19.25 332 ALA A N 1
ATOM 2360 C CA . ALA A 1 299 ? 43.391 28.883 -3.974 1.00 18.59 332 ALA A CA 1
ATOM 2361 C C . ALA A 1 299 ? 44.595 28.607 -3.142 1.00 19.85 332 ALA A C 1
ATOM 2362 O O . ALA A 1 299 ? 44.908 29.337 -2.255 1.00 19.41 332 ALA A O 1
ATOM 2364 N N . PHE A 1 300 ? 45.320 27.538 -3.479 1.00 20.16 333 PHE A N 1
ATOM 2365 C CA . PHE A 1 300 ? 46.474 27.134 -2.721 1.00 21.03 333 PHE A CA 1
ATOM 2366 C C . PHE A 1 300 ? 47.823 27.650 -3.315 1.00 23.45 333 PHE A C 1
ATOM 2367 O O . PHE A 1 300 ? 48.909 27.281 -2.831 1.00 24.44 333 PHE A O 1
ATOM 2375 N N . ASN A 1 301 ? 47.753 28.496 -4.320 1.00 24.33 334 ASN A N 1
ATOM 2376 C CA . ASN A 1 301 ? 48.949 28.958 -5.021 1.00 25.13 334 ASN A CA 1
ATOM 2377 C C . ASN A 1 301 ? 49.306 30.309 -4.477 1.00 25.83 334 ASN A C 1
ATOM 2378 O O . ASN A 1 301 ? 48.581 31.278 -4.681 1.00 24.54 334 ASN A O 1
ATOM 2383 N N . LYS A 1 302 ? 50.421 30.384 -3.752 1.00 27.98 335 LYS A N 1
ATOM 2384 C CA . LYS A 1 302 ? 50.786 31.594 -3.055 1.00 29.73 335 LYS A CA 1
ATOM 2385 C C . LYS A 1 302 ? 50.817 32.818 -3.951 1.00 30.30 335 LYS A C 1
ATOM 2386 O O . LYS A 1 302 ? 50.494 33.915 -3.496 1.00 33.29 335 LYS A O 1
ATOM 2392 N N . GLY A 1 303 ? 51.227 32.649 -5.209 1.00 30.40 336 GLY A N 1
ATOM 2393 C CA . GLY A 1 303 ? 51.334 33.785 -6.115 1.00 30.85 336 GLY A CA 1
ATOM 2394 C C . GLY A 1 303 ? 50.029 34.133 -6.809 1.00 31.15 336 GLY A C 1
ATOM 2395 O O . GLY A 1 303 ? 49.774 35.302 -7.110 1.00 34.33 336 GLY A O 1
ATOM 2396 N N . ARG A 1 304 ? 49.172 33.145 -7.021 1.00 28.48 337 ARG A N 1
ATOM 2397 C CA . ARG A 1 304 ? 47.987 33.307 -7.855 1.00 27.95 337 ARG A CA 1
ATOM 2398 C C . ARG A 1 304 ? 46.654 33.465 -7.095 1.00 25.02 337 ARG A C 1
ATOM 2399 O O . ARG A 1 304 ? 45.677 33.944 -7.661 1.00 23.48 337 ARG A O 1
ATOM 2407 N N . ALA A 1 305 ? 46.631 33.056 -5.843 1.00 22.66 338 ALA A N 1
ATOM 2408 C CA . ALA A 1 305 ? 45.378 33.001 -5.089 1.00 21.96 338 ALA A CA 1
ATOM 2409 C C . ALA A 1 305 ? 44.769 34.395 -5.051 1.00 21.66 338 ALA A C 1
ATOM 2410 O O . ALA A 1 305 ? 45.490 35.373 -4.908 1.00 22.41 338 ALA A O 1
ATOM 2412 N N . ASN A 1 306 ? 43.450 34.482 -5.144 1.00 20.92 339 ASN A N 1
ATOM 2413 C CA . ASN A 1 306 ? 42.702 35.730 -5.030 1.00 20.04 339 ASN A CA 1
ATOM 2414 C C . ASN A 1 306 ? 41.599 35.564 -3.993 1.00 19.04 339 ASN A C 1
ATOM 2415 O O . ASN A 1 306 ? 40.546 35.008 -4.239 1.00 19.13 339 ASN A O 1
ATOM 2420 N N . PHE A 1 307 ? 41.911 36.061 -2.798 1.00 18.85 340 PHE A N 1
ATOM 2421 C CA . PHE A 1 307 ? 40.981 36.189 -1.696 1.00 18.71 340 PHE A CA 1
ATOM 2422 C C . PHE A 1 307 ? 40.716 37.640 -1.346 1.00 19.70 340 PHE A C 1
ATOM 2423 O O . PHE A 1 307 ? 40.657 38.012 -0.185 1.00 20.08 340 PHE A O 1
ATOM 2431 N N . SER A 1 308 ? 40.533 38.446 -2.375 1.00 19.11 341 SER A N 1
ATOM 2432 C CA . SER A 1 308 ? 40.132 39.838 -2.217 1.00 20.44 341 SER A CA 1
ATOM 2433 C C . SER A 1 308 ? 38.802 40.015 -1.535 1.00 20.56 341 SER A C 1
ATOM 2434 O O . SER A 1 308 ? 38.508 41.103 -1.031 1.00 21.68 341 SER A O 1
ATOM 2437 N N . GLY A 1 309 ? 37.959 38.983 -1.519 1.00 21.00 342 GLY A N 1
ATOM 2438 C CA . GLY A 1 309 ? 36.695 39.061 -0.805 1.00 20.42 342 GLY A CA 1
ATOM 2439 C C . GLY A 1 309 ? 36.965 39.138 0.681 1.00 20.75 342 GLY A C 1
ATOM 2440 O O . GLY A 1 309 ? 36.210 39.766 1.393 1.00 22.55 342 GLY A O 1
ATOM 2441 N N . MET A 1 310 ? 38.011 38.473 1.165 1.00 20.04 343 MET A N 1
ATOM 2442 C CA . MET A 1 310 ? 38.380 38.531 2.601 1.00 20.78 343 MET A CA 1
ATOM 2443 C C . MET A 1 310 ? 39.121 39.800 2.939 1.00 21.85 343 MET A C 1
ATOM 2444 O O . MET A 1 310 ? 39.012 40.300 4.060 1.00 21.30 343 MET A O 1
ATOM 2449 N N . SER A 1 311 ? 39.939 40.246 2.004 1.00 22.18 344 SER A N 1
ATOM 2450 C CA . SER A 1 311 ? 40.770 41.423 2.243 1.00 24.47 344 SER A CA 1
ATOM 2451 C C . SER A 1 311 ? 41.048 42.158 0.967 1.00 25.39 344 SER A C 1
ATOM 2452 O O . SER A 1 311 ? 41.594 41.596 0.034 1.00 24.54 344 SER A O 1
ATOM 2455 N N . GLU A 1 312 ? 40.739 43.452 0.942 1.00 28.35 345 GLU A N 1
ATOM 2456 C CA . GLU A 1 312 ? 40.915 44.161 -0.309 1.00 30.77 345 GLU A CA 1
ATOM 2457 C C . GLU A 1 312 ? 42.385 44.285 -0.692 1.00 30.42 345 GLU A C 1
ATOM 2458 O O . GLU A 1 312 ? 42.698 44.507 -1.858 1.00 30.10 345 GLU A O 1
ATOM 2464 N N . ARG A 1 313 ? 43.293 44.111 0.261 1.00 31.01 346 ARG A N 1
ATOM 2465 C CA . ARG A 1 313 ? 44.706 44.056 -0.074 1.00 31.59 346 ARG A CA 1
ATOM 2466 C C . ARG A 1 313 ? 45.120 42.870 -0.950 1.00 29.44 346 ARG A C 1
ATOM 2467 O O . ARG A 1 313 ? 46.233 42.859 -1.475 1.00 29.97 346 ARG A O 1
ATOM 2475 N N . ASN A 1 314 ? 44.266 41.851 -1.059 1.00 27.85 347 ASN A N 1
ATOM 2476 C CA . ASN A 1 314 ? 44.591 40.687 -1.883 1.00 26.88 347 ASN A CA 1
ATOM 2477 C C . ASN A 1 314 ? 45.967 40.097 -1.532 1.00 26.14 347 ASN A C 1
ATOM 2478 O O . ASN A 1 314 ? 46.824 39.835 -2.443 1.00 25.78 347 ASN A O 1
ATOM 2483 N N . ASP A 1 315 ? 46.138 39.839 -0.231 1.00 24.91 348 ASP A N 1
ATOM 2484 C CA . ASP A 1 315 ? 47.406 39.435 0.368 1.00 25.81 348 ASP A CA 1
ATOM 2485 C C . ASP A 1 315 ? 47.288 38.109 1.122 1.00 24.83 348 ASP A C 1
ATOM 2486 O O . ASP A 1 315 ? 47.994 37.880 2.114 1.00 25.87 348 ASP A O 1
ATOM 2491 N N . LEU A 1 316 ? 46.376 37.253 0.655 1.00 22.28 349 LEU A N 1
ATOM 2492 C CA . LEU A 1 316 ? 46.106 35.956 1.315 1.00 22.41 349 LEU A CA 1
ATOM 2493 C C . LEU A 1 316 ? 46.082 34.808 0.318 1.00 20.67 349 LEU A C 1
ATOM 2494 O O . LEU A 1 316 ? 45.699 34.969 -0.825 1.00 21.54 349 LEU A O 1
ATOM 2499 N N . PHE A 1 317 ? 46.474 33.635 0.817 1.00 21.31 350 PHE A N 1
ATOM 2500 C CA . PHE A 1 317 ? 46.254 32.392 0.122 1.00 20.60 350 PHE A CA 1
ATOM 2501 C C . PHE A 1 317 ? 45.905 31.292 1.119 1.00 19.98 350 PHE A C 1
ATOM 2502 O O . PHE A 1 317 ? 46.08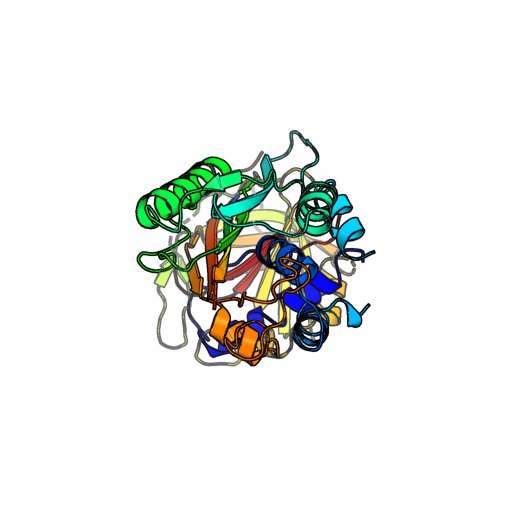7 31.430 2.318 1.00 21.01 350 PHE A O 1
ATOM 2510 N N . LEU A 1 318 ? 45.402 30.197 0.592 1.00 18.95 351 LEU A N 1
ATOM 2511 C CA . LEU A 1 318 ? 44.994 29.073 1.401 1.00 19.06 351 LEU A CA 1
ATOM 2512 C C . LEU A 1 318 ? 46.187 28.149 1.548 1.00 19.66 351 LEU A C 1
ATOM 2513 O O . LEU A 1 318 ? 46.657 27.584 0.548 1.00 20.57 351 LEU A O 1
ATOM 2518 N N A SER A 1 319 ? 46.716 28.013 2.762 0.50 19.39 352 SER A N 1
ATOM 2519 N N B SER A 1 319 ? 46.671 27.962 2.771 0.50 19.53 352 SER A N 1
ATOM 2520 C CA A SER A 1 319 ? 47.902 27.181 2.929 0.50 20.19 352 SER A CA 1
ATOM 2521 C CA B SER A 1 319 ? 47.880 27.161 2.988 0.50 20.40 352 SER A CA 1
ATOM 2522 C C A SER A 1 319 ? 47.576 25.686 2.936 0.50 20.42 352 SER A C 1
ATOM 2523 C C B SER A 1 319 ? 47.665 25.652 3.068 0.50 20.54 352 SER A C 1
ATOM 2524 O O A SER A 1 319 ? 48.201 24.916 2.183 0.50 21.08 352 SER A O 1
ATOM 2525 O O B SER A 1 319 ? 48.484 24.834 2.580 0.50 20.88 352 SER A O 1
ATOM 2530 N N . GLU A 1 320 ? 46.599 25.277 3.752 1.00 20.10 353 GLU A N 1
ATOM 2531 C CA . GLU A 1 320 ? 46.250 23.864 3.931 1.00 20.03 353 GLU A CA 1
ATOM 2532 C C . GLU A 1 320 ? 44.860 23.782 4.533 1.00 18.72 353 GLU A C 1
ATOM 2533 O O . GLU A 1 320 ? 44.343 24.763 5.088 1.00 18.39 353 GLU A O 1
ATOM 2539 N N . VAL A 1 321 ? 44.243 22.622 4.396 1.00 17.95 354 VAL A N 1
ATOM 2540 C CA . VAL A 1 321 ? 42.950 22.306 4.905 1.00 18.37 354 VAL A CA 1
ATOM 2541 C C . VAL A 1 321 ? 43.037 21.023 5.725 1.00 19.04 354 VAL A C 1
ATOM 2542 O O . VAL A 1 321 ? 43.448 19.980 5.202 1.00 19.76 354 VAL A O 1
ATOM 2546 N N . PHE A 1 322 ? 42.695 21.080 7.015 1.00 16.85 355 PHE A N 1
ATOM 2547 C CA . PHE A 1 322 ? 42.849 19.971 7.918 1.00 16.93 355 PHE A CA 1
ATOM 2548 C C . PHE A 1 322 ? 41.467 19.433 8.300 1.00 15.67 355 PHE A C 1
ATOM 2549 O O . PHE A 1 322 ? 40.599 20.202 8.668 1.00 17.61 355 PHE A O 1
ATOM 2557 N N . HIS A 1 323 ? 41.278 18.125 8.203 1.00 14.96 356 HIS A N 1
ATOM 2558 C CA . HIS A 1 323 ? 40.019 17.475 8.520 1.00 15.53 356 HIS A CA 1
ATOM 2559 C C . HIS A 1 323 ? 40.276 16.292 9.387 1.00 15.99 356 HIS A C 1
ATOM 2560 O O . HIS A 1 323 ? 41.169 15.474 9.108 1.00 16.98 356 HIS A O 1
ATOM 2567 N N . GLN A 1 324 ? 39.525 16.139 10.483 1.00 15.88 357 GLN A N 1
ATOM 2568 C CA . GLN A 1 324 ? 39.672 14.997 11.355 1.00 16.75 357 GLN A CA 1
ATOM 2569 C C . GLN A 1 324 ? 38.271 14.530 11.676 1.00 16.27 357 GLN A C 1
ATOM 2570 O O . GLN A 1 324 ? 37.396 15.380 11.896 1.00 17.70 357 GLN A O 1
ATOM 2576 N N . ALA A 1 325 ? 38.025 13.241 11.640 1.00 17.18 358 ALA A N 1
ATOM 2577 C CA . ALA A 1 325 ? 36.700 12.680 11.822 1.00 16.87 358 ALA A CA 1
ATOM 2578 C C . AL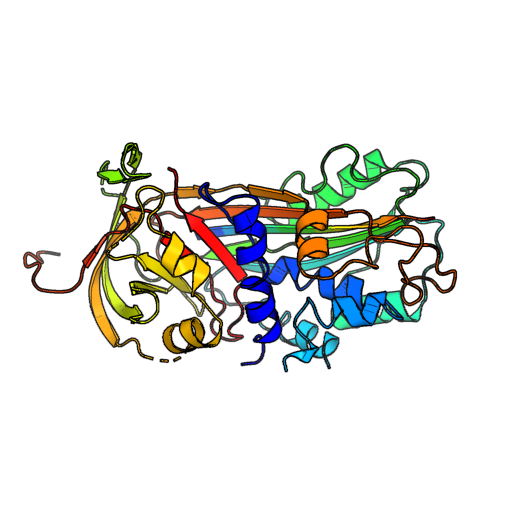A A 1 325 ? 36.805 11.390 12.589 1.00 18.06 358 ALA A C 1
ATOM 2579 O O . ALA A 1 325 ? 37.804 10.642 12.440 1.00 18.17 358 ALA A O 1
ATOM 2581 N N . MET A 1 326 ? 35.832 11.104 13.440 1.00 18.08 359 MET A N 1
ATOM 2582 C CA . MET A 1 326 ? 35.800 9.864 14.175 1.00 17.53 359 MET A CA 1
ATOM 2583 C C . MET A 1 326 ? 34.367 9.336 14.223 1.00 18.51 359 MET A C 1
ATOM 2584 O O . MET A 1 326 ? 33.385 10.090 14.087 1.00 17.82 359 MET A O 1
ATOM 2589 N N . VAL A 1 327 ? 34.251 8.014 14.384 1.00 18.61 360 VAL A N 1
ATOM 2590 C CA . VAL A 1 327 ? 32.939 7.389 14.547 1.00 18.90 360 VAL A CA 1
ATOM 2591 C C . VAL A 1 327 ? 33.124 6.211 15.513 1.00 19.45 360 VAL A C 1
ATOM 2592 O O . VAL A 1 327 ? 34.198 5.594 15.521 1.00 18.90 360 VAL A O 1
ATOM 2596 N N . ASP A 1 328 ? 32.101 5.938 16.315 1.00 20.35 361 ASP A N 1
ATOM 2597 C CA . ASP A 1 328 ? 32.104 4.813 17.257 1.00 21.26 361 ASP A CA 1
ATOM 2598 C C . ASP A 1 328 ? 30.737 4.186 17.104 1.00 20.13 361 ASP A C 1
ATOM 2599 O O . ASP A 1 328 ? 29.769 4.801 17.419 1.00 21.04 361 ASP A O 1
ATOM 2604 N N . VAL A 1 329 ? 30.666 2.980 16.557 1.00 19.93 362 VAL A N 1
ATOM 2605 C CA . VAL A 1 329 ? 29.419 2.299 16.264 1.00 21.54 362 VAL A CA 1
ATOM 2606 C C . VAL A 1 329 ? 29.290 1.128 17.234 1.00 22.36 362 VAL A C 1
ATOM 2607 O O . VAL A 1 329 ? 30.196 0.272 17.307 1.00 20.84 362 VAL A O 1
ATOM 2611 N N . ASN A 1 330 ? 28.165 1.084 17.952 1.00 23.79 363 ASN A N 1
ATOM 2612 C CA . ASN A 1 330 ? 27.940 0.018 18.940 1.00 24.75 363 ASN A CA 1
ATOM 2613 C C . ASN A 1 330 ? 26.491 -0.383 18.942 1.00 25.30 363 ASN A C 1
ATOM 2614 O O . ASN A 1 330 ? 25.769 -0.097 17.986 1.00 22.41 363 ASN A O 1
ATOM 2619 N N . GLU A 1 331 ? 26.043 -1.093 19.977 1.00 25.34 364 GLU A N 1
ATOM 2620 C CA . GLU A 1 331 ? 24.762 -1.798 19.897 1.00 26.65 364 GLU A CA 1
ATOM 2621 C C . GLU A 1 331 ? 23.620 -0.948 20.343 1.00 25.24 364 GLU A C 1
ATOM 2622 O O . GLU A 1 331 ? 22.473 -1.350 20.157 1.00 25.67 364 GLU A O 1
ATOM 2628 N N . GLU A 1 332 ? 23.917 0.182 20.969 1.00 27.26 365 GLU A N 1
ATOM 2629 C CA . GLU A 1 332 ? 22.895 0.892 21.768 1.00 29.14 365 GLU A CA 1
ATOM 2630 C C . GLU A 1 332 ? 21.682 1.380 20.972 1.00 29.42 365 GLU A C 1
ATOM 2631 O O . GLU A 1 332 ? 21.819 2.047 19.934 1.00 27.93 365 GLU A O 1
ATOM 2637 N N . GLY A 1 333 ? 20.491 1.079 21.500 1.00 29.75 366 GLY A N 1
ATOM 2638 C CA . GLY A 1 333 ? 19.235 1.348 20.832 1.00 30.89 366 GLY A CA 1
ATOM 2639 C C . GLY A 1 333 ? 18.252 1.987 21.796 1.00 32.78 366 GLY A C 1
ATOM 2640 O O . GLY A 1 333 ? 18.535 2.118 22.985 1.00 33.16 366 GLY A O 1
ATOM 2641 N N . THR A 1 334 ? 17.134 2.478 21.300 1.00 34.02 367 THR A N 1
ATOM 2642 C CA . THR A 1 334 ? 16.288 3.319 22.163 1.00 35.80 367 THR A CA 1
ATOM 2643 C C . THR A 1 334 ? 15.494 2.520 23.219 1.00 36.74 367 THR A C 1
ATOM 2644 O O . THR A 1 334 ? 15.320 1.296 23.103 1.00 38.12 367 THR A O 1
ATOM 2648 N N . THR A 1 345 ? 12.073 -13.303 19.149 1.00 50.76 378 THR A N 1
ATOM 2649 C CA . THR A 1 345 ? 12.460 -14.464 19.950 1.00 50.11 378 THR A CA 1
ATOM 2650 C C . THR A 1 345 ? 11.825 -15.729 19.381 1.00 49.45 378 THR A C 1
ATOM 2651 O O . THR A 1 345 ? 10.647 -15.727 18.975 1.00 49.83 378 THR A O 1
ATOM 2655 N N . GLY A 1 346 ? 12.615 -16.794 19.332 1.00 48.46 379 GLY A N 1
ATOM 2656 C CA . GLY A 1 346 ? 12.136 -18.083 18.858 1.00 47.85 379 GLY A CA 1
ATOM 2657 C C . GLY A 1 346 ? 12.275 -18.302 17.364 1.00 47.46 379 GLY A C 1
ATOM 2658 O O . GLY A 1 346 ? 12.114 -19.436 16.888 1.00 47.76 379 GLY A O 1
ATOM 2659 N N . ARG A 1 347 ? 12.573 -17.238 16.615 1.00 46.32 380 ARG A N 1
ATOM 2660 C CA . ARG A 1 347 ? 12.652 -17.328 15.158 1.00 45.28 380 ARG A CA 1
ATOM 2661 C C . ARG A 1 347 ? 13.838 -18.171 14.690 1.00 44.87 380 ARG A C 1
ATOM 2662 O O . ARG A 1 347 ? 14.998 -17.907 15.049 1.00 44.98 380 ARG A O 1
ATOM 2670 N N . THR A 1 348 ? 13.536 -19.169 13.858 1.00 44.11 381 THR A N 1
ATOM 2671 C CA . THR A 1 348 ? 14.465 -20.280 13.584 1.00 43.79 381 THR A CA 1
ATOM 2672 C C . THR A 1 348 ? 14.816 -20.472 12.090 1.00 43.03 381 THR A C 1
ATOM 2673 O O . THR A 1 348 ? 15.835 -21.100 11.764 1.00 43.76 381 THR A O 1
ATOM 2677 N N . GLY A 1 349 ? 13.983 -19.940 11.193 1.00 40.87 382 GLY A N 1
ATOM 2678 C CA . GLY A 1 349 ? 14.233 -20.064 9.752 1.00 39.69 382 GLY A CA 1
ATOM 2679 C C . GLY A 1 349 ? 15.269 -19.048 9.296 1.00 38.70 382 GLY A C 1
ATOM 2680 O O . GLY A 1 349 ? 15.594 -18.100 10.047 1.00 38.41 382 GLY A O 1
ATOM 2681 N N . HIS A 1 350 ? 15.779 -19.276 8.075 1.00 36.90 383 HIS A N 1
ATOM 2682 C CA . HIS A 1 350 ? 16.797 -18.428 7.432 1.00 36.35 383 HIS A CA 1
ATOM 2683 C C . HIS A 1 350 ? 16.606 -18.462 5.906 1.00 34.90 383 HIS A C 1
ATOM 2684 O O . HIS A 1 350 ? 17.565 -18.536 5.121 1.00 34.02 383 HIS A O 1
ATOM 2691 N N . GLY A 1 351 ? 15.347 -18.395 5.492 1.00 34.40 384 GLY A N 1
ATOM 2692 C CA . GLY A 1 351 ? 15.001 -18.442 4.066 1.00 34.39 384 GLY A CA 1
ATOM 2693 C C . GLY A 1 351 ? 15.263 -17.140 3.365 1.00 34.32 384 GLY A C 1
ATOM 2694 O O . GLY A 1 351 ? 15.582 -17.126 2.178 1.00 33.67 384 GLY A O 1
ATOM 2695 N N . GLY A 1 352 ? 15.122 -16.038 4.112 1.00 33.36 385 GLY A N 1
ATOM 2696 C CA . GLY A 1 352 ? 15.112 -14.720 3.542 1.00 33.54 385 GLY A CA 1
ATOM 2697 C C . GLY A 1 352 ? 16.408 -13.960 3.740 1.00 33.45 385 GLY A C 1
ATOM 2698 O O . GLY A 1 352 ? 17.467 -14.543 3.979 1.00 35.03 385 GLY A O 1
ATOM 2699 N N . PRO A 1 353 ? 16.335 -12.633 3.606 1.00 33.10 386 PRO A N 1
ATOM 2700 C CA . PRO A 1 353 ? 17.549 -11.841 3.516 1.00 31.19 386 PRO A CA 1
ATOM 2701 C C . PRO A 1 353 ? 18.481 -11.774 4.714 1.00 28.09 386 PRO A C 1
ATOM 2702 O O . PRO A 1 353 ? 18.079 -11.640 5.872 1.00 26.27 386 PRO A O 1
ATOM 2706 N N . GLN A 1 354 ? 19.758 -11.806 4.355 1.00 26.66 387 GLN A N 1
ATOM 2707 C CA . GLN A 1 354 ? 20.854 -11.687 5.262 1.00 25.92 387 GLN A CA 1
ATOM 2708 C C . GLN A 1 354 ? 21.663 -10.485 4.800 1.00 25.73 387 GLN A C 1
ATOM 2709 O O . GLN A 1 354 ? 21.807 -10.272 3.598 1.00 27.78 387 GLN A O 1
ATOM 2715 N N . PHE A 1 355 ? 22.214 -9.760 5.745 1.00 23.46 388 PHE A N 1
ATOM 2716 C CA . PHE A 1 355 ? 23.208 -8.742 5.421 1.00 22.34 388 PHE A CA 1
ATOM 2717 C C . PHE A 1 355 ? 24.358 -8.974 6.399 1.00 20.89 388 PHE A C 1
ATOM 2718 O O . PHE A 1 355 ? 24.283 -8.640 7.576 1.00 20.61 388 PHE A O 1
ATOM 2726 N N . VAL A 1 356 ? 25.413 -9.605 5.890 1.00 20.35 389 VAL A N 1
ATOM 2727 C CA . VAL A 1 356 ? 26.481 -10.082 6.721 1.00 21.27 389 VAL A CA 1
ATOM 2728 C C . VAL A 1 356 ? 27.726 -9.279 6.329 1.00 19.88 389 VAL A C 1
ATOM 2729 O O . VAL A 1 356 ? 28.410 -9.619 5.351 1.00 18.59 389 VAL A O 1
ATOM 2733 N N . ALA A 1 357 ? 28.032 -8.242 7.101 1.00 19.48 390 ALA A N 1
ATOM 2734 C CA . ALA A 1 357 ? 29.085 -7.313 6.755 1.00 19.26 390 ALA A CA 1
ATOM 2735 C C . ALA A 1 357 ? 30.384 -7.823 7.399 1.00 18.39 390 ALA A C 1
ATOM 2736 O O . ALA A 1 357 ? 30.920 -7.224 8.303 1.00 19.11 390 ALA A O 1
ATOM 2738 N N . ASP A 1 358 ? 30.823 -8.964 6.913 1.00 17.82 391 ASP A N 1
ATOM 2739 C CA . ASP A 1 358 ? 32.098 -9.594 7.362 1.00 19.40 391 ASP A CA 1
ATOM 2740 C C . ASP A 1 358 ? 33.194 -9.437 6.317 1.00 20.12 391 ASP A C 1
ATOM 2741 O O . ASP A 1 358 ? 34.164 -10.233 6.227 1.00 19.68 391 ASP A O 1
ATOM 2746 N N . HIS A 1 359 ? 33.026 -8.417 5.462 1.00 18.82 392 HIS A N 1
ATOM 2747 C CA . HIS A 1 359 ? 34.032 -8.005 4.555 1.00 19.07 392 HIS A CA 1
ATOM 2748 C C . HIS A 1 359 ? 33.827 -6.518 4.292 1.00 18.46 392 HIS A C 1
ATOM 2749 O O . HIS A 1 359 ? 32.826 -5.967 4.708 1.00 18.37 392 HIS A O 1
ATOM 2756 N N . PRO A 1 360 ? 34.798 -5.839 3.675 1.00 18.01 393 PRO A N 1
ATOM 2757 C CA . PRO A 1 360 ? 34.715 -4.360 3.597 1.00 17.16 393 PRO A CA 1
ATOM 2758 C C . PRO A 1 360 ? 33.462 -3.797 2.925 1.00 16.34 393 PRO A C 1
ATOM 2759 O O . PRO A 1 360 ? 32.946 -4.344 1.986 1.00 17.47 393 PRO A O 1
ATOM 2763 N N . PHE A 1 361 ? 33.065 -2.665 3.452 1.00 16.23 394 PHE A N 1
ATOM 2764 C CA . PHE A 1 361 ? 31.842 -1.992 3.029 1.00 16.53 394 PHE A CA 1
ATOM 2765 C C . PHE A 1 361 ? 32.038 -0.480 3.113 1.00 16.12 394 PHE A C 1
ATOM 2766 O O . PHE A 1 361 ? 32.875 0.026 3.845 1.00 16.44 394 PHE A O 1
ATOM 2774 N N . LEU A 1 362 ? 31.217 0.218 2.329 1.00 15.66 395 LEU A N 1
ATOM 2775 C CA . LEU A 1 362 ? 31.047 1.651 2.501 1.00 16.75 395 LEU A CA 1
ATOM 2776 C C . LEU A 1 362 ? 29.830 1.928 3.403 1.00 15.83 395 LEU A C 1
ATOM 2777 O O . LEU A 1 362 ? 28.864 1.132 3.506 1.00 15.97 395 LEU A O 1
ATOM 2782 N N . PHE A 1 363 ? 29.866 3.073 4.104 1.00 16.39 396 PHE A N 1
ATOM 2783 C CA . PHE A 1 363 ? 28.737 3.466 4.903 1.00 16.02 396 PHE A CA 1
ATOM 2784 C C . PHE A 1 363 ? 28.617 4.978 4.954 1.00 16.29 396 PHE A C 1
ATOM 2785 O O . PHE A 1 363 ? 29.616 5.699 4.767 1.00 15.28 396 PHE A O 1
ATOM 2793 N N . LEU A 1 364 ? 27.390 5.447 5.181 1.00 15.68 397 LEU A N 1
ATOM 2794 C CA . LEU A 1 364 ? 27.189 6.864 5.259 1.00 17.39 397 LEU A CA 1
ATOM 2795 C C . LEU A 1 364 ? 26.058 7.135 6.208 1.00 16.43 397 LEU A C 1
ATOM 2796 O O . LEU A 1 364 ? 25.129 6.297 6.365 1.00 17.32 397 LEU A O 1
ATOM 2801 N N . ILE A 1 365 ? 26.122 8.278 6.891 1.00 17.34 398 ILE A N 1
ATOM 2802 C CA . ILE A 1 365 ? 25.081 8.748 7.808 1.00 17.34 398 ILE A CA 1
ATOM 2803 C C . ILE A 1 365 ? 24.374 9.916 7.144 1.00 17.19 398 ILE A C 1
ATOM 2804 O O . ILE A 1 365 ? 25.031 10.921 6.778 1.00 17.93 398 ILE A O 1
ATOM 2809 N N A MET A 1 366 ? 23.074 9.732 6.931 0.50 17.27 399 MET A N 1
ATOM 2810 N N B MET A 1 366 ? 23.079 9.722 6.913 0.50 17.39 399 MET A N 1
ATOM 2811 C CA A MET A 1 366 ? 22.243 10.636 6.137 0.50 17.84 399 MET A CA 1
ATOM 2812 C CA B MET A 1 366 ? 22.243 10.653 6.160 0.50 18.66 3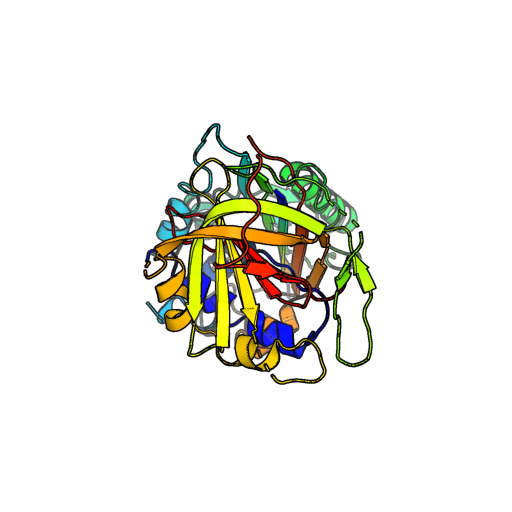99 MET A CA 1
ATOM 2813 C C A MET A 1 366 ? 21.226 11.368 7.012 0.50 17.97 399 MET A C 1
ATOM 2814 C C B MET A 1 366 ? 21.308 11.393 7.096 0.50 18.48 399 MET A C 1
ATOM 2815 O O A MET A 1 366 ? 20.456 10.746 7.757 0.50 17.67 399 MET A O 1
ATOM 2816 O O B MET A 1 366 ? 20.717 10.818 8.000 0.50 18.33 399 MET A O 1
ATOM 2825 N N . HIS A 1 367 ? 21.189 12.693 6.861 1.00 18.59 400 HIS A N 1
ATOM 2826 C CA . HIS A 1 367 ? 20.165 13.521 7.508 1.00 19.45 400 HIS A CA 1
ATOM 2827 C C . HIS A 1 367 ? 18.985 13.474 6.556 1.00 20.18 400 HIS A C 1
ATOM 2828 O O . HIS A 1 367 ? 19.029 14.047 5.454 1.00 20.73 400 HIS A O 1
ATOM 2835 N N . LYS A 1 368 ? 17.949 12.717 6.893 1.00 22.00 401 LYS A N 1
ATOM 2836 C CA . LYS A 1 368 ? 16.913 12.402 5.923 1.00 23.77 401 LYS A CA 1
ATOM 2837 C C . LYS A 1 368 ? 16.089 13.602 5.422 1.00 24.38 401 LYS A C 1
ATOM 2838 O O . LYS A 1 368 ? 15.697 13.663 4.251 1.00 26.34 401 LYS A O 1
ATOM 2844 N N . ILE A 1 369 ? 15.912 14.595 6.273 1.00 25.57 402 ILE A N 1
ATOM 2845 C CA . ILE A 1 369 ? 15.093 15.768 5.952 1.00 26.06 402 ILE A CA 1
ATOM 2846 C C . ILE A 1 369 ? 15.737 16.602 4.859 1.00 26.07 402 ILE A C 1
ATOM 2847 O O . ILE A 1 369 ? 15.045 17.042 3.945 1.00 28.18 402 ILE A O 1
ATOM 2852 N N . THR A 1 370 ? 17.043 16.801 4.950 1.00 23.91 403 THR A N 1
ATOM 2853 C CA . THR A 1 370 ? 17.788 17.651 4.005 1.00 23.44 403 THR A CA 1
ATOM 2854 C C . THR A 1 370 ? 18.339 16.812 2.858 1.00 23.01 403 THR A C 1
ATOM 2855 O O . THR A 1 370 ? 18.650 17.367 1.790 1.00 23.17 403 THR A O 1
ATOM 2859 N N . ASN A 1 371 ? 18.461 15.486 3.071 1.00 22.30 404 ASN A N 1
ATOM 2860 C CA . ASN A 1 371 ? 19.166 14.565 2.156 1.00 21.70 404 ASN A CA 1
ATOM 2861 C C . ASN A 1 371 ? 20.692 14.901 2.090 1.00 20.99 404 ASN A C 1
ATOM 2862 O O . ASN A 1 371 ? 21.371 14.597 1.080 1.00 22.18 404 ASN A O 1
ATOM 2867 N N A CYS A 1 372 ? 21.224 15.470 3.170 0.50 20.11 405 CYS A N 1
ATOM 2868 N N B CYS A 1 372 ? 21.231 15.492 3.154 0.50 20.59 405 CYS A N 1
ATOM 2869 C CA A CYS A 1 372 ? 22.653 15.688 3.290 0.50 19.75 405 CYS A CA 1
ATOM 2870 C CA B CYS A 1 372 ? 22.655 15.788 3.232 0.50 20.49 405 CYS A CA 1
ATOM 2871 C C A CYS A 1 372 ? 23.361 14.488 3.878 0.50 19.40 405 CYS A C 1
ATOM 2872 C C B CYS A 1 372 ? 23.408 14.631 3.924 0.50 19.90 405 CYS A C 1
ATOM 2873 O O A CYS A 1 372 ? 22.915 13.894 4.866 0.50 19.44 405 CYS A O 1
ATOM 2874 O O B CYS A 1 372 ? 22.995 14.183 5.005 0.50 19.21 405 CYS A O 1
ATOM 2879 N N . ILE A 1 373 ? 24.518 14.210 3.304 1.00 18.77 406 ILE A N 1
ATOM 2880 C CA . ILE A 1 373 ? 25.417 13.217 3.844 1.00 19.19 406 ILE A CA 1
ATOM 2881 C C . ILE A 1 373 ? 26.200 13.904 4.972 1.00 17.71 406 ILE A C 1
ATOM 2882 O O . ILE A 1 373 ? 27.008 14.802 4.726 1.00 19.12 406 ILE A O 1
ATOM 2887 N N . LEU A 1 374 ? 26.003 13.453 6.210 1.00 17.05 407 LEU A N 1
ATOM 2888 C CA . LEU A 1 374 ? 26.761 14.002 7.308 1.00 16.70 407 LEU A CA 1
ATOM 2889 C C . LEU A 1 374 ? 28.138 13.369 7.475 1.00 16.10 407 LEU A C 1
ATOM 2890 O O . LEU A 1 374 ? 29.104 14.049 7.813 1.00 15.40 407 LEU A O 1
ATOM 2895 N N . PHE A 1 375 ? 28.192 12.053 7.267 1.00 15.87 408 PHE A N 1
ATOM 2896 C CA . PHE A 1 375 ? 29.422 11.288 7.378 1.00 15.38 408 PHE A CA 1
ATOM 2897 C C . PHE A 1 375 ? 29.468 10.191 6.346 1.00 14.73 408 PHE A C 1
ATOM 2898 O O . PHE A 1 375 ? 28.407 9.702 5.927 1.00 15.60 408 PHE A O 1
ATOM 2906 N N . PHE A 1 376 ? 30.673 9.847 5.893 1.00 14.58 409 PHE A N 1
ATOM 2907 C CA . PHE A 1 376 ? 30.845 8.838 4.844 1.00 15.86 409 PHE A CA 1
ATOM 2908 C C . PHE A 1 376 ? 32.170 8.124 5.102 1.00 16.22 409 PHE A C 1
ATOM 2909 O O . PHE A 1 376 ? 33.174 8.746 5.437 1.00 16.40 409 PHE A O 1
ATOM 2917 N N . GLY A 1 377 ? 32.165 6.801 4.987 1.00 15.93 410 GLY A N 1
ATOM 2918 C CA . GLY A 1 377 ? 33.377 6.066 5.223 1.00 16.27 410 GLY A CA 1
ATOM 2919 C C . GLY A 1 377 ? 33.475 4.730 4.502 1.00 15.29 410 GLY A C 1
ATOM 2920 O O . GLY A 1 377 ? 32.522 4.245 3.920 1.00 15.02 410 GLY A O 1
ATOM 2921 N N . ARG A 1 378 ? 34.672 4.159 4.633 1.00 15.72 411 ARG A N 1
ATOM 2922 C CA . ARG A 1 378 ? 35.010 2.804 4.213 1.00 16.43 411 ARG A CA 1
ATOM 2923 C C . ARG A 1 378 ? 35.521 2.079 5.432 1.00 17.93 411 ARG A C 1
ATOM 2924 O O . ARG A 1 378 ? 36.500 2.533 6.053 1.00 17.12 411 ARG A O 1
ATOM 2932 N N . PHE A 1 379 ? 34.837 0.987 5.764 1.00 17.81 412 PHE A N 1
ATOM 2933 C CA . PHE A 1 379 ? 35.317 0.092 6.828 1.00 19.16 412 PHE A CA 1
ATOM 2934 C C . PHE A 1 379 ? 35.925 -1.123 6.177 1.00 18.45 412 PHE A C 1
ATOM 2935 O O . PHE A 1 379 ? 35.218 -1.941 5.587 1.00 18.54 412 PHE A O 1
ATOM 2943 N N . SER A 1 380 ? 37.240 -1.256 6.328 1.00 19.80 413 SER A N 1
ATOM 2944 C CA . SER A 1 380 ? 37.938 -2.363 5.688 1.00 22.13 413 SER A CA 1
ATOM 2945 C C . SER A 1 380 ? 38.853 -3.151 6.568 1.00 21.90 413 SER A C 1
ATOM 2946 O O . SER A 1 380 ? 39.240 -4.223 6.156 1.00 20.88 413 SER A O 1
ATOM 2949 N N . SER A 1 381 ? 39.198 -2.629 7.727 1.00 22.95 414 SER A N 1
ATOM 2950 C CA . SER A 1 381 ? 40.314 -3.195 8.523 1.00 26.49 414 SER A CA 1
ATOM 2951 C C . SER A 1 381 ? 39.989 -3.095 10.020 1.00 26.76 414 SER A C 1
ATOM 2952 O O . SER A 1 381 ? 40.176 -2.069 10.613 1.00 28.42 414 SER A O 1
ATOM 2955 N N . PRO A 1 382 ? 39.523 -4.168 10.625 1.00 28.20 415 PRO A N 1
ATOM 2956 C CA . PRO A 1 382 ? 39.265 -4.087 12.079 1.00 28.06 415 PRO A CA 1
ATOM 2957 C C . PRO A 1 382 ? 40.531 -3.934 12.891 1.00 29.56 415 PRO A C 1
ATOM 2958 O O . PRO A 1 382 ? 41.603 -4.253 12.384 1.00 29.78 415 PRO A O 1
ATOM 2966 N N . THR B 2 2 ? 25.523 5.218 17.700 1.00 20.60 345 THR P N 1
ATOM 2967 C CA . THR B 2 2 ? 26.664 5.823 16.995 1.00 19.97 345 THR P CA 1
ATOM 2968 C C . THR B 2 2 ? 26.986 7.180 17.563 1.00 19.64 345 THR P C 1
ATOM 2969 O O . THR B 2 2 ? 26.042 7.977 17.797 1.00 21.43 345 THR P O 1
ATOM 2973 N N . GLU B 2 3 ? 28.255 7.375 17.904 1.00 19.86 346 GLU P N 1
ATOM 2974 C CA . GLU B 2 3 ? 28.799 8.692 18.222 1.00 20.56 346 GLU P CA 1
ATOM 2975 C C . GLU B 2 3 ? 29.750 9.016 17.069 1.00 19.78 346 GLU P C 1
ATOM 2976 O O . GLU B 2 3 ? 30.544 8.185 16.646 1.00 18.90 346 GLU P O 1
ATOM 2982 N N . ALA B 2 4 ? 29.548 10.194 16.483 1.00 19.16 347 ALA P N 1
ATOM 2983 C CA . ALA B 2 4 ? 30.450 10.651 15.411 1.00 18.73 347 ALA P CA 1
ATOM 2984 C C . ALA B 2 4 ? 30.730 12.103 15.544 1.00 18.33 347 ALA P C 1
ATOM 2985 O O . ALA B 2 4 ? 29.897 12.872 16.012 1.00 19.11 347 ALA P O 1
ATOM 2987 N N . ALA B 2 5 ? 31.922 12.519 15.112 1.00 16.59 348 ALA P N 1
ATOM 2988 C CA . ALA B 2 5 ? 32.271 13.905 15.160 1.00 16.77 348 ALA P CA 1
ATOM 2989 C C . ALA B 2 5 ? 33.343 14.249 14.118 1.00 16.80 348 ALA P C 1
ATOM 2990 O O . ALA B 2 5 ? 34.063 13.385 13.669 1.00 16.30 348 ALA P O 1
ATOM 2992 N N . ALA B 2 6 ? 33.480 15.518 13.821 1.00 17.62 349 ALA P N 1
ATOM 2993 C CA . ALA B 2 6 ? 34.492 15.962 12.880 1.00 16.09 349 ALA P CA 1
ATOM 2994 C C . ALA B 2 6 ? 34.806 17.420 13.085 1.00 17.28 349 ALA P C 1
ATOM 2995 O O . ALA B 2 6 ? 33.964 18.196 13.556 1.00 17.10 349 ALA P O 1
ATOM 2997 N N . GLY B 2 7 ? 35.984 17.787 12.652 1.00 17.60 350 GLY P N 1
ATOM 2998 C CA . GLY B 2 7 ? 36.396 19.143 12.501 1.00 16.52 350 GLY P CA 1
ATOM 2999 C C . GLY B 2 7 ? 37.070 19.396 11.175 1.00 18.89 350 GLY P C 1
ATOM 3000 O O . GLY B 2 7 ? 37.614 18.484 10.581 1.00 17.70 350 GLY P O 1
ATOM 3001 N N . MET B 2 8 ? 36.940 20.622 10.725 1.00 17.30 351 MET P N 1
ATOM 3002 C CA . MET B 2 8 ? 37.507 21.073 9.491 1.00 19.30 351 MET P CA 1
ATOM 3003 C C . MET B 2 8 ? 38.094 22.428 9.726 1.00 20.38 351 MET P C 1
ATOM 3004 O O . MET B 2 8 ? 37.440 23.263 10.304 1.00 21.79 351 MET P O 1
ATOM 3009 N N . GLY B 2 9 ? 39.319 22.679 9.275 1.00 18.01 352 GLY P N 1
ATOM 3010 C CA . GLY B 2 9 ? 40.009 23.947 9.527 1.00 17.46 352 GLY P CA 1
ATOM 3011 C C . GLY B 2 9 ? 40.701 24.333 8.242 1.00 18.90 352 GLY P C 1
ATOM 3012 O O . GLY B 2 9 ? 41.563 23.592 7.753 1.00 20.52 352 GLY P O 1
ATOM 3013 N N . GLY B 2 10 ? 40.375 25.490 7.693 1.00 17.74 353 GLY P N 1
ATOM 3014 C CA . GLY B 2 10 ? 41.129 26.014 6.585 1.00 17.50 353 GLY P CA 1
ATOM 3015 C C . GLY B 2 10 ? 42.004 27.153 7.052 1.00 18.13 353 GLY P C 1
ATOM 3016 O O . GLY B 2 10 ? 41.485 28.094 7.680 1.00 19.05 353 GLY P O 1
ATOM 3017 N N . VAL B 2 11 ? 43.286 27.110 6.728 1.00 18.35 354 VAL P N 1
ATOM 3018 C CA . VAL B 2 11 ? 44.266 28.100 7.182 1.00 19.15 354 VAL P CA 1
ATOM 3019 C C . VAL B 2 11 ? 44.601 29.084 6.096 1.00 19.56 354 VAL P C 1
ATOM 3020 O O . VAL B 2 11 ? 45.154 28.681 5.048 1.00 21.23 354 VAL P O 1
ATOM 3024 N N . MET B 2 12 ? 44.275 30.364 6.329 1.00 19.97 355 MET P N 1
ATOM 3025 C CA . MET B 2 12 ? 44.592 31.446 5.385 1.00 19.81 355 MET P CA 1
ATOM 3026 C C . MET B 2 12 ? 45.854 32.081 5.846 1.00 20.78 355 MET P C 1
ATOM 3027 O O . MET B 2 12 ? 45.961 32.468 7.037 1.00 20.47 355 MET P O 1
ATOM 3032 N N . THR B 2 13 ? 46.776 32.288 4.909 1.00 21.80 356 THR P N 1
ATOM 3033 C CA . THR B 2 13 ? 48.109 32.744 5.235 1.00 24.20 356 THR P CA 1
ATOM 3034 C C . THR B 2 13 ? 48.402 34.009 4.455 1.00 24.16 356 THR P C 1
ATOM 3035 O O . THR B 2 13 ? 47.991 34.154 3.301 1.00 22.41 356 THR P O 1
ATOM 3039 N N . GLY B 2 14 ? 49.107 34.944 5.112 1.00 25.39 357 GLY P N 1
ATOM 3040 C CA . GLY B 2 14 ? 49.496 36.201 4.472 1.00 28.09 357 GLY P CA 1
ATOM 3041 C C . GLY B 2 14 ? 50.658 36.040 3.516 1.00 29.39 357 GLY P C 1
ATOM 3042 O O . GLY B 2 14 ? 51.517 35.162 3.674 1.00 30.64 357 GLY P O 1
ATOM 3043 N N . ARG B 2 15 ? 50.685 36.866 2.488 1.00 31.10 358 ARG P N 1
ATOM 3044 C CA . ARG B 2 15 ? 51.791 36.833 1.533 1.00 31.51 358 ARG P CA 1
ATOM 3045 C C . ARG B 2 15 ? 52.202 38.274 1.231 1.00 34.35 358 ARG P C 1
ATOM 3046 O O . ARG B 2 15 ? 53.274 38.495 0.686 1.00 36.16 358 ARG P O 1
#

Nearest PDB structures (foldseek):
  2arr-assembly1_A  TM=1.003E+00  e=5.038E-81  Homo sapiens
  1jrr-assembly1_A  TM=9.964E-01  e=2.484E-75  Homo sapiens
  7bfi-assembly1_A  TM=8.123E-01  e=1.139E-33  Canis lupus familiaris
  4roa-assembly1_A  TM=8.643E-01  e=1.451E-30  Anopheles gambiae
  4au4-assembly3_C  TM=7.892E-01  e=1.235E-32  Canis lupus familiaris

Organism: Homo sapiens (NCBI:txid9606)

Secondary structure (DSSP, 8-state):
-TTHHHHHHHHHHHHHHHHH-SSS-EEE-HHHHHHHHHHHHHH--HHHHHHHHHHHTTTT--HHHHHHHHHHHHH---SSEEEEEEEEEEEETT----HHHHHHHHHHH----EEE-HHHHHHHHHHHHHHHHHHHTTTSS---S-TTSS-TTEEEEEEEEEEEEE-BSSPPEE--EEEEEETTEEEEE-EEEEEEEEEEEEEGGGTEEEEEEEBSSSEEEEEEEE---SSSS-HHHHHH--HHHHHHHH---EEEEEEEEEE-EEEEEEEE-HHHHHHHT--GGG-TTT---TTT-TT--EEEEEEEEEEEEEE---B--------S-EEE--S-EEEEEEETTTTEEEEEEEE---/-EEEEEEEEEEEE-

GO terms:
  GO:0043066 negative regulation of apoptotic process (P, TAS)
  GO:0004867 serine-type endopeptidase inhibitor activity (F, TAS)
  GO:0005576 extracellular region (C, TAS)
  GO:0042730 fibrinolysis (P, TAS)
  GO:0005886 plasma membrane (C, TAS)

Solvent-accessible surface area: 15475 Å² total; per-residue (Å²): 83,157,3,20,14,11,8,43,0,4,7,46,0,1,55,49,7,12,168,71,30,84,60,92,15,1,0,2,0,2,3,0,0,1,2,0,0,0,0,0,32,16,0,0,89,39,50,0,54,93,46,0,8,52,7,3,26,18,95,109,122,210,51,38,38,42,9,108,68,14,23,74,33,1,55,56,117,62,87,71,24,102,13,72,7,52,9,19,3,3,5,4,125,76,28,83,34,85,153,85,5,51,120,44,0,61,90,41,9,67,0,98,47,79,72,11,30,0,85,147,45,18,82,99,1,20,97,110,0,6,65,47,0,98,94,41,0,105,32,65,0,46,92,6,0,51,152,65,18,8,69,29,77,1,49,0,0,0,0,0,2,0,6,0,90,5,100,3,137,38,65,13,110,121,109,142,71,67,0,104,22,38,64,93,105,173,48,88,10,38,1,0,25,14,59,46,134,9,52,26,15,67,4,102,95,1,95,0,40,0,0,13,2,36,2,16,30,75,0,1,0,0,0,0,3,16,130,143,27,114,29,10,18,1,104,71,1,18,75,74,0,52,30,110,51,4,36,113,32,10,84,149,37,71,112,69,68,0,4,0,32,1,0,59,14,112,10,96,42,117,27,99,2,87,70,14,0,94,72,22,27,0,100,2,0,5,55,120,65,148,2,37,0,22,0,0,5,141,151,56,42,4,23,0,26,29,0,12,2,11,0,2,0,45,0,38,41,86,20,106,187,67,141,113,38,120,88,44,41,60,0,52,0,49,46,2,0,0,0,0,0,7,5,83,126,12,21,0,6,0,0,3,0,0,3,0,32,82,6,27,0,0,0,0,0,0,0,0,0,17,17,102

Radius of gyration: 21.15 Å; Cα contacts (8 Å, |Δi|>4): 916; chains: 2; bounding box: 42×65×35 Å

CATH classification: 3.30.497.10 (+1 more: 2.30.39.10)